Protein AF-A0A2V7PT67-F1 (afdb_monomer_lite)

Foldseek 3Di:
DDDQVLLCLQAANPCQQPSPDQPAPHGQQDHLQVLCCLLLVNPDGDDDGRDDDDDDPDDLCVQCVQQLQDPDPPQGPHDPDRDNNVLVVVLSRQVVQLPDVCSQAVQQQQQQPAPVRHGLEPRTPLEGLEAEAEDAWQAQVLQVDVVRTSHHHWAKDWSCVVVVDWAFGNHDRPPDPPGGRTYTIYTYAYQDQHFQHGHGRGGFACLSVSLRVLVSLLDFQQQQPVQFFQRLFLQASSTCQCRLTVSLGHRHDPVSCVVSVSAAEAEPPAWDKDKDAACSVGRYWYWAAFPDPQKIKIKGWHDLDGSLVSLQPQVFAQDDDQDHHGHEFTAMKIKMARNVLCVVCSVVSRQQHDPPHRIAILALQLPSRRGHTPRPHSDHQRRHVVGPVVRFWAKCPDRVHCAHSVRDHRQKIKGPWDQDPNSMTMIIIHGAFWAKEAAPDDQFWKDWPNDIDNMDTIRDAAFDKIWIAGDQWDAPPVNQKIWGWDAKPVGDDRTDIDGAHNPHHHHMHTYTWMWGKQAEAEEDAWDKDKPDDDDNPVIDTGGQFDKMKIAIGGDPQKDWLFKDFPDTDRDRIDIDTPNHGTYMYTYIGGDDDDDLVQLVCCQVPNHDDDPVRQCRLCSSFDVPVGRYLRSSVSVCVVVVHDDDPVSVVRVVVVDDPPPDDDDD

Radius of gyration: 40.47 Å; chains: 1; bounding box: 85×70×118 Å

Sequence (664 aa):
PYPIADFQCLLFSQAPAGCSADGWTFTRPYSIATFYEEMSHHRIAMDGVVFAPVRGDSNAAFYTDGCNGITVSGLTSCPSRPLNRMASMLIAALDSISRRPGGDTIWAQFDNDGPDGIPNSGDDNGVVDFVTFLQPEVGGECRSNVPAPTGVWSHRFVISGWTGQMYTTRTPWAGHPGQFIRVNDYTIQSQLGGINACEPTAIMAVGTVAHETGHAFGLPDLYDVSGRTQGIGGWGLMGSGNYARPYSPSSYDASSLNALGWATVDTLGASRSVTTGARLLSDTIFYARTGSSDEYVLVENRQAVLSDTAQMNPALPGICPILGFCAKSPGLLLWLIDQPKVQSSLSSNTVNSGTPQGVELIQADGLNELLVQGTRNRGDRGDSYPGSTGNTRFMLLSSPAARNNSGDYIGFGIDRIEQLAGGFMRFRFTRREPSVVAAASGAATVRVNGQTWARFEEVVPGGELLQLAADSVQLTGGGKSRAQFVAWSQGGPREQTFVSGAARPDTLAATFTYQNRLLLSTVGGGSVAASVVGDVAQGIFLASGTHVTLTANTANGFIFAGWGGDTVATAASLDLTMNRGYDLEARFLAVVQVAASDAVSDLLGTPKLSDVQRTFLDQLGNRNGVFDVGDLLAMYRRTGELAPQAVVEAALRASPRRTGEGRP

pLDDT: mean 90.94, std 9.63, range [31.42, 98.81]

Structure (mmCIF, N/CA/C/O backbone):
data_AF-A0A2V7PT67-F1
#
_entry.id   AF-A0A2V7PT67-F1
#
loop_
_atom_site.group_PDB
_atom_site.id
_atom_site.type_symbol
_atom_site.label_atom_id
_atom_site.label_alt_id
_atom_site.label_comp_id
_atom_site.label_asym_id
_atom_site.label_entity_id
_atom_site.label_seq_id
_atom_site.pdbx_PDB_ins_code
_atom_site.Cartn_x
_atom_site.Cartn_y
_atom_site.Cartn_z
_atom_site.occupancy
_atom_site.B_iso_or_equiv
_atom_site.auth_seq_id
_atom_site.auth_comp_id
_atom_site.auth_asym_id
_atom_site.auth_atom_id
_atom_site.pdbx_PDB_model_num
ATOM 1 N N . PRO A 1 1 ? 35.312 11.096 -23.979 1.00 71.56 1 PRO A N 1
ATOM 2 C CA . PRO A 1 1 ? 34.296 10.230 -24.617 1.00 71.56 1 PRO A CA 1
ATOM 3 C C . PRO A 1 1 ? 34.770 8.778 -24.629 1.00 71.56 1 PRO A C 1
ATOM 5 O O . PRO A 1 1 ? 35.894 8.516 -25.054 1.00 71.56 1 PRO A O 1
ATOM 8 N N . TYR A 1 2 ? 33.933 7.873 -24.131 1.00 84.88 2 TYR A N 1
ATOM 9 C CA . TYR A 1 2 ? 34.201 6.440 -24.198 1.00 84.88 2 TYR A CA 1
ATOM 10 C C . TYR A 1 2 ? 34.107 5.934 -25.652 1.00 84.88 2 TYR A C 1
ATOM 12 O O . TYR A 1 2 ? 33.357 6.512 -26.449 1.00 84.88 2 TYR A O 1
ATOM 20 N N . PRO A 1 3 ? 34.885 4.905 -26.031 1.00 88.44 3 PRO A N 1
ATOM 21 C CA . PRO A 1 3 ? 34.727 4.188 -27.292 1.00 88.44 3 PRO A CA 1
ATOM 22 C C . PRO A 1 3 ? 33.284 3.737 -27.566 1.00 88.44 3 PRO A C 1
ATOM 24 O O . PRO A 1 3 ? 32.559 3.339 -26.662 1.00 88.44 3 PRO A O 1
ATOM 27 N N . ILE A 1 4 ? 32.883 3.718 -28.844 1.00 90.56 4 ILE A N 1
ATOM 28 C CA . ILE A 1 4 ? 31.570 3.193 -29.282 1.00 90.56 4 ILE A CA 1
ATOM 29 C C . ILE A 1 4 ? 31.383 1.744 -28.828 1.00 90.56 4 ILE A C 1
ATOM 31 O O . ILE A 1 4 ? 30.295 1.368 -28.408 1.00 90.56 4 ILE A O 1
ATOM 35 N N . ALA A 1 5 ? 32.454 0.946 -28.900 1.00 89.69 5 ALA A N 1
ATOM 36 C CA . ALA A 1 5 ? 32.441 -0.452 -28.491 1.00 89.69 5 ALA A CA 1
ATOM 37 C C . ALA A 1 5 ? 32.013 -0.623 -27.026 1.00 89.69 5 ALA A C 1
ATOM 39 O O . ALA A 1 5 ? 31.309 -1.580 -26.722 1.00 89.69 5 ALA A O 1
ATOM 40 N N . ASP A 1 6 ? 32.355 0.323 -26.147 1.00 90.00 6 ASP A N 1
ATOM 41 C CA . ASP A 1 6 ? 31.987 0.266 -24.732 1.00 90.00 6 ASP A CA 1
ATOM 42 C C . ASP A 1 6 ? 30.476 0.456 -24.560 1.00 90.00 6 ASP A C 1
ATOM 44 O O . ASP A 1 6 ? 29.845 -0.297 -23.825 1.00 90.00 6 ASP A O 1
ATOM 48 N N . PHE A 1 7 ? 29.868 1.397 -25.293 1.00 91.19 7 PHE A N 1
ATOM 49 C CA . PHE A 1 7 ? 28.413 1.588 -25.292 1.00 91.19 7 PHE A CA 1
ATOM 50 C C . PHE A 1 7 ? 27.675 0.443 -25.984 1.00 91.19 7 PHE A C 1
ATOM 52 O O . PHE A 1 7 ? 26.653 -0.008 -25.478 1.00 91.19 7 PHE A O 1
ATOM 59 N N . GLN A 1 8 ? 28.196 -0.060 -27.107 1.00 93.00 8 GLN A N 1
ATOM 60 C CA . GLN A 1 8 ? 27.630 -1.233 -27.774 1.00 93.00 8 GLN A CA 1
ATOM 61 C C . GLN A 1 8 ? 27.624 -2.431 -26.817 1.00 93.00 8 GLN A C 1
ATOM 63 O O . GLN A 1 8 ? 26.631 -3.149 -26.729 1.00 93.00 8 GLN A O 1
ATOM 68 N N . CYS A 1 9 ? 28.706 -2.608 -26.055 1.00 90.38 9 CYS A N 1
ATOM 69 C CA . CYS A 1 9 ? 28.807 -3.672 -25.069 1.00 90.38 9 CYS A CA 1
ATOM 70 C C . CYS A 1 9 ? 27.855 -3.441 -23.883 1.00 90.38 9 CYS A C 1
ATOM 72 O O . CYS A 1 9 ? 27.109 -4.341 -23.504 1.00 90.38 9 CYS A O 1
ATOM 74 N N . LEU A 1 10 ? 27.827 -2.220 -23.339 1.00 89.56 10 LEU A N 1
ATOM 75 C CA . LEU A 1 10 ? 26.973 -1.830 -22.215 1.00 89.56 10 LEU A CA 1
ATOM 76 C C . LEU A 1 10 ? 25.480 -1.985 -22.516 1.00 89.56 10 LEU A C 1
ATOM 78 O O . LEU A 1 10 ? 24.718 -2.361 -21.633 1.00 89.56 10 LEU A O 1
ATOM 82 N N . LEU A 1 11 ? 25.046 -1.651 -23.728 1.00 92.75 11 LEU A N 1
ATOM 83 C CA . LEU A 1 11 ? 23.627 -1.624 -24.063 1.00 92.75 11 LEU A CA 1
ATOM 84 C C . LEU A 1 11 ? 23.153 -2.960 -24.643 1.00 92.75 11 LEU A C 1
ATOM 86 O O . LEU A 1 11 ? 22.090 -3.428 -24.251 1.00 92.75 11 LEU A O 1
ATOM 90 N N . PHE A 1 12 ? 23.950 -3.619 -25.489 1.00 94.38 12 PHE A N 1
ATOM 91 C CA . PHE A 1 12 ? 23.450 -4.719 -26.326 1.00 94.38 12 PHE A CA 1
ATOM 92 C C . PHE A 1 12 ? 24.295 -6.006 -26.275 1.00 94.38 12 PHE A C 1
ATOM 94 O O . PHE A 1 12 ? 24.025 -6.948 -27.014 1.00 94.38 12 PHE A O 1
ATOM 101 N N . SER A 1 13 ? 25.325 -6.099 -25.421 1.00 92.81 13 SER A N 1
ATOM 102 C CA . SER A 1 13 ? 26.089 -7.352 -25.283 1.00 92.81 13 SER A CA 1
ATOM 103 C C . SER A 1 13 ? 25.279 -8.440 -24.585 1.00 92.81 13 SER A C 1
ATOM 105 O O . SER A 1 13 ? 24.715 -8.207 -23.520 1.00 92.81 13 SER A O 1
ATOM 107 N N . GLN A 1 14 ? 25.348 -9.659 -25.116 1.00 93.62 14 GLN A N 1
ATOM 108 C CA . GLN A 1 14 ? 24.855 -10.882 -24.469 1.00 93.62 14 GLN A CA 1
ATOM 109 C C . GLN A 1 14 ? 25.808 -11.416 -23.381 1.00 93.62 14 GLN A C 1
ATOM 111 O O . GLN A 1 14 ? 25.471 -12.319 -22.620 1.00 93.62 14 GLN A O 1
ATOM 116 N N . ALA A 1 15 ? 27.017 -10.855 -23.282 1.00 90.44 15 ALA A N 1
ATOM 117 C CA . ALA A 1 15 ? 28.019 -11.202 -22.278 1.00 90.44 15 ALA A CA 1
ATOM 118 C C . ALA A 1 15 ? 28.534 -9.933 -21.569 1.00 90.44 15 ALA A C 1
ATOM 120 O O . ALA A 1 15 ? 29.713 -9.586 -21.706 1.00 90.44 15 ALA A O 1
ATOM 121 N N . PRO A 1 16 ? 27.680 -9.217 -20.810 1.00 87.00 16 PRO A N 1
ATOM 122 C CA . PRO A 1 16 ? 28.034 -7.934 -20.193 1.00 87.00 16 PRO A CA 1
ATOM 123 C C . PRO A 1 16 ? 29.222 -8.033 -19.224 1.00 87.00 16 PRO A C 1
ATOM 125 O O . PRO A 1 16 ? 30.002 -7.092 -19.093 1.00 87.00 16 PRO A O 1
ATOM 128 N N . ALA A 1 17 ? 29.429 -9.200 -18.608 1.00 83.12 17 ALA A N 1
ATOM 129 C CA . ALA A 1 17 ? 30.574 -9.467 -17.742 1.00 83.12 17 ALA A CA 1
ATOM 130 C C . ALA A 1 17 ? 31.936 -9.388 -18.462 1.00 83.12 17 ALA A C 1
ATOM 132 O O . ALA A 1 17 ? 32.957 -9.144 -17.819 1.00 83.12 17 ALA A O 1
ATOM 133 N N . GLY A 1 18 ? 31.956 -9.613 -19.781 1.00 75.88 18 GLY A N 1
ATOM 134 C CA . GLY A 1 18 ? 33.153 -9.570 -20.622 1.00 75.88 18 GLY A CA 1
ATOM 135 C C . GLY A 1 18 ? 33.474 -8.187 -21.194 1.00 75.88 18 GLY A C 1
ATOM 136 O O . GLY A 1 18 ? 34.488 -8.041 -21.873 1.00 75.88 18 GLY A O 1
ATOM 137 N N . CYS A 1 19 ? 32.640 -7.176 -20.935 1.00 77.38 19 CYS A N 1
ATOM 138 C CA . CYS A 1 19 ? 32.894 -5.800 -21.353 1.00 77.38 19 CYS A CA 1
ATOM 139 C C . CYS A 1 19 ? 34.059 -5.220 -20.522 1.00 77.38 19 CYS A C 1
ATOM 141 O O . CYS A 1 19 ? 33.882 -4.817 -19.375 1.00 77.38 19 CYS A O 1
ATOM 143 N N . SER A 1 20 ? 35.283 -5.249 -21.058 1.00 58.25 20 SER A N 1
ATOM 144 C CA . SER A 1 20 ? 36.510 -4.853 -20.352 1.00 58.25 20 SER A CA 1
ATOM 145 C C . SER A 1 20 ? 36.741 -3.332 -20.300 1.00 58.25 20 SER A C 1
ATOM 147 O O . SER A 1 20 ? 36.717 -2.683 -21.339 1.00 58.25 20 SER A O 1
ATOM 149 N N . ALA A 1 21 ? 37.143 -2.835 -19.120 1.00 55.22 21 ALA A N 1
ATOM 150 C CA . ALA A 1 21 ? 37.895 -1.589 -18.871 1.00 55.22 21 ALA A CA 1
ATOM 151 C C . ALA A 1 21 ? 37.193 -0.235 -19.115 1.00 55.22 21 ALA A C 1
ATOM 153 O O . ALA A 1 21 ? 37.798 0.716 -19.600 1.00 55.22 21 ALA A O 1
ATOM 154 N N . ASP A 1 22 ? 35.958 -0.095 -18.659 1.00 58.22 22 ASP A N 1
ATOM 155 C CA . ASP A 1 22 ? 35.182 1.150 -18.730 1.00 58.22 22 ASP A CA 1
ATOM 156 C C . ASP A 1 22 ? 35.284 2.044 -17.468 1.00 58.22 22 ASP A C 1
ATOM 158 O O . ASP A 1 22 ? 34.485 2.961 -17.247 1.00 58.22 22 ASP A O 1
ATOM 162 N N . GLY A 1 23 ? 36.295 1.785 -16.632 1.00 58.31 23 GLY A N 1
ATOM 163 C CA . GLY A 1 23 ? 36.562 2.513 -15.388 1.00 58.31 23 GLY A CA 1
ATOM 164 C C . GLY A 1 23 ? 35.882 1.936 -14.144 1.00 58.31 23 GLY A C 1
ATOM 165 O O . GLY A 1 23 ? 36.063 2.486 -13.059 1.00 58.31 23 GLY A O 1
ATOM 166 N N . TRP A 1 24 ? 35.142 0.830 -14.259 1.00 66.00 24 TRP A N 1
ATOM 167 C CA . TRP A 1 24 ? 34.490 0.187 -13.118 1.00 66.00 24 TRP A CA 1
ATOM 168 C C . TRP A 1 24 ? 35.404 -0.829 -12.423 1.00 66.00 24 TRP A C 1
ATOM 170 O O . TRP A 1 24 ? 36.166 -1.558 -13.055 1.00 66.00 24 TRP A O 1
ATOM 180 N N . THR A 1 25 ? 35.324 -0.896 -11.092 1.00 63.00 25 THR A N 1
ATOM 181 C CA . THR A 1 25 ? 36.133 -1.807 -10.260 1.00 63.00 25 THR A CA 1
ATOM 182 C C . THR A 1 25 ? 35.519 -3.202 -10.097 1.00 63.00 25 THR A C 1
ATOM 184 O O . THR A 1 25 ? 36.075 -4.030 -9.376 1.00 63.00 25 THR A O 1
ATOM 187 N N . PHE A 1 26 ? 34.382 -3.483 -10.743 1.00 67.06 26 PHE A N 1
ATOM 188 C CA . PHE A 1 26 ? 33.663 -4.752 -10.637 1.00 67.06 26 PHE A CA 1
ATOM 189 C C . PHE A 1 26 ? 32.940 -5.122 -11.942 1.00 67.06 26 PHE A C 1
ATOM 191 O O . PHE A 1 26 ? 32.718 -4.281 -12.809 1.00 67.06 26 PHE A O 1
ATOM 198 N N . THR A 1 27 ? 32.571 -6.397 -12.069 1.00 73.62 27 THR A N 1
ATOM 199 C CA . THR A 1 27 ? 31.914 -6.971 -13.251 1.00 73.62 27 THR A CA 1
ATOM 200 C C . THR A 1 27 ? 30.482 -6.465 -13.422 1.00 73.62 27 THR A C 1
ATOM 202 O O . THR A 1 27 ? 29.682 -6.539 -12.489 1.00 73.62 27 THR A O 1
ATOM 205 N N . ARG A 1 28 ? 30.122 -6.021 -14.632 1.00 82.44 28 ARG A N 1
ATOM 206 C CA . ARG A 1 28 ? 28.738 -5.649 -14.952 1.00 82.44 28 ARG A CA 1
ATOM 207 C C . ARG A 1 28 ? 27.837 -6.882 -15.016 1.00 82.44 28 ARG A C 1
ATOM 209 O O . ARG A 1 28 ? 28.135 -7.788 -15.794 1.00 82.44 28 ARG A O 1
ATOM 216 N N . PRO A 1 29 ? 26.729 -6.912 -14.258 1.00 88.75 29 PRO A N 1
ATOM 217 C CA . PRO A 1 29 ? 25.799 -8.033 -14.318 1.00 88.75 29 PRO A CA 1
ATOM 218 C C . PRO A 1 29 ? 24.882 -7.969 -15.547 1.00 88.75 29 PRO A C 1
ATOM 220 O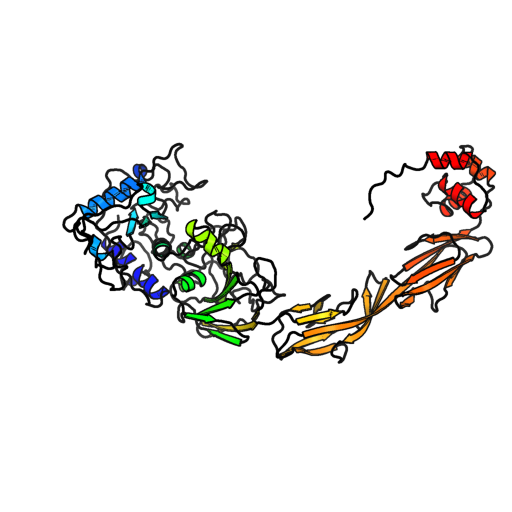 O . PRO A 1 29 ? 24.482 -9.013 -16.049 1.00 88.75 29 PRO A O 1
ATOM 223 N N . TYR A 1 30 ? 24.597 -6.767 -16.062 1.00 92.56 30 TYR A N 1
ATOM 224 C CA . TYR A 1 30 ? 23.603 -6.559 -17.114 1.00 92.56 30 TYR A CA 1
ATOM 225 C C . TYR A 1 30 ? 24.083 -5.626 -18.224 1.00 92.56 30 TYR A C 1
ATOM 227 O O . TYR A 1 30 ? 24.766 -4.631 -17.958 1.00 92.56 30 TYR A O 1
ATOM 235 N N . SER A 1 31 ? 23.666 -5.941 -19.451 1.00 93.88 31 SER A N 1
ATOM 236 C CA . SER A 1 31 ? 23.414 -4.955 -20.501 1.00 93.88 31 SER A CA 1
ATOM 237 C C . SER A 1 31 ? 21.920 -4.610 -20.515 1.00 93.88 31 SER A C 1
ATOM 239 O O . SER A 1 31 ? 21.142 -5.231 -19.788 1.00 93.88 31 SER A O 1
ATOM 241 N N . ILE A 1 32 ? 21.484 -3.635 -21.319 1.00 94.19 32 ILE A N 1
ATOM 242 C CA . ILE A 1 32 ? 20.039 -3.387 -21.485 1.00 94.19 32 ILE A CA 1
ATOM 243 C C . ILE A 1 32 ? 19.361 -4.611 -22.106 1.00 94.19 32 ILE A C 1
ATOM 245 O O . ILE A 1 32 ? 18.315 -5.027 -21.611 1.00 94.19 32 ILE A O 1
ATOM 249 N N . ALA A 1 33 ? 19.989 -5.227 -23.111 1.00 95.19 33 ALA A N 1
ATOM 250 C CA . ALA A 1 33 ? 19.474 -6.435 -23.746 1.00 95.19 33 ALA A CA 1
ATOM 251 C C . ALA A 1 33 ? 19.265 -7.575 -22.740 1.00 95.19 33 ALA A C 1
ATOM 253 O O . ALA A 1 33 ? 18.141 -8.051 -22.579 1.00 95.19 33 ALA A O 1
ATOM 254 N N . THR A 1 34 ? 20.302 -7.952 -21.983 1.00 95.44 34 THR A N 1
ATOM 255 C CA . THR A 1 34 ? 20.179 -9.078 -21.042 1.00 95.44 34 THR A CA 1
ATOM 256 C C . THR A 1 34 ? 19.245 -8.766 -19.876 1.00 95.44 34 THR A C 1
ATOM 258 O O . THR A 1 34 ? 18.585 -9.667 -19.369 1.00 95.44 34 THR A O 1
ATOM 261 N N . PHE A 1 35 ? 19.152 -7.502 -19.455 1.00 95.56 35 PHE A N 1
ATOM 262 C CA . PHE A 1 35 ? 18.223 -7.082 -18.407 1.00 95.56 35 PHE A CA 1
ATOM 263 C C . PHE A 1 35 ? 16.756 -7.241 -18.827 1.00 95.56 35 PHE A C 1
ATOM 265 O O . PHE A 1 35 ? 15.951 -7.764 -18.059 1.00 95.56 35 PHE A O 1
ATOM 272 N N . TYR A 1 36 ? 16.402 -6.817 -20.042 1.00 95.88 36 TYR A N 1
ATOM 273 C CA . TYR A 1 36 ? 15.032 -6.924 -20.551 1.00 95.88 36 TYR A CA 1
ATOM 274 C C . TYR A 1 36 ? 14.652 -8.347 -20.963 1.00 95.88 36 TYR A C 1
ATOM 276 O O . TYR A 1 36 ? 13.520 -8.773 -20.719 1.00 95.88 36 TYR A O 1
ATOM 284 N N . GLU A 1 37 ? 15.588 -9.109 -21.526 1.00 94.81 37 GLU A N 1
ATOM 285 C CA . GLU A 1 37 ? 15.398 -10.541 -21.769 1.00 94.81 37 GLU A CA 1
ATOM 286 C C . GLU A 1 37 ? 15.101 -11.279 -20.461 1.00 94.81 37 GLU A C 1
ATOM 288 O O . GLU A 1 37 ? 14.119 -12.011 -20.374 1.00 94.81 37 GLU A O 1
ATOM 293 N N . GLU A 1 38 ? 15.887 -11.034 -19.412 1.00 93.38 38 GLU A N 1
ATOM 294 C CA . GLU A 1 38 ? 15.671 -11.641 -18.100 1.00 93.38 38 GLU A CA 1
ATOM 295 C C . GLU A 1 38 ? 14.334 -11.200 -17.480 1.00 93.38 38 GLU A C 1
ATOM 297 O O . GLU A 1 38 ? 13.520 -12.038 -17.092 1.00 93.38 38 GLU A O 1
ATOM 302 N N . MET A 1 39 ? 14.064 -9.891 -17.432 1.00 93.12 39 MET A N 1
ATOM 303 C CA . MET A 1 39 ? 12.856 -9.350 -16.803 1.00 93.12 39 MET A CA 1
ATOM 304 C C . MET A 1 39 ? 11.565 -9.794 -17.497 1.00 93.12 39 MET A C 1
ATOM 306 O O . MET A 1 39 ? 10.546 -9.990 -16.835 1.00 93.12 39 MET A O 1
ATOM 310 N N . SER A 1 40 ? 11.596 -9.952 -18.820 1.00 93.88 40 SER A N 1
ATOM 311 C CA . SER A 1 40 ? 10.444 -10.405 -19.606 1.00 93.88 40 SER A CA 1
ATOM 312 C C . SER A 1 40 ? 10.266 -11.925 -19.608 1.00 93.88 40 SER A C 1
ATOM 314 O O . SER A 1 40 ? 9.287 -12.415 -20.178 1.00 93.88 40 SER A O 1
ATOM 316 N N . HIS A 1 41 ? 11.182 -12.674 -18.978 1.00 92.44 41 HIS A N 1
ATOM 317 C CA . HIS A 1 41 ? 11.281 -14.133 -19.062 1.00 92.44 41 HIS A CA 1
ATOM 318 C C . HIS A 1 41 ? 11.460 -14.617 -20.512 1.00 92.44 41 HIS A C 1
ATOM 320 O O . HIS A 1 41 ? 10.796 -15.549 -20.964 1.00 92.44 41 HIS A O 1
ATOM 326 N N . HIS A 1 42 ? 12.355 -13.952 -21.246 1.00 92.06 42 HIS A N 1
ATOM 327 C CA . HIS A 1 42 ? 12.688 -14.191 -22.652 1.00 92.06 42 HIS A CA 1
ATOM 328 C C . HIS A 1 42 ? 11.497 -14.074 -23.616 1.00 92.06 42 HIS A C 1
ATOM 330 O O . HIS A 1 42 ? 11.510 -14.663 -24.697 1.00 92.06 42 HIS A O 1
ATOM 336 N N . ARG A 1 43 ? 10.459 -13.312 -23.242 1.00 90.81 43 ARG A N 1
ATOM 337 C CA . ARG A 1 43 ? 9.354 -12.974 -24.154 1.00 90.81 43 ARG A CA 1
ATOM 338 C C . ARG A 1 43 ? 9.774 -11.961 -25.212 1.00 90.81 43 ARG A C 1
ATOM 340 O O . ARG A 1 43 ? 9.198 -11.957 -26.295 1.00 90.81 43 ARG A O 1
ATOM 347 N N . ILE A 1 44 ? 10.753 -11.119 -24.892 1.00 90.25 44 ILE A N 1
ATOM 348 C CA . ILE A 1 44 ? 11.368 -10.193 -25.838 1.00 90.25 44 ILE A CA 1
ATOM 349 C C . ILE A 1 44 ? 12.873 -10.430 -25.904 1.00 90.25 44 ILE A C 1
ATOM 351 O O . ILE A 1 44 ? 13.487 -10.871 -24.932 1.00 90.25 44 ILE A O 1
ATOM 355 N N . ALA A 1 45 ? 13.446 -10.093 -27.053 1.00 89.62 45 ALA A N 1
ATOM 356 C CA . ALA A 1 45 ? 14.871 -9.870 -27.233 1.00 89.62 45 ALA A CA 1
ATOM 357 C C . ALA A 1 45 ? 15.066 -8.415 -27.662 1.00 89.62 45 ALA A C 1
ATOM 359 O O . ALA A 1 45 ? 14.170 -7.822 -28.266 1.00 89.62 45 ALA A O 1
ATOM 360 N N . MET A 1 46 ? 16.222 -7.841 -27.348 1.00 88.75 46 MET A N 1
ATOM 361 C CA . MET A 1 46 ? 16.553 -6.481 -27.757 1.00 88.75 46 MET A CA 1
ATOM 362 C C . MET A 1 46 ? 17.877 -6.484 -28.512 1.00 88.75 46 MET A C 1
ATOM 364 O O . MET A 1 46 ? 18.924 -6.787 -27.943 1.00 88.75 46 MET A O 1
ATOM 368 N N . ASP A 1 47 ? 17.811 -6.110 -29.786 1.00 87.94 47 ASP A N 1
ATOM 369 C CA . ASP A 1 47 ? 18.974 -5.810 -30.612 1.00 87.94 47 ASP A CA 1
ATOM 370 C C . ASP A 1 47 ? 19.057 -4.298 -30.841 1.00 87.94 47 ASP A C 1
ATOM 372 O O . ASP A 1 47 ? 18.055 -3.581 -30.804 1.00 87.94 47 ASP A O 1
ATOM 376 N N . GLY A 1 48 ? 20.265 -3.794 -31.043 1.00 90.69 48 GLY A N 1
ATOM 377 C CA . GLY A 1 48 ? 20.486 -2.377 -31.237 1.00 90.69 48 GLY A CA 1
ATOM 378 C C . GLY A 1 48 ? 21.905 -2.060 -31.667 1.00 90.69 48 GLY A C 1
ATOM 379 O O . GLY A 1 48 ? 22.856 -2.808 -31.432 1.00 90.69 48 GLY A O 1
ATOM 380 N N . VAL A 1 49 ? 22.060 -0.894 -32.289 1.00 93.50 49 VAL A N 1
ATOM 381 C CA . VAL A 1 49 ? 23.355 -0.395 -32.747 1.00 93.50 49 VAL A CA 1
ATOM 382 C C . VAL A 1 49 ? 23.648 0.967 -32.139 1.00 93.50 49 VAL A C 1
ATOM 384 O O . VAL A 1 49 ? 22.797 1.855 -32.089 1.00 93.50 49 VAL A O 1
ATOM 387 N N . VAL A 1 50 ? 24.890 1.159 -31.708 1.00 94.19 50 VAL A N 1
ATOM 388 C CA . VAL A 1 50 ? 25.395 2.462 -31.290 1.00 94.19 50 VAL A CA 1
ATOM 389 C C . VAL A 1 50 ? 26.078 3.132 -32.476 1.00 94.19 50 VAL A C 1
ATOM 391 O O . VAL A 1 50 ? 27.122 2.690 -32.960 1.00 94.19 50 VAL A O 1
ATOM 394 N N . PHE A 1 51 ? 25.499 4.234 -32.949 1.00 93.69 51 PHE A N 1
ATOM 395 C CA . PHE A 1 51 ? 26.084 4.998 -34.046 1.00 93.69 51 PHE A CA 1
ATOM 396 C C . PHE A 1 51 ? 27.358 5.738 -33.639 1.00 93.69 51 PHE A C 1
ATOM 398 O O . PHE A 1 51 ? 27.546 6.155 -32.495 1.00 93.69 51 PHE A O 1
ATOM 405 N N . ALA A 1 52 ? 28.226 5.975 -34.627 1.00 91.06 52 ALA A N 1
ATOM 406 C CA . ALA A 1 52 ? 29.412 6.792 -34.422 1.00 91.06 52 ALA A CA 1
ATOM 407 C C . ALA A 1 52 ? 29.040 8.215 -33.964 1.00 91.06 52 ALA A C 1
ATOM 409 O O . ALA A 1 52 ? 28.120 8.801 -34.555 1.00 91.06 52 ALA A O 1
ATOM 410 N N . PRO A 1 53 ? 29.777 8.796 -32.991 1.00 91.19 53 PRO A N 1
ATOM 411 C CA . PRO A 1 53 ? 29.440 10.073 -32.381 1.00 91.19 53 PRO A CA 1
ATOM 412 C C . PRO A 1 53 ? 29.137 11.164 -33.404 1.00 91.19 53 PRO A C 1
ATOM 414 O O . PRO A 1 53 ? 29.799 11.286 -34.441 1.00 91.19 53 PRO A O 1
ATOM 417 N N . VAL A 1 54 ? 28.141 11.990 -33.096 1.00 91.75 54 VAL A N 1
ATOM 418 C CA . VAL A 1 54 ? 27.872 13.214 -33.846 1.00 91.75 54 VAL A CA 1
ATOM 419 C C . VAL A 1 54 ? 28.469 14.385 -33.080 1.00 91.75 54 VAL A C 1
ATOM 421 O O . VAL A 1 54 ? 28.186 14.580 -31.901 1.00 91.75 54 VAL A O 1
ATOM 424 N N . ARG A 1 55 ? 29.302 15.180 -33.753 1.00 90.44 55 ARG A N 1
ATOM 425 C CA . ARG A 1 55 ? 29.783 16.449 -33.210 1.00 90.44 55 ARG A CA 1
ATOM 426 C C . ARG A 1 55 ? 28.755 17.536 -33.525 1.00 90.44 55 ARG A C 1
ATOM 428 O O . ARG A 1 55 ? 28.525 17.821 -34.698 1.00 90.44 55 ARG A O 1
ATOM 435 N N . GLY A 1 56 ? 28.171 18.126 -32.483 1.00 87.88 56 GLY A N 1
ATOM 436 C CA . GLY A 1 56 ? 27.336 19.322 -32.604 1.00 87.88 56 GLY A CA 1
ATOM 437 C C . GLY A 1 56 ? 28.129 20.535 -33.105 1.00 87.88 56 GLY A C 1
ATOM 438 O O . GLY A 1 56 ? 29.360 20.564 -33.036 1.00 87.88 56 GLY A O 1
ATOM 439 N N . ASP A 1 57 ? 27.417 21.538 -33.611 1.00 90.56 57 ASP A N 1
ATOM 440 C CA . ASP A 1 57 ? 27.994 22.806 -34.081 1.00 90.56 57 ASP A CA 1
ATOM 441 C C . ASP A 1 57 ? 28.354 23.777 -32.941 1.00 90.56 57 ASP A C 1
ATOM 443 O O . ASP A 1 57 ? 29.079 24.748 -33.156 1.00 90.56 57 ASP A O 1
ATOM 447 N N . SER A 1 58 ? 27.879 23.487 -31.729 1.00 91.56 58 SER A N 1
ATOM 448 C CA . SER A 1 58 ? 27.986 24.332 -30.542 1.00 91.56 58 SER A CA 1
ATOM 449 C C . SER A 1 58 ? 28.344 23.503 -29.302 1.00 91.56 58 SER A C 1
ATOM 451 O O . SER A 1 58 ? 28.359 22.272 -29.333 1.00 91.56 58 SER A O 1
ATOM 453 N N . ASN A 1 59 ? 28.672 24.170 -28.193 1.00 88.44 59 ASN A N 1
ATOM 454 C CA . ASN A 1 59 ? 28.968 23.500 -26.921 1.00 88.44 59 ASN A CA 1
ATOM 455 C C . ASN A 1 59 ? 27.684 23.122 -26.150 1.00 88.44 59 ASN A C 1
ATOM 457 O O . ASN A 1 59 ? 26.598 23.607 -26.460 1.00 88.44 59 ASN A O 1
ATOM 461 N N . ALA A 1 60 ? 27.808 22.292 -25.108 1.00 85.88 60 ALA A N 1
ATOM 462 C CA . ALA A 1 60 ? 26.662 21.854 -24.306 1.00 85.88 60 ALA A CA 1
ATOM 463 C C . ALA A 1 60 ? 25.862 23.018 -23.703 1.00 85.88 60 ALA A C 1
ATOM 465 O O . ALA A 1 60 ? 24.638 22.998 -23.748 1.00 85.88 60 ALA A O 1
ATOM 466 N N . ALA A 1 61 ? 26.539 24.066 -23.217 1.00 86.56 61 ALA A N 1
ATOM 467 C CA . ALA A 1 61 ? 25.885 25.234 -22.625 1.00 86.56 61 ALA A CA 1
ATOM 468 C C . ALA A 1 61 ? 24.932 25.949 -23.599 1.00 86.56 61 ALA A C 1
ATOM 470 O O . ALA A 1 61 ? 23.919 26.491 -23.166 1.00 86.56 61 ALA A O 1
ATOM 471 N N . PHE A 1 62 ? 25.225 25.928 -24.903 1.00 89.75 62 PHE A N 1
ATOM 472 C CA . PHE A 1 62 ? 24.318 26.449 -25.923 1.00 89.75 62 PHE A CA 1
ATOM 473 C C . PHE A 1 62 ? 23.041 25.611 -26.040 1.00 89.75 62 PHE A C 1
ATOM 475 O O . PHE A 1 62 ? 21.954 26.175 -26.098 1.00 89.75 62 PHE A O 1
ATOM 482 N N . TYR A 1 63 ? 23.145 24.280 -26.076 1.00 90.06 63 TYR A N 1
ATOM 483 C CA . TYR A 1 63 ? 21.970 23.417 -26.239 1.00 90.06 63 TYR A CA 1
ATOM 484 C C . TYR A 1 63 ? 21.138 23.302 -24.963 1.00 90.06 63 TYR A C 1
ATOM 486 O O . TYR A 1 63 ? 19.916 23.184 -25.042 1.00 90.06 63 TYR A O 1
ATOM 494 N N . THR A 1 64 ? 21.786 23.346 -23.797 1.00 89.06 64 THR A N 1
ATOM 495 C CA . THR A 1 64 ? 21.103 23.260 -22.504 1.00 89.06 64 THR A CA 1
ATOM 496 C C . THR A 1 64 ? 20.580 24.598 -22.008 1.00 89.06 64 THR A C 1
ATOM 498 O O . THR A 1 64 ? 19.711 24.598 -21.137 1.00 89.06 64 THR A O 1
ATOM 501 N N . ASP A 1 65 ? 21.092 25.709 -22.548 1.00 85.81 65 ASP A N 1
ATOM 502 C CA . ASP A 1 65 ? 20.714 27.096 -22.240 1.00 85.81 65 ASP A CA 1
ATOM 503 C C . ASP A 1 65 ? 20.663 27.393 -20.727 1.00 85.81 65 ASP A C 1
ATOM 505 O O . ASP A 1 65 ? 19.814 28.128 -20.236 1.00 85.81 65 ASP A O 1
ATOM 509 N N . GLY A 1 66 ? 21.536 26.746 -19.943 1.00 78.88 66 GLY A N 1
ATOM 510 C CA . GLY A 1 66 ? 21.542 26.843 -18.475 1.00 78.88 66 GLY A CA 1
ATOM 511 C C . GLY A 1 66 ? 20.358 26.164 -17.764 1.00 78.88 66 GLY A C 1
ATOM 512 O O . GLY A 1 66 ? 20.318 26.138 -16.539 1.00 78.88 66 GLY A O 1
ATOM 513 N N . CYS A 1 67 ? 19.424 25.570 -18.507 1.00 83.44 67 CYS A N 1
ATOM 514 C CA . CYS A 1 67 ? 18.266 24.825 -18.008 1.00 83.44 67 CYS A CA 1
ATOM 515 C C . CYS A 1 67 ? 18.464 23.306 -17.999 1.00 83.44 67 CYS A C 1
ATOM 517 O O . CYS A 1 67 ? 17.499 22.588 -17.780 1.00 83.44 67 CYS A O 1
ATOM 519 N N . ASN A 1 68 ? 19.651 22.782 -18.317 1.00 88.19 68 ASN A N 1
ATOM 520 C CA . ASN A 1 68 ? 19.826 21.340 -18.544 1.00 88.19 68 ASN A CA 1
ATOM 521 C C . ASN A 1 68 ? 18.871 20.801 -19.640 1.00 88.19 68 ASN A C 1
ATOM 523 O O . ASN A 1 68 ? 18.452 19.649 -19.604 1.00 88.19 68 ASN A O 1
ATOM 527 N N . GLY A 1 69 ? 18.506 21.637 -20.620 1.00 84.50 69 GLY A N 1
ATOM 528 C CA . GLY A 1 69 ? 17.684 21.258 -21.777 1.00 84.50 69 GLY A CA 1
ATOM 529 C C . GLY A 1 69 ? 16.167 21.192 -21.543 1.00 84.50 69 GLY A C 1
ATOM 530 O O . GLY A 1 69 ? 15.428 21.325 -22.513 1.00 84.50 69 GLY A O 1
ATOM 531 N N . ILE A 1 70 ? 15.691 21.062 -20.299 1.00 81.62 70 ILE A N 1
ATOM 532 C CA . ILE A 1 70 ? 14.257 21.061 -19.953 1.00 81.62 70 ILE A CA 1
ATOM 533 C C . ILE A 1 70 ? 13.998 21.931 -18.720 1.00 81.62 70 ILE A C 1
ATOM 535 O O . ILE A 1 70 ? 14.782 21.938 -17.781 1.00 81.62 70 ILE A O 1
ATOM 539 N N . THR A 1 71 ? 12.896 22.682 -18.684 1.00 74.19 71 THR A N 1
ATOM 540 C CA . THR A 1 71 ? 12.547 23.472 -17.493 1.00 74.19 71 THR A CA 1
ATOM 541 C C . THR A 1 71 ? 11.815 22.599 -16.479 1.00 74.19 71 THR A C 1
ATOM 543 O O . THR A 1 71 ? 10.671 22.213 -16.708 1.00 74.19 71 THR A O 1
ATOM 546 N N . VAL A 1 72 ? 12.437 22.352 -15.325 1.00 70.25 72 VAL A N 1
ATOM 547 C CA . VAL A 1 72 ? 11.796 21.688 -14.182 1.00 70.25 72 VAL A CA 1
ATOM 548 C C . VAL A 1 72 ? 11.590 22.713 -13.070 1.00 70.25 72 VAL A C 1
ATOM 550 O O . VAL A 1 72 ? 12.551 23.201 -12.467 1.00 70.25 72 VAL A O 1
ATOM 553 N N . SER A 1 73 ? 10.329 23.075 -12.819 1.00 67.00 73 SER A N 1
ATOM 554 C CA . SER A 1 73 ? 9.960 24.130 -11.864 1.00 67.00 73 SER A CA 1
ATOM 555 C C . SER A 1 73 ? 10.524 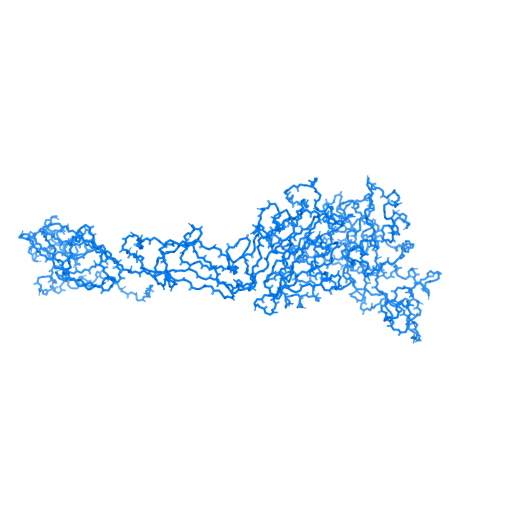23.867 -10.466 1.00 67.00 73 SER A C 1
ATOM 557 O O . SER A 1 73 ? 10.474 22.746 -9.967 1.00 67.00 73 SER A O 1
ATOM 559 N N . GLY A 1 74 ? 11.090 24.903 -9.838 1.00 66.88 74 GLY A N 1
ATOM 560 C CA . GLY A 1 74 ? 11.705 24.815 -8.506 1.00 66.88 74 GLY A CA 1
ATOM 561 C C . GLY A 1 74 ? 13.010 24.015 -8.451 1.00 66.88 74 GLY A C 1
ATOM 562 O O . GLY A 1 74 ? 13.647 23.966 -7.402 1.00 66.88 74 GLY A O 1
ATOM 563 N N . LEU A 1 75 ? 13.426 23.420 -9.571 1.00 72.19 75 LEU A N 1
ATOM 564 C CA . LEU A 1 75 ? 14.630 22.622 -9.675 1.00 72.19 75 LEU A CA 1
ATOM 565 C C . LEU A 1 75 ? 15.623 23.315 -10.619 1.00 72.19 75 LEU A C 1
ATOM 567 O O . LEU A 1 75 ? 16.655 23.789 -10.161 1.00 72.19 75 LEU A O 1
ATOM 571 N N . THR A 1 76 ? 15.408 23.385 -11.931 1.00 74.00 76 THR A N 1
ATOM 572 C CA . THR A 1 76 ? 16.431 23.883 -12.884 1.00 74.00 76 THR A CA 1
ATOM 573 C C . THR A 1 76 ? 16.732 25.375 -12.730 1.00 74.00 76 THR A C 1
ATOM 575 O O . THR A 1 76 ? 15.815 26.188 -12.634 1.00 74.00 76 THR A O 1
ATOM 578 N N . SER A 1 77 ? 18.019 25.738 -12.768 1.00 75.00 77 SER A N 1
ATOM 579 C CA . SER A 1 77 ? 18.507 27.124 -12.670 1.00 75.00 77 SER A CA 1
ATOM 580 C C . SER A 1 77 ? 18.435 27.847 -14.017 1.00 75.00 77 SER A C 1
ATOM 582 O O . SER A 1 77 ? 19.441 28.288 -14.566 1.00 75.00 77 SER A O 1
ATOM 584 N N . CYS A 1 78 ? 17.225 27.943 -14.555 1.00 81.06 78 CYS A N 1
ATOM 585 C CA . CYS A 1 78 ? 16.977 28.525 -15.864 1.00 81.06 78 CYS A CA 1
ATOM 586 C C . CYS A 1 78 ? 17.227 30.043 -15.909 1.00 81.06 78 CYS A C 1
ATOM 588 O O . CYS A 1 78 ? 16.902 30.747 -14.946 1.00 81.06 78 CYS A O 1
ATOM 590 N N . PRO A 1 79 ? 17.718 30.588 -17.040 1.00 81.44 79 PRO A N 1
ATOM 591 C CA . PRO A 1 79 ? 17.659 32.023 -17.292 1.00 81.44 79 PRO A CA 1
ATOM 592 C C . PRO A 1 79 ? 16.199 32.507 -17.328 1.00 81.44 79 PRO A C 1
ATOM 594 O O . PRO A 1 79 ? 15.269 31.732 -17.536 1.00 81.44 79 PRO A O 1
ATOM 597 N N . SER A 1 80 ? 15.983 33.816 -17.166 1.00 81.62 80 SER A N 1
ATOM 598 C CA . SER A 1 80 ? 14.635 34.417 -17.114 1.00 81.62 80 SER A CA 1
ATOM 599 C C . SER A 1 80 ? 13.807 34.229 -18.392 1.00 81.62 80 SER A C 1
ATOM 601 O O . SER A 1 80 ? 12.585 34.369 -18.365 1.00 81.62 80 SER A O 1
ATOM 603 N N . ARG A 1 81 ? 14.467 33.928 -19.515 1.00 81.25 81 ARG A N 1
ATOM 604 C CA . ARG A 1 81 ? 13.867 33.627 -20.817 1.00 81.25 81 ARG A CA 1
ATOM 605 C C . ARG A 1 81 ? 14.640 32.483 -21.475 1.00 81.25 81 ARG A C 1
ATOM 607 O O . ARG A 1 81 ? 15.509 32.765 -22.300 1.00 81.25 81 ARG A O 1
ATOM 614 N N . PRO A 1 82 ? 14.369 31.227 -21.093 1.00 77.50 82 PRO A N 1
ATOM 615 C CA . PRO A 1 82 ? 15.081 30.100 -21.662 1.00 77.50 82 PRO A CA 1
ATOM 616 C C . PRO A 1 82 ? 14.729 29.947 -23.139 1.00 77.50 82 PRO A C 1
ATOM 618 O O . PRO A 1 82 ? 13.562 29.970 -23.537 1.00 77.50 82 PRO A O 1
ATOM 621 N N . LEU A 1 83 ? 15.761 29.817 -23.957 1.00 79.25 83 LEU A N 1
ATOM 622 C CA . LEU A 1 83 ? 15.673 29.474 -25.359 1.00 79.25 83 LEU A CA 1
ATOM 623 C C . LEU A 1 83 ? 15.790 27.962 -25.457 1.00 79.25 83 LEU A C 1
ATOM 625 O O . LEU A 1 83 ? 16.829 27.373 -25.171 1.00 79.25 83 LEU A O 1
ATOM 629 N N . ASN A 1 84 ? 14.713 27.320 -25.884 1.00 72.31 84 ASN A N 1
ATOM 630 C CA . ASN A 1 84 ? 14.728 25.885 -26.065 1.00 72.31 84 ASN A CA 1
ATOM 631 C C . ASN A 1 84 ? 15.529 25.504 -27.318 1.00 72.31 84 ASN A C 1
ATOM 633 O O . ASN A 1 84 ? 15.035 25.580 -28.444 1.00 72.31 84 ASN A O 1
ATOM 637 N N . ARG A 1 85 ? 16.791 25.129 -27.110 1.00 86.81 85 ARG A N 1
ATOM 638 C CA . ARG A 1 85 ? 17.749 24.783 -28.171 1.00 86.81 85 ARG A CA 1
ATOM 639 C C . ARG A 1 85 ? 18.028 23.286 -28.253 1.00 86.81 85 ARG A C 1
ATOM 641 O O . ARG A 1 85 ? 18.707 22.851 -29.182 1.00 86.81 85 ARG A O 1
ATOM 648 N N . MET A 1 86 ? 17.466 22.489 -27.351 1.00 87.75 86 MET A N 1
ATOM 649 C CA . MET A 1 86 ? 17.683 21.045 -27.295 1.00 87.75 86 MET A CA 1
ATOM 650 C C . MET A 1 86 ? 17.195 20.350 -28.575 1.00 87.75 86 MET A C 1
ATOM 652 O O . MET A 1 86 ? 17.908 19.530 -29.151 1.00 87.75 86 MET A O 1
ATOM 656 N N . ALA A 1 87 ? 16.065 20.805 -29.120 1.00 89.00 87 ALA A N 1
ATOM 657 C CA . ALA A 1 87 ? 15.553 20.354 -30.412 1.00 89.00 87 ALA A CA 1
ATOM 658 C C . ALA A 1 87 ? 16.583 20.487 -31.548 1.00 89.00 87 ALA A C 1
ATOM 660 O O . ALA A 1 87 ? 16.732 19.578 -32.358 1.00 89.00 87 ALA A O 1
ATOM 661 N N . SER A 1 88 ? 17.342 21.590 -31.591 1.00 90.19 88 SER A N 1
ATOM 662 C CA . SER A 1 88 ? 18.356 21.798 -32.635 1.00 90.19 88 SER A CA 1
ATOM 663 C C . SER A 1 88 ? 19.484 20.766 -32.570 1.00 90.19 88 SER A C 1
ATOM 665 O O . SER A 1 88 ? 19.953 20.316 -33.611 1.00 90.19 88 SER A O 1
ATOM 667 N N . MET A 1 89 ? 19.854 20.327 -31.362 1.00 92.19 89 MET A N 1
ATOM 668 C CA . MET A 1 89 ? 20.842 19.269 -31.150 1.00 92.19 89 MET A CA 1
ATOM 669 C C . MET A 1 89 ? 20.335 17.919 -31.666 1.00 92.19 89 MET A C 1
ATOM 671 O O . MET A 1 89 ? 21.051 17.247 -32.407 1.00 92.19 89 MET A O 1
ATOM 675 N N . LEU A 1 90 ? 19.101 17.539 -31.309 1.00 94.25 90 LEU A N 1
ATOM 676 C CA . LEU A 1 90 ? 18.491 16.277 -31.742 1.00 94.25 90 LEU A CA 1
ATOM 677 C C . LEU A 1 90 ? 18.380 16.210 -33.268 1.00 94.25 90 LEU A C 1
ATOM 679 O O . LEU A 1 90 ? 18.822 15.244 -33.888 1.00 94.25 90 LEU A O 1
ATOM 683 N N . ILE A 1 91 ? 17.848 17.271 -33.882 1.00 94.44 91 ILE A N 1
ATOM 684 C CA . ILE A 1 91 ? 17.675 17.345 -35.335 1.00 94.44 91 ILE A CA 1
ATOM 685 C C . ILE A 1 91 ? 19.031 17.321 -36.040 1.00 94.44 91 ILE A C 1
ATOM 687 O O . ILE A 1 91 ? 19.193 16.567 -36.993 1.00 94.44 91 ILE A O 1
ATOM 691 N N . ALA A 1 92 ? 20.028 18.074 -35.562 1.00 94.00 92 ALA A N 1
ATOM 692 C CA . ALA A 1 92 ? 21.369 18.058 -36.148 1.00 94.00 92 ALA A CA 1
ATOM 693 C C . ALA A 1 92 ? 22.041 16.678 -36.041 1.00 94.00 92 ALA A C 1
ATOM 695 O O . ALA A 1 92 ? 22.745 16.262 -36.967 1.00 94.00 92 ALA A O 1
ATOM 696 N N . ALA A 1 93 ? 21.810 15.952 -34.943 1.00 94.88 93 ALA A N 1
ATOM 697 C CA . ALA A 1 93 ? 22.300 14.590 -34.769 1.00 94.88 93 ALA A CA 1
ATOM 698 C C . ALA A 1 93 ? 21.690 13.626 -35.796 1.00 94.88 93 ALA A C 1
ATOM 700 O O . ALA A 1 93 ? 22.428 12.937 -36.508 1.00 94.88 93 ALA A O 1
ATOM 701 N N . LEU A 1 94 ? 20.364 13.638 -35.936 1.00 95.94 94 LEU A N 1
ATOM 702 C CA . LEU A 1 94 ? 19.648 12.810 -36.908 1.00 95.94 94 LEU A CA 1
ATOM 703 C C . LEU A 1 94 ? 19.996 13.183 -38.357 1.00 95.94 94 LEU A C 1
ATOM 705 O O . LEU A 1 94 ? 20.225 12.298 -39.183 1.00 95.94 94 LEU A O 1
ATOM 709 N N . ASP A 1 95 ? 20.138 14.477 -38.659 1.00 95.19 95 ASP A N 1
ATOM 710 C CA . ASP A 1 95 ? 20.582 14.967 -39.968 1.00 95.19 95 ASP A CA 1
ATOM 711 C C . ASP A 1 95 ? 21.996 14.507 -40.301 1.00 95.19 95 ASP A C 1
ATOM 713 O O . ASP A 1 95 ? 22.270 14.128 -41.441 1.00 95.19 95 ASP A O 1
ATOM 717 N N . SER A 1 96 ? 22.903 14.528 -39.320 1.00 94.94 96 SER A N 1
ATOM 718 C CA . SER A 1 96 ? 24.262 14.023 -39.503 1.00 94.94 96 SER A CA 1
ATOM 719 C C . SER A 1 96 ? 24.247 12.546 -39.877 1.00 94.94 96 SER A C 1
ATOM 721 O O . SER A 1 96 ? 24.969 12.164 -40.793 1.00 94.94 96 SER A O 1
ATOM 723 N N . ILE A 1 97 ? 23.424 11.729 -39.214 1.00 94.69 97 ILE A N 1
ATOM 724 C CA . ILE A 1 97 ? 23.303 10.294 -39.500 1.00 94.69 97 ILE A CA 1
ATOM 725 C C . ILE A 1 97 ? 22.685 10.077 -40.885 1.00 94.69 97 ILE A C 1
ATOM 727 O O . ILE A 1 97 ? 23.287 9.408 -41.722 1.00 94.69 97 ILE A O 1
ATOM 731 N N . SER A 1 98 ? 21.555 10.723 -41.175 1.00 94.31 98 SER A N 1
ATOM 732 C CA . SER A 1 98 ? 20.843 10.582 -42.452 1.00 94.31 98 SER A CA 1
ATOM 733 C C . SER A 1 98 ? 21.660 11.059 -43.662 1.00 94.31 98 SER A C 1
ATOM 735 O O . SER A 1 98 ? 21.408 10.638 -44.787 1.00 94.31 98 SER A O 1
ATOM 737 N N . ARG A 1 99 ? 22.648 11.946 -43.471 1.00 93.31 99 ARG A N 1
ATOM 738 C CA . ARG A 1 99 ? 23.537 12.445 -44.539 1.00 93.31 99 ARG A CA 1
ATOM 739 C C . ARG A 1 99 ? 24.775 11.580 -44.790 1.00 93.31 99 ARG A C 1
ATOM 741 O O . ARG A 1 99 ? 25.458 11.820 -45.786 1.00 93.31 99 ARG A O 1
ATOM 748 N N . ARG A 1 100 ? 25.104 10.633 -43.906 1.00 92.75 100 ARG A N 1
ATOM 749 C CA . ARG A 1 100 ? 26.264 9.740 -44.075 1.00 92.75 100 ARG A CA 1
ATOM 750 C C . ARG A 1 100 ? 25.997 8.709 -45.183 1.00 92.75 100 ARG A C 1
ATOM 752 O O . ARG A 1 100 ? 24.836 8.434 -45.483 1.00 92.75 100 ARG A O 1
ATOM 759 N N . PRO A 1 101 ? 27.045 8.113 -45.783 1.00 94.62 101 PRO A N 1
ATOM 760 C CA . PRO A 1 101 ? 26.879 6.946 -46.649 1.00 94.62 101 PRO A CA 1
ATOM 761 C C . PRO A 1 101 ? 26.045 5.857 -45.955 1.00 94.62 101 PRO A C 1
ATOM 763 O O . PRO A 1 101 ? 26.337 5.510 -44.811 1.00 94.62 101 PRO A O 1
ATOM 766 N N . GLY A 1 102 ? 25.005 5.358 -46.630 1.00 93.62 102 GLY A N 1
ATOM 767 C CA . GLY A 1 102 ? 24.039 4.397 -46.079 1.00 93.62 102 GLY A CA 1
ATOM 768 C C . GLY A 1 102 ? 22.906 5.014 -45.246 1.00 93.62 102 GLY A C 1
ATOM 769 O O . GLY A 1 102 ? 22.025 4.290 -44.795 1.00 93.62 102 GLY A O 1
ATOM 770 N N . GLY A 1 103 ? 22.881 6.336 -45.034 1.00 92.75 103 GLY A N 1
ATOM 771 C CA . GLY A 1 103 ? 21.808 7.025 -44.296 1.00 92.75 103 GLY A CA 1
ATOM 772 C C . GLY A 1 103 ? 20.432 6.979 -44.981 1.00 92.75 103 GLY A C 1
ATOM 773 O O . GLY A 1 103 ? 19.407 7.231 -44.352 1.00 92.75 103 GLY A O 1
ATOM 774 N N . ASP A 1 104 ? 20.402 6.633 -46.264 1.00 94.50 104 ASP A N 1
ATOM 775 C CA . ASP A 1 104 ? 19.222 6.352 -47.082 1.00 94.50 104 ASP A CA 1
ATOM 776 C C . ASP A 1 104 ? 18.686 4.919 -46.920 1.00 94.50 104 ASP A C 1
ATOM 778 O O . ASP A 1 104 ? 17.626 4.606 -47.451 1.00 94.50 104 ASP A O 1
ATOM 782 N N . THR A 1 105 ? 19.362 4.066 -46.149 1.00 95.31 105 THR A N 1
ATOM 783 C CA . THR A 1 105 ? 18.890 2.710 -45.821 1.00 95.31 105 THR A CA 1
ATOM 784 C C . THR A 1 105 ? 18.919 2.400 -44.327 1.00 95.31 105 THR A C 1
ATOM 786 O O . THR A 1 105 ? 18.222 1.498 -43.880 1.00 95.31 105 THR A O 1
ATOM 789 N N . ILE A 1 106 ? 19.729 3.114 -43.540 1.00 94.25 106 ILE A N 1
ATOM 790 C CA . ILE A 1 106 ? 20.055 2.731 -42.160 1.00 94.25 106 ILE A CA 1
ATOM 791 C C . ILE A 1 106 ? 18.844 2.674 -41.233 1.00 94.25 106 ILE A C 1
ATOM 793 O O . ILE A 1 106 ? 18.827 1.836 -40.338 1.00 94.25 106 ILE A O 1
ATOM 797 N N . TRP A 1 107 ? 17.843 3.533 -41.441 1.00 95.50 107 TRP A N 1
ATOM 798 C CA . TRP A 1 107 ? 16.693 3.623 -40.544 1.00 95.50 107 TRP A CA 1
ATOM 799 C C . TRP A 1 107 ? 15.665 2.511 -40.766 1.00 95.50 107 TRP A C 1
ATOM 801 O O . TRP A 1 107 ? 14.852 2.275 -39.883 1.00 95.50 107 TRP A O 1
ATOM 811 N N . ALA A 1 108 ? 15.745 1.797 -41.895 1.00 94.88 108 ALA A N 1
ATOM 812 C CA . ALA A 1 108 ? 14.822 0.719 -42.252 1.00 94.88 108 ALA A CA 1
ATOM 813 C C . ALA A 1 108 ? 14.815 -0.422 -41.236 1.00 94.88 108 ALA A C 1
ATOM 815 O O . ALA A 1 108 ? 13.804 -1.071 -41.050 1.00 94.88 108 ALA A O 1
ATOM 816 N N . GLN A 1 109 ? 15.936 -0.665 -40.563 1.00 93.75 109 GLN A N 1
ATOM 817 C CA . GLN A 1 109 ? 16.049 -1.777 -39.622 1.00 93.75 109 GLN A CA 1
ATOM 818 C C . GLN A 1 109 ? 15.413 -1.506 -38.246 1.00 93.75 109 GLN A C 1
ATOM 820 O O . GLN A 1 109 ? 15.436 -2.399 -37.409 1.00 93.75 109 GLN A O 1
ATOM 825 N N . PHE A 1 110 ? 14.928 -0.285 -37.983 1.00 94.31 110 PHE A N 1
ATOM 826 C CA . PHE A 1 110 ? 14.405 0.116 -36.666 1.00 94.31 110 PHE A CA 1
ATOM 827 C C . PHE A 1 110 ? 12.922 0.499 -36.680 1.00 94.31 110 PHE A C 1
ATOM 829 O O . PHE A 1 110 ? 12.465 1.102 -35.721 1.00 94.31 110 PHE A O 1
ATOM 836 N N . ASP A 1 111 ? 12.226 0.248 -37.781 1.00 94.00 111 ASP A N 1
ATOM 837 C CA . ASP A 1 111 ? 10.771 0.350 -37.917 1.00 94.00 111 ASP A CA 1
ATOM 838 C C . ASP A 1 111 ? 10.317 -1.098 -38.093 1.00 94.00 111 ASP A C 1
ATOM 840 O O . ASP A 1 111 ? 10.515 -1.647 -39.172 1.00 94.00 111 ASP A O 1
ATOM 844 N N . ASN A 1 112 ? 9.945 -1.769 -37.002 1.00 91.06 112 ASN A N 1
ATOM 845 C CA . ASN A 1 112 ? 9.696 -3.218 -36.966 1.00 91.06 112 ASN A CA 1
ATOM 846 C C . ASN A 1 112 ? 8.551 -3.550 -35.995 1.00 91.06 112 ASN A C 1
ATOM 848 O O . ASN A 1 112 ? 8.629 -4.487 -35.190 1.00 91.06 112 ASN A O 1
ATOM 852 N N . ASP A 1 113 ? 7.508 -2.726 -36.020 1.00 85.50 113 ASP A N 1
ATOM 853 C CA . ASP A 1 113 ? 6.335 -2.844 -35.159 1.00 85.50 113 ASP A CA 1
ATOM 854 C C . ASP A 1 113 ? 5.144 -3.542 -35.842 1.00 85.50 113 ASP A C 1
ATOM 856 O O . ASP A 1 113 ? 4.096 -3.754 -35.218 1.00 85.50 113 ASP A O 1
ATOM 860 N N . GLY A 1 114 ? 5.323 -3.960 -37.096 1.00 84.75 114 GLY A N 1
ATOM 861 C CA . GLY A 1 114 ? 4.416 -4.800 -37.861 1.00 84.75 114 GLY A CA 1
ATOM 862 C C . GLY A 1 114 ? 4.321 -6.243 -37.329 1.00 84.75 114 GLY A C 1
ATOM 863 O O . GLY A 1 114 ? 5.294 -6.807 -36.814 1.00 84.75 114 GLY A O 1
ATOM 864 N N . PRO A 1 115 ? 3.147 -6.901 -37.437 1.00 87.75 115 PRO A N 1
ATOM 865 C CA . PRO A 1 115 ? 2.977 -8.306 -37.063 1.00 87.75 115 PRO A CA 1
ATOM 866 C C . PRO A 1 115 ? 3.902 -9.312 -37.766 1.00 87.75 115 PRO A C 1
ATOM 868 O O . PRO A 1 115 ? 4.026 -10.437 -37.270 1.00 87.75 115 PRO A O 1
ATOM 871 N N . ASP A 1 116 ? 4.485 -8.975 -38.922 1.00 89.75 116 ASP A N 1
ATOM 872 C CA . ASP A 1 116 ? 5.357 -9.884 -39.676 1.00 89.75 116 ASP A CA 1
ATOM 873 C C . ASP A 1 116 ? 6.786 -10.003 -39.108 1.00 89.75 116 ASP A C 1
ATOM 875 O O . ASP A 1 116 ? 7.472 -10.994 -39.386 1.00 89.75 116 ASP A O 1
ATOM 879 N N . GLY A 1 117 ? 7.199 -9.053 -38.259 1.00 85.62 117 GLY A N 1
ATOM 880 C CA . GLY A 1 117 ? 8.530 -8.994 -37.654 1.00 85.62 117 GLY A CA 1
ATOM 881 C C . GLY A 1 117 ? 9.661 -8.788 -38.667 1.00 85.62 117 GLY A C 1
ATOM 882 O O . GLY A 1 117 ? 10.796 -9.202 -38.403 1.00 85.62 117 GLY A O 1
ATOM 883 N N . ILE A 1 118 ? 9.350 -8.230 -39.839 1.00 92.00 118 ILE A N 1
ATOM 884 C CA . ILE A 1 118 ? 10.305 -7.874 -40.884 1.00 92.00 118 ILE A CA 1
ATOM 885 C C . ILE A 1 118 ? 10.458 -6.348 -40.884 1.00 92.00 118 ILE A C 1
ATOM 887 O O . ILE A 1 118 ? 9.510 -5.667 -41.245 1.00 92.00 118 ILE A O 1
ATOM 891 N N . PRO A 1 119 ? 11.656 -5.799 -40.607 1.00 93.75 119 PRO A N 1
ATOM 892 C CA . PRO A 1 119 ? 11.819 -4.352 -40.547 1.00 93.75 119 PRO A CA 1
ATOM 893 C C . PRO A 1 119 ? 11.549 -3.638 -41.879 1.00 93.75 119 PRO A C 1
ATOM 895 O O . PRO A 1 119 ? 12.033 -4.072 -42.935 1.00 93.75 119 PRO A O 1
ATOM 898 N N . ASN A 1 120 ? 10.876 -2.490 -41.804 1.00 94.69 120 ASN A N 1
ATOM 899 C CA . ASN A 1 120 ? 10.432 -1.644 -42.910 1.00 94.69 120 ASN A CA 1
ATOM 900 C C . ASN A 1 120 ? 9.725 -2.463 -43.997 1.00 94.69 120 ASN A C 1
ATOM 902 O O . ASN A 1 120 ? 10.128 -2.464 -45.168 1.00 94.69 120 ASN A O 1
ATOM 906 N N . SER A 1 121 ? 8.696 -3.192 -43.588 1.00 92.12 121 SER A N 1
ATOM 907 C CA . SER A 1 121 ? 7.747 -3.925 -44.411 1.00 92.12 121 SER A CA 1
ATOM 908 C C . SER A 1 121 ? 6.470 -3.096 -44.648 1.00 92.12 121 SER A C 1
ATOM 910 O O . SER A 1 121 ? 6.431 -1.878 -44.467 1.00 92.12 121 SER A O 1
ATOM 912 N N . GLY A 1 122 ? 5.428 -3.727 -45.200 1.00 87.00 122 GLY A N 1
ATOM 913 C CA . GLY A 1 122 ? 4.185 -3.035 -45.562 1.00 87.00 122 GLY A CA 1
ATOM 914 C C . GLY A 1 122 ? 3.221 -2.822 -44.393 1.00 87.00 122 GLY A C 1
ATOM 915 O O . GLY A 1 122 ? 2.273 -2.048 -44.543 1.00 87.00 122 GLY A O 1
ATOM 916 N N . ASP A 1 123 ? 3.426 -3.533 -43.285 1.00 86.50 123 ASP A N 1
ATOM 917 C CA . ASP A 1 123 ? 2.625 -3.483 -42.061 1.00 86.50 123 ASP A CA 1
ATOM 918 C C . ASP A 1 123 ? 3.245 -2.635 -40.945 1.00 86.50 123 ASP A C 1
ATOM 920 O O . ASP A 1 123 ? 2.526 -2.304 -40.001 1.00 86.50 123 ASP A O 1
ATOM 924 N N . ASP A 1 124 ? 4.503 -2.213 -41.091 1.00 92.38 124 ASP A N 1
ATOM 925 C CA . ASP A 1 124 ? 5.138 -1.233 -40.207 1.00 92.38 124 ASP A CA 1
ATOM 926 C C . ASP A 1 124 ? 4.563 0.179 -40.380 1.00 92.38 124 ASP A C 1
ATOM 928 O O . ASP A 1 124 ? 4.042 0.566 -41.439 1.00 92.38 124 ASP A O 1
ATOM 932 N N . ASN A 1 125 ? 4.682 0.994 -39.332 1.00 94.00 125 ASN A N 1
ATOM 933 C CA . ASN A 1 125 ? 4.040 2.306 -39.271 1.00 94.00 125 ASN A CA 1
ATOM 934 C C . ASN A 1 125 ? 4.867 3.462 -39.903 1.00 94.00 125 ASN A C 1
ATOM 936 O O . ASN A 1 125 ? 4.387 4.610 -39.993 1.00 94.00 125 ASN A O 1
ATOM 940 N N . GLY A 1 126 ? 6.096 3.193 -40.357 1.00 95.75 126 GLY A N 1
ATOM 941 C CA . GLY A 1 126 ? 6.984 4.189 -40.955 1.00 95.75 126 GLY A CA 1
ATOM 942 C C . GLY A 1 126 ? 7.675 5.087 -39.923 1.00 95.75 126 GLY A C 1
ATOM 943 O O . GLY A 1 126 ? 8.023 6.234 -40.249 1.00 95.75 126 GLY A O 1
ATOM 944 N N . VAL A 1 127 ? 7.808 4.651 -38.671 1.00 95.94 127 VAL A N 1
ATOM 945 C CA . VAL A 1 127 ? 8.389 5.401 -37.550 1.00 95.94 127 VAL A CA 1
ATOM 946 C C . VAL A 1 127 ? 9.313 4.484 -36.766 1.00 95.94 127 VAL A C 1
ATOM 948 O O . VAL A 1 127 ? 8.915 3.428 -36.315 1.00 95.94 127 VAL A O 1
ATOM 951 N N . VAL A 1 128 ? 10.538 4.947 -36.524 1.00 95.31 128 VAL A N 1
ATOM 952 C CA . VAL A 1 128 ? 11.503 4.214 -35.702 1.00 95.31 128 VAL A CA 1
ATOM 953 C C . VAL A 1 128 ? 10.931 3.904 -34.315 1.00 95.31 128 VAL A C 1
ATOM 955 O O . VAL A 1 128 ? 10.533 4.832 -33.604 1.00 95.31 128 VAL A O 1
ATOM 958 N N . ASP A 1 129 ? 10.989 2.630 -33.926 1.00 90.19 129 ASP A N 1
ATOM 959 C CA . ASP A 1 129 ? 10.424 2.068 -32.697 1.00 90.19 129 ASP A CA 1
ATOM 960 C C . ASP A 1 129 ? 10.977 2.767 -31.448 1.00 90.19 129 ASP A C 1
ATOM 962 O O . ASP A 1 129 ? 10.239 3.162 -30.544 1.00 90.19 129 ASP A O 1
ATOM 966 N N . PHE A 1 130 ? 12.305 2.939 -31.389 1.00 87.56 130 PHE A N 1
ATOM 967 C CA . PHE A 1 130 ? 12.973 3.532 -30.235 1.00 87.56 130 PHE A CA 1
ATOM 968 C C . PHE A 1 130 ? 14.345 4.127 -30.572 1.00 87.56 130 PHE A C 1
ATOM 970 O O . PHE A 1 130 ? 15.183 3.495 -31.214 1.00 87.56 130 PHE A O 1
ATOM 977 N N . VAL A 1 131 ? 14.622 5.338 -30.073 1.00 93.75 131 VAL A N 1
ATOM 978 C CA . VAL A 1 131 ? 15.939 5.989 -30.182 1.00 93.75 131 VAL A CA 1
ATOM 979 C C . VAL A 1 131 ? 16.391 6.509 -28.823 1.00 93.75 131 VAL A C 1
ATOM 981 O O . VAL A 1 131 ? 15.681 7.258 -28.157 1.00 93.75 131 VAL A O 1
ATOM 984 N N . THR A 1 132 ? 17.626 6.177 -28.442 1.00 94.50 132 THR A N 1
ATOM 985 C CA . THR A 1 132 ? 18.303 6.762 -27.276 1.00 94.50 132 THR A CA 1
ATOM 986 C C . THR A 1 132 ? 19.461 7.652 -27.722 1.00 94.50 132 THR A C 1
ATOM 988 O O . THR A 1 132 ? 20.398 7.199 -28.380 1.00 94.50 132 THR A O 1
ATOM 991 N N . PHE A 1 133 ? 19.432 8.922 -27.329 1.00 95.19 133 PHE A N 1
ATOM 992 C CA . PHE A 1 133 ? 20.537 9.862 -27.495 1.00 95.19 133 PHE A CA 1
ATOM 993 C C . PHE A 1 133 ? 21.461 9.803 -26.278 1.00 95.19 133 PHE A C 1
ATOM 995 O O . PHE A 1 133 ? 21.002 9.874 -25.143 1.00 95.19 133 PHE A O 1
ATOM 1002 N N . LEU A 1 134 ? 22.774 9.733 -26.500 1.00 94.31 134 LEU A N 1
ATOM 1003 C CA . LEU A 1 134 ? 23.769 9.726 -25.426 1.00 94.31 134 LEU A CA 1
ATOM 1004 C C . LEU A 1 134 ? 24.609 11.009 -25.463 1.00 94.31 134 LEU A C 1
ATOM 1006 O O . LEU A 1 134 ? 25.428 11.180 -26.370 1.00 94.31 134 LEU A O 1
ATOM 1010 N N . GLN A 1 135 ? 24.437 11.892 -24.477 1.00 92.69 135 GLN A N 1
ATOM 1011 C CA . GLN A 1 135 ? 25.204 13.141 -24.346 1.00 92.69 135 GLN A CA 1
ATOM 1012 C C . GLN A 1 135 ? 26.499 12.941 -23.532 1.00 92.69 135 GLN A C 1
ATOM 1014 O O . GLN A 1 135 ? 26.487 12.183 -22.565 1.00 92.69 135 GLN A O 1
ATOM 1019 N N . PRO A 1 136 ? 27.628 13.578 -23.893 1.00 90.81 136 PRO A N 1
ATOM 1020 C CA . PRO A 1 136 ? 28.925 13.307 -23.267 1.00 90.81 136 PRO A CA 1
ATOM 1021 C C . PRO A 1 136 ? 29.095 13.877 -21.848 1.00 90.81 136 PRO A C 1
ATOM 1023 O O . PRO A 1 136 ? 30.051 13.508 -21.167 1.00 90.81 136 PRO A O 1
ATOM 1026 N N . GLU A 1 137 ? 28.225 14.783 -21.406 1.00 90.88 137 GLU A N 1
ATOM 1027 C CA . GLU A 1 137 ? 28.250 15.382 -20.071 1.00 90.88 137 GLU A CA 1
ATOM 1028 C C . GLU A 1 137 ? 27.558 14.497 -19.023 1.00 90.88 137 GLU A C 1
ATOM 1030 O O . GLU A 1 137 ? 26.785 13.609 -19.361 1.00 90.88 137 GLU A O 1
ATOM 1035 N N . VAL A 1 138 ? 27.790 14.781 -17.734 1.00 92.12 138 VAL A N 1
ATOM 1036 C CA . VAL A 1 138 ? 26.947 14.250 -16.648 1.00 92.12 138 VAL A CA 1
ATOM 1037 C C . VAL A 1 138 ? 25.549 14.856 -16.747 1.00 92.12 138 VAL A C 1
ATOM 1039 O O . VAL A 1 138 ? 25.411 16.052 -17.022 1.00 92.12 138 VAL A O 1
ATOM 1042 N N . GLY A 1 139 ? 24.527 14.040 -16.498 1.00 91.62 139 GLY A N 1
ATOM 1043 C CA . GLY A 1 139 ? 23.128 14.456 -16.518 1.00 91.62 139 GLY A CA 1
ATOM 1044 C C . GLY A 1 139 ? 22.814 15.593 -15.540 1.00 91.62 139 GLY A C 1
ATOM 1045 O O . GLY A 1 139 ? 23.377 15.682 -14.442 1.00 91.62 139 GLY A O 1
ATOM 1046 N N . GLY A 1 140 ? 21.910 16.487 -15.942 1.00 89.88 140 GLY A N 1
ATOM 1047 C CA . GLY A 1 140 ? 21.480 17.635 -15.133 1.00 89.88 140 GLY A CA 1
ATOM 1048 C C . GLY A 1 140 ? 20.798 17.258 -13.810 1.00 89.88 140 GLY A C 1
ATOM 1049 O O . GLY A 1 140 ? 20.765 18.058 -12.872 1.00 89.88 140 GLY A O 1
ATOM 1050 N N . GLU A 1 141 ? 20.294 16.029 -13.709 1.00 87.50 141 GLU A N 1
ATOM 1051 C CA . GLU A 1 141 ? 19.691 15.446 -12.510 1.00 87.50 141 GLU A CA 1
ATOM 1052 C C . GLU A 1 141 ? 20.677 15.302 -11.338 1.00 87.50 141 GLU A C 1
ATOM 1054 O O . GLU A 1 141 ? 20.278 15.327 -10.171 1.00 87.50 141 GLU A O 1
ATOM 1059 N N . CYS A 1 142 ? 21.981 15.253 -11.621 1.00 89.00 142 CYS A N 1
ATOM 1060 C CA . CYS A 1 142 ? 23.052 15.008 -10.656 1.00 89.00 142 CYS A CA 1
ATOM 1061 C C . CYS A 1 142 ? 23.490 16.260 -9.877 1.00 89.00 142 CYS A C 1
ATOM 1063 O O . CYS A 1 142 ? 24.670 16.599 -9.777 1.00 89.00 142 CYS A O 1
ATOM 1065 N N . ARG A 1 143 ? 22.523 16.963 -9.285 1.00 83.81 143 ARG A N 1
ATOM 1066 C CA . ARG A 1 143 ? 22.699 18.278 -8.635 1.00 83.81 143 ARG A CA 1
ATOM 1067 C C . ARG A 1 143 ? 23.604 18.292 -7.410 1.00 83.81 143 ARG A C 1
ATOM 1069 O O . ARG A 1 143 ? 24.045 19.360 -7.000 1.00 83.81 143 ARG A O 1
ATOM 1076 N N . SER A 1 144 ? 23.836 17.137 -6.794 1.00 83.31 144 SER A N 1
ATOM 1077 C CA . SER A 1 144 ? 24.763 17.011 -5.668 1.00 83.31 144 SER A CA 1
ATOM 1078 C C . SER A 1 144 ? 26.224 17.184 -6.082 1.00 83.31 144 SER A C 1
ATOM 1080 O O . SER A 1 144 ? 27.079 17.351 -5.215 1.00 83.31 144 SER A O 1
ATOM 1082 N N . ASN A 1 145 ? 26.523 17.132 -7.383 1.00 86.31 145 ASN A N 1
ATOM 1083 C CA . ASN A 1 145 ? 27.874 17.330 -7.884 1.00 86.31 145 ASN A CA 1
ATOM 1084 C C . ASN A 1 145 ? 28.306 18.792 -7.748 1.00 86.31 145 ASN A C 1
ATOM 1086 O O . ASN A 1 145 ? 27.509 19.720 -7.894 1.00 86.31 145 ASN A O 1
ATOM 1090 N N . VAL A 1 146 ? 29.601 18.986 -7.497 1.00 86.50 146 VAL A N 1
ATOM 1091 C CA . VAL A 1 146 ? 30.227 20.306 -7.397 1.00 86.50 146 VAL A CA 1
ATOM 1092 C C . VAL A 1 146 ? 31.420 20.358 -8.363 1.00 86.50 146 VAL A C 1
ATOM 1094 O O . VAL A 1 146 ? 32.373 19.604 -8.161 1.00 86.50 146 VAL A O 1
ATOM 1097 N N . PRO A 1 147 ? 31.400 21.231 -9.393 1.00 86.69 147 PRO A N 1
ATOM 1098 C CA . PRO A 1 147 ? 30.299 22.127 -9.765 1.00 86.69 147 PRO A CA 1
ATOM 1099 C C . PRO A 1 147 ? 29.058 21.364 -10.261 1.00 86.69 147 PRO A C 1
ATOM 1101 O O . PRO A 1 147 ? 29.151 20.206 -10.669 1.00 86.69 147 PRO A O 1
ATOM 1104 N N . ALA A 1 148 ? 27.902 22.033 -10.229 1.00 85.75 148 ALA A N 1
ATOM 1105 C CA . ALA A 1 148 ? 26.653 21.457 -10.719 1.00 85.75 148 ALA A CA 1
ATOM 1106 C C . ALA A 1 148 ? 26.771 21.088 -12.215 1.00 85.75 148 ALA A C 1
ATOM 1108 O O . ALA A 1 148 ? 27.352 21.868 -12.980 1.00 85.75 148 ALA A O 1
ATOM 1109 N N . PRO A 1 149 ? 26.224 19.939 -12.654 1.00 88.19 149 PRO A N 1
ATOM 1110 C CA . PRO A 1 149 ? 26.329 19.507 -14.042 1.00 88.19 149 PRO A CA 1
ATOM 1111 C C . PRO A 1 149 ? 25.571 20.428 -14.998 1.00 88.19 149 PRO A C 1
ATOM 1113 O O . PRO A 1 149 ? 24.475 20.906 -14.703 1.00 88.19 149 PRO A O 1
ATOM 1116 N N . THR A 1 150 ? 26.140 20.631 -16.184 1.00 86.31 150 THR A N 1
ATOM 1117 C CA . THR A 1 150 ? 25.554 21.444 -17.261 1.00 86.31 150 THR A CA 1
ATOM 1118 C C . THR A 1 150 ? 24.935 20.611 -18.381 1.00 86.31 150 THR A C 1
ATOM 1120 O O . THR A 1 150 ? 24.415 21.193 -19.335 1.00 86.31 150 THR A O 1
ATOM 1123 N N . GLY A 1 151 ? 25.009 19.280 -18.282 1.00 90.75 151 GLY A N 1
ATOM 1124 C CA . GLY A 1 151 ? 24.450 18.354 -19.261 1.00 90.75 151 GLY A CA 1
ATOM 1125 C C . GLY A 1 151 ? 22.926 18.351 -19.271 1.00 90.75 151 GLY A C 1
ATOM 1126 O O . GLY A 1 151 ? 22.277 18.939 -18.403 1.00 90.75 151 GLY A O 1
ATOM 1127 N N . VAL A 1 152 ? 22.351 17.706 -20.280 1.00 91.12 152 VAL A N 1
ATOM 1128 C CA . VAL A 1 152 ? 20.899 17.551 -20.402 1.00 91.12 152 VAL A CA 1
ATOM 1129 C C . VAL A 1 152 ? 20.375 16.711 -19.233 1.00 91.12 152 VAL A C 1
ATOM 1131 O O . VAL A 1 152 ? 21.016 15.749 -18.821 1.00 91.12 152 VAL A O 1
ATOM 1134 N N . TRP A 1 153 ? 19.238 17.097 -18.660 1.00 90.69 153 TRP A N 1
ATOM 1135 C CA . TRP A 1 153 ? 18.517 16.272 -17.693 1.00 90.69 153 TRP A CA 1
ATOM 1136 C C . TRP A 1 153 ? 17.961 15.050 -18.415 1.00 90.69 153 TRP A C 1
ATOM 1138 O O . TRP A 1 153 ? 17.245 15.220 -19.403 1.00 90.69 153 TRP A O 1
ATOM 1148 N N . SER A 1 154 ? 18.286 13.848 -17.954 1.00 90.88 154 SER A N 1
ATOM 1149 C CA . SER A 1 154 ? 17.858 12.614 -18.620 1.00 90.88 154 SER A CA 1
ATOM 1150 C C . SER A 1 154 ? 16.323 12.486 -18.658 1.00 90.88 154 SER A C 1
ATOM 1152 O O . SER A 1 154 ? 15.679 12.715 -17.636 1.00 90.88 154 SER A O 1
ATOM 1154 N N . HIS A 1 155 ? 15.733 12.213 -19.828 1.00 87.44 155 HIS A N 1
ATOM 1155 C CA . HIS A 1 155 ? 14.270 12.109 -19.996 1.00 87.44 155 HIS A CA 1
ATOM 1156 C C . HIS A 1 155 ? 13.859 11.383 -21.286 1.00 87.44 155 HIS A C 1
ATOM 1158 O O . HIS A 1 155 ? 14.642 11.307 -22.242 1.00 87.44 155 HIS A O 1
ATOM 1164 N N . ARG A 1 156 ? 12.581 10.987 -21.355 1.00 89.25 156 ARG A N 1
ATOM 1165 C CA . ARG A 1 156 ? 11.839 10.629 -22.573 1.00 89.25 156 ARG A CA 1
ATOM 1166 C C . ARG A 1 156 ? 10.938 11.771 -23.041 1.00 89.25 156 ARG A C 1
ATOM 1168 O O . ARG A 1 156 ? 10.249 12.405 -22.242 1.00 89.25 156 ARG A O 1
ATOM 1175 N N . PHE A 1 157 ? 10.889 12.022 -24.347 1.00 89.50 157 PHE A N 1
ATOM 1176 C CA . PHE A 1 157 ? 9.925 12.944 -24.955 1.00 89.50 157 PHE A CA 1
ATOM 1177 C C . PHE A 1 157 ? 9.707 12.612 -26.438 1.00 89.50 157 PHE A C 1
ATOM 1179 O O . PHE A 1 157 ? 10.155 11.583 -26.929 1.00 89.50 157 PHE A O 1
ATOM 1186 N N . VAL A 1 158 ? 9.001 13.482 -27.162 1.00 91.44 158 VAL A N 1
ATOM 1187 C CA . VAL A 1 158 ? 8.781 13.352 -28.607 1.00 91.44 158 VAL A CA 1
ATOM 1188 C C . VAL A 1 158 ? 9.347 14.556 -29.355 1.00 91.44 158 VAL A C 1
ATOM 1190 O O . VAL A 1 158 ? 9.141 15.704 -28.957 1.00 91.44 158 VAL A O 1
ATOM 1193 N N . ILE A 1 159 ? 10.028 14.317 -30.477 1.00 93.75 159 ILE A N 1
ATOM 1194 C CA . ILE A 1 159 ? 10.604 15.367 -31.333 1.00 93.75 159 ILE A CA 1
ATOM 1195 C C . ILE A 1 159 ? 9.519 16.340 -31.800 1.00 93.75 159 ILE A C 1
ATOM 1197 O O . ILE A 1 159 ? 9.720 17.556 -31.751 1.00 93.75 159 ILE A O 1
ATOM 1201 N N . SER A 1 160 ? 8.343 15.830 -32.175 1.00 94.25 160 SER A N 1
ATOM 1202 C CA . SER A 1 160 ? 7.211 16.655 -32.601 1.00 94.25 160 SER A CA 1
ATOM 1203 C C . SER A 1 160 ? 6.714 17.611 -31.519 1.00 94.25 160 SER A C 1
ATOM 1205 O O . SER A 1 160 ? 6.147 18.649 -31.846 1.00 94.25 160 SER A O 1
ATOM 1207 N N . GLY A 1 161 ? 6.942 17.301 -30.240 1.00 91.06 161 GLY A N 1
ATOM 1208 C CA . GLY A 1 161 ? 6.625 18.196 -29.126 1.00 91.06 161 GLY A CA 1
ATOM 1209 C C . GLY A 1 161 ? 7.510 19.443 -29.102 1.00 91.06 161 GLY A C 1
ATOM 1210 O O . GLY A 1 161 ? 7.094 20.482 -28.596 1.00 91.06 161 GLY A O 1
ATOM 1211 N N . TRP A 1 162 ? 8.705 19.366 -29.692 1.00 88.75 162 TRP A N 1
ATOM 1212 C CA . TRP A 1 162 ? 9.614 20.499 -29.821 1.00 88.75 162 TRP A CA 1
ATOM 1213 C C . TRP A 1 162 ? 9.454 21.271 -31.129 1.00 88.75 162 TRP A C 1
ATOM 1215 O O . TRP A 1 162 ? 9.528 22.498 -31.139 1.00 88.75 162 TRP A O 1
ATOM 1225 N N . THR A 1 163 ? 9.290 20.560 -32.242 1.00 91.06 163 THR A N 1
ATOM 1226 C CA . THR A 1 163 ? 9.358 21.134 -33.598 1.00 91.06 163 THR A CA 1
ATOM 1227 C C . THR A 1 163 ? 7.986 21.293 -34.255 1.00 91.06 163 THR A C 1
ATOM 1229 O O . THR A 1 163 ? 7.879 21.920 -35.307 1.00 91.06 163 THR A O 1
ATOM 1232 N N . GLY A 1 164 ? 6.938 20.709 -33.667 1.00 93.75 164 GLY A N 1
ATOM 1233 C CA . GLY A 1 164 ? 5.596 20.623 -34.239 1.00 93.75 164 GLY A CA 1
ATOM 1234 C C . GLY A 1 164 ? 5.405 19.495 -35.260 1.00 93.75 164 GLY A C 1
ATOM 1235 O O . GLY A 1 164 ? 4.290 19.332 -35.749 1.00 93.75 164 GLY A O 1
ATOM 1236 N N . GLN A 1 165 ? 6.451 18.731 -35.605 1.00 94.94 165 GLN A N 1
ATOM 1237 C CA . GLN A 1 165 ? 6.417 17.633 -36.586 1.00 94.94 165 GLN A CA 1
ATOM 1238 C C . GLN A 1 165 ? 7.453 16.546 -36.250 1.00 94.94 165 GLN A C 1
ATOM 1240 O O . GLN A 1 165 ? 8.484 16.827 -35.645 1.00 94.94 165 GLN A O 1
ATOM 1245 N N . MET A 1 166 ? 7.222 15.305 -36.676 1.00 96.69 166 MET A N 1
ATOM 1246 C CA . MET A 1 166 ? 8.237 14.248 -36.552 1.00 96.69 166 MET A CA 1
ATOM 1247 C C . MET A 1 166 ? 9.462 14.561 -37.428 1.00 96.69 166 MET A C 1
ATOM 1249 O O . MET A 1 166 ? 9.337 15.200 -38.477 1.00 96.69 166 MET A O 1
ATOM 1253 N N . TYR A 1 167 ? 10.646 14.084 -37.039 1.00 97.06 167 TYR A N 1
ATOM 1254 C CA . TYR A 1 167 ? 11.817 14.164 -37.911 1.00 97.06 167 TYR A CA 1
ATOM 1255 C C . TYR A 1 167 ? 11.646 13.193 -39.082 1.00 97.06 167 TYR A C 1
ATOM 1257 O O . TYR A 1 167 ? 11.346 12.026 -38.866 1.00 97.06 167 TYR A O 1
ATOM 1265 N N . THR A 1 168 ? 11.842 13.654 -40.318 1.00 97.44 168 THR A N 1
ATOM 1266 C CA . THR A 1 168 ? 11.770 12.801 -41.516 1.00 97.44 168 THR A CA 1
ATOM 1267 C C . THR A 1 168 ? 13.180 12.445 -41.971 1.00 97.44 168 THR A C 1
ATOM 1269 O O . THR A 1 168 ? 13.991 13.337 -42.226 1.00 97.44 168 THR A O 1
ATOM 1272 N N . THR A 1 169 ? 13.476 11.149 -42.059 1.00 97.00 169 THR A N 1
ATOM 1273 C CA . THR A 1 169 ? 14.786 10.643 -42.488 1.00 97.00 169 THR A CA 1
ATOM 1274 C C . THR A 1 169 ? 14.924 10.682 -44.016 1.00 97.00 169 THR A C 1
ATOM 1276 O O . THR A 1 169 ? 14.068 11.197 -44.735 1.00 97.00 169 THR A O 1
ATOM 1279 N N . ARG A 1 170 ? 16.024 10.123 -44.537 1.00 96.75 170 ARG A N 1
ATOM 1280 C CA . ARG A 1 170 ? 16.209 9.878 -45.977 1.00 96.75 170 ARG A CA 1
ATOM 1281 C C . ARG A 1 170 ? 15.918 8.441 -46.393 1.00 96.75 170 ARG A C 1
ATOM 1283 O O . ARG A 1 170 ? 16.064 8.130 -47.571 1.00 96.75 170 ARG A O 1
ATOM 1290 N N . THR A 1 171 ? 15.544 7.575 -45.453 1.00 97.31 171 THR A N 1
ATOM 1291 C CA . THR A 1 171 ? 15.264 6.169 -45.738 1.00 97.31 171 THR A CA 1
ATOM 1292 C C . THR A 1 171 ? 13.832 6.008 -46.246 1.00 97.31 171 THR A C 1
ATOM 1294 O O . THR A 1 171 ? 12.913 6.409 -45.531 1.00 97.31 171 THR A O 1
ATOM 1297 N N . PRO A 1 172 ? 13.607 5.488 -47.469 1.00 96.94 172 PRO A N 1
ATOM 1298 C CA . PRO A 1 172 ? 12.260 5.275 -47.991 1.00 96.94 172 PRO A CA 1
ATOM 1299 C C . PRO A 1 172 ? 11.450 4.328 -47.104 1.00 96.94 172 PRO A C 1
ATOM 1301 O O . PRO A 1 172 ? 11.964 3.296 -46.672 1.00 96.94 172 PRO A O 1
ATOM 1304 N N . TRP A 1 173 ? 10.179 4.665 -46.888 1.00 96.25 173 TRP A N 1
ATOM 1305 C CA . TRP A 1 173 ? 9.228 3.766 -46.240 1.00 96.25 173 TRP A CA 1
ATOM 1306 C C . TRP A 1 173 ? 8.711 2.762 -47.273 1.00 96.25 173 TRP A C 1
ATOM 1308 O O . TRP A 1 173 ? 8.164 3.144 -48.319 1.00 96.25 173 TRP A O 1
ATOM 1318 N N . ALA A 1 174 ? 8.950 1.478 -47.028 1.00 93.94 174 ALA A N 1
ATOM 1319 C CA . ALA A 1 174 ? 8.588 0.427 -47.961 1.00 93.94 174 ALA A CA 1
ATOM 1320 C C . ALA A 1 174 ? 7.074 0.410 -48.211 1.00 93.94 174 ALA A C 1
ATOM 1322 O O . ALA A 1 174 ? 6.258 0.693 -47.342 1.00 93.94 174 ALA A O 1
ATOM 1323 N N . GLY A 1 175 ? 6.678 0.151 -49.459 1.00 91.75 175 GLY A N 1
ATOM 1324 C CA . GLY A 1 175 ? 5.265 0.168 -49.855 1.00 91.75 175 GLY A CA 1
ATOM 1325 C C . GLY A 1 175 ? 4.622 1.560 -49.958 1.00 91.75 175 GLY A C 1
ATOM 1326 O O . GLY A 1 175 ? 3.488 1.649 -50.425 1.00 91.75 175 GLY A O 1
ATOM 1327 N N . HIS A 1 176 ? 5.335 2.646 -49.624 1.00 93.81 176 HIS A N 1
ATOM 1328 C CA . HIS A 1 176 ? 4.776 4.001 -49.541 1.00 93.81 176 HIS A CA 1
ATOM 1329 C C . HIS A 1 176 ? 5.560 5.005 -50.412 1.00 93.81 176 HIS A C 1
ATOM 1331 O O . HIS A 1 176 ? 6.375 5.784 -49.910 1.00 93.81 176 HIS A O 1
ATOM 1337 N N . PRO A 1 177 ? 5.332 5.026 -51.745 1.00 93.69 177 PRO A N 1
ATOM 1338 C CA . PRO A 1 177 ? 6.097 5.858 -52.673 1.00 93.69 177 PRO A CA 1
ATOM 1339 C C . PRO A 1 177 ? 6.132 7.342 -52.285 1.00 93.69 177 PRO A C 1
ATOM 1341 O O . PRO A 1 177 ? 5.095 7.977 -52.093 1.00 93.69 177 PRO A O 1
ATOM 1344 N N . GLY A 1 178 ? 7.341 7.906 -52.214 1.00 95.12 178 GLY A N 1
ATOM 1345 C CA . GLY A 1 178 ? 7.569 9.313 -51.867 1.00 95.12 178 GLY A CA 1
ATOM 1346 C C . GLY A 1 178 ? 7.510 9.624 -50.368 1.00 95.12 178 GLY A C 1
ATOM 1347 O O . GLY A 1 178 ? 7.680 10.785 -49.998 1.00 95.12 178 GLY A O 1
ATOM 1348 N N . GLN A 1 179 ? 7.295 8.617 -49.519 1.00 96.88 179 GLN A N 1
ATOM 1349 C CA . GLN A 1 179 ? 7.341 8.744 -48.066 1.00 96.88 179 GLN A CA 1
ATOM 1350 C C . GLN A 1 179 ? 8.621 8.119 -47.506 1.00 96.88 179 GLN A C 1
ATOM 1352 O O . GLN A 1 179 ? 9.235 7.240 -48.113 1.00 96.88 179 GLN A O 1
ATOM 1357 N N . PHE A 1 180 ? 9.033 8.608 -46.341 1.00 97.56 180 PHE A N 1
ATOM 1358 C CA . PHE A 1 180 ? 10.282 8.236 -45.689 1.00 97.56 180 PHE A CA 1
ATOM 1359 C C . PHE A 1 180 ? 10.016 7.914 -44.225 1.00 97.56 180 PHE A C 1
ATOM 1361 O O . PHE A 1 180 ? 9.116 8.505 -43.622 1.00 97.56 180 PHE A O 1
ATOM 1368 N N . ILE A 1 181 ? 10.834 7.025 -43.667 1.00 97.81 181 ILE A N 1
ATOM 1369 C CA . ILE A 1 181 ? 10.804 6.671 -42.249 1.00 97.81 181 ILE A CA 1
ATOM 1370 C C . ILE A 1 181 ? 11.003 7.926 -41.407 1.00 97.81 181 ILE A C 1
ATOM 1372 O O . ILE A 1 181 ? 11.793 8.816 -41.757 1.00 97.81 181 ILE A O 1
ATOM 1376 N N . ARG A 1 182 ? 10.289 7.998 -40.287 1.00 97.75 182 ARG A N 1
ATOM 1377 C CA . ARG A 1 182 ? 10.319 9.122 -39.353 1.00 97.75 182 ARG A CA 1
ATOM 1378 C C . ARG A 1 182 ? 10.917 8.716 -38.010 1.00 97.75 182 ARG A C 1
ATOM 1380 O O . ARG A 1 182 ? 10.924 7.552 -37.645 1.00 97.75 182 ARG A O 1
ATOM 1387 N N . VAL A 1 183 ? 11.391 9.698 -37.253 1.00 97.19 183 VAL A N 1
ATOM 1388 C CA . VAL A 1 183 ? 11.802 9.539 -35.852 1.00 97.19 183 VAL A CA 1
ATOM 1389 C C . VAL A 1 183 ? 10.979 10.509 -35.022 1.00 97.19 183 VAL A C 1
ATOM 1391 O O . VAL A 1 183 ? 10.882 11.694 -35.367 1.00 97.19 183 VAL A O 1
ATOM 1394 N N . ASN A 1 184 ? 10.377 10.022 -33.939 1.00 94.50 184 ASN A N 1
ATOM 1395 C CA . ASN A 1 184 ? 9.594 10.874 -33.055 1.00 94.50 184 ASN A CA 1
ATOM 1396 C C . ASN A 1 184 ? 9.888 10.640 -31.580 1.00 94.50 184 ASN A C 1
ATOM 1398 O O . ASN A 1 184 ? 10.363 11.565 -30.925 1.00 94.50 184 ASN A O 1
ATOM 1402 N N . ASP A 1 185 ? 9.591 9.447 -31.067 1.00 92.12 185 ASP A N 1
ATOM 1403 C CA . ASP A 1 185 ? 9.881 9.095 -29.678 1.00 92.12 185 ASP A CA 1
ATOM 1404 C C . ASP A 1 185 ? 11.392 9.030 -29.463 1.00 92.12 185 ASP A C 1
ATOM 1406 O O . ASP A 1 185 ? 12.134 8.533 -30.316 1.00 92.12 185 ASP A O 1
ATOM 1410 N N . TYR A 1 186 ? 11.861 9.587 -28.354 1.00 93.44 186 TYR A N 1
ATOM 1411 C CA . TYR A 1 186 ? 13.259 9.498 -27.990 1.00 93.44 186 TYR A CA 1
ATOM 1412 C C . TYR A 1 186 ? 13.446 9.526 -26.482 1.00 93.44 186 TYR A C 1
ATOM 1414 O O . TYR A 1 186 ? 12.712 10.187 -25.744 1.00 93.44 186 TYR A O 1
ATOM 1422 N N . THR A 1 187 ? 14.537 8.909 -26.047 1.00 94.31 187 THR A N 1
ATOM 1423 C CA . THR A 1 187 ? 15.123 9.150 -24.730 1.00 94.31 187 THR A CA 1
ATOM 1424 C C . THR A 1 187 ? 16.475 9.824 -24.896 1.00 94.31 187 THR A C 1
ATOM 1426 O O . THR A 1 187 ? 17.143 9.673 -25.923 1.00 94.31 187 THR A O 1
ATOM 1429 N N . ILE A 1 188 ? 16.893 10.619 -23.918 1.00 93.81 188 ILE A N 1
ATOM 1430 C CA . ILE A 1 188 ? 18.235 11.199 -23.885 1.00 93.81 188 ILE A CA 1
ATOM 1431 C C . ILE A 1 188 ? 18.879 10.970 -22.532 1.00 93.81 188 ILE A C 1
ATOM 1433 O O . ILE A 1 188 ? 18.273 11.260 -21.510 1.00 93.81 188 ILE A O 1
ATOM 1437 N N . GLN A 1 189 ? 20.105 10.458 -22.539 1.00 93.88 189 GLN A N 1
ATOM 1438 C CA . GLN A 1 189 ? 20.799 9.979 -21.353 1.00 93.88 189 GLN A CA 1
ATOM 1439 C C . GLN A 1 189 ? 22.248 10.468 -21.328 1.00 93.88 189 GLN A C 1
ATOM 1441 O O . GLN A 1 189 ? 22.863 10.753 -22.359 1.00 93.88 189 GLN A O 1
ATOM 1446 N N . SER A 1 190 ? 22.802 10.566 -20.125 1.00 93.56 190 SER A N 1
ATOM 1447 C CA . SER A 1 190 ? 24.216 10.852 -19.883 1.00 93.56 190 SER A CA 1
ATOM 1448 C C . SER A 1 190 ? 25.108 9.671 -20.274 1.00 93.56 190 SER A C 1
ATOM 1450 O O . SER A 1 190 ? 24.857 8.550 -19.856 1.00 93.56 190 SER A O 1
ATOM 1452 N N . GLN A 1 191 ? 26.201 9.916 -21.001 1.00 93.00 191 GLN A N 1
ATOM 1453 C CA . GLN A 1 191 ? 27.271 8.933 -21.237 1.00 93.00 191 GLN A CA 1
ATOM 1454 C C . GLN A 1 191 ? 28.054 8.606 -19.959 1.00 93.00 191 GLN A C 1
ATOM 1456 O O . GLN A 1 191 ? 28.755 7.594 -19.897 1.00 93.00 191 GLN A O 1
ATOM 1461 N N . LEU A 1 192 ? 27.961 9.477 -18.956 1.00 91.88 192 LEU A N 1
ATOM 1462 C CA . LEU A 1 192 ? 28.666 9.396 -17.685 1.00 91.88 192 LEU A CA 1
ATOM 1463 C C . LEU A 1 192 ? 27.697 9.061 -16.552 1.00 91.88 192 LEU A C 1
ATOM 1465 O O . LEU A 1 192 ? 26.511 9.374 -16.623 1.00 91.88 192 LEU A O 1
ATOM 1469 N N . GLY A 1 193 ? 28.192 8.458 -15.480 1.00 89.69 193 GLY A N 1
ATOM 1470 C CA . GLY A 1 193 ? 27.379 8.254 -14.284 1.00 89.69 193 GLY A CA 1
ATOM 1471 C C . GLY A 1 193 ? 27.963 7.265 -13.288 1.00 89.69 193 GLY A C 1
ATOM 1472 O O . GLY A 1 193 ? 27.676 7.370 -12.096 1.00 89.69 193 GLY A O 1
ATOM 1473 N N . GLY A 1 194 ? 28.808 6.332 -13.727 1.00 87.81 194 GLY A N 1
ATOM 1474 C CA . GLY A 1 194 ? 29.426 5.352 -12.836 1.00 87.81 194 GLY A CA 1
ATOM 1475 C C . GLY A 1 194 ? 28.426 4.593 -11.958 1.00 87.81 194 GLY A C 1
ATOM 1476 O O . GLY A 1 194 ? 27.227 4.510 -12.247 1.00 87.81 194 GLY A O 1
ATOM 1477 N N . ILE A 1 195 ? 28.926 4.040 -10.851 1.00 81.50 195 ILE A N 1
ATOM 1478 C CA . ILE A 1 195 ? 28.145 3.182 -9.939 1.00 81.50 195 ILE A CA 1
ATOM 1479 C C . ILE A 1 195 ? 26.991 3.911 -9.253 1.00 81.50 195 ILE A C 1
ATOM 1481 O O . ILE A 1 195 ? 25.996 3.287 -8.888 1.00 81.50 195 ILE A O 1
ATOM 1485 N N . ASN A 1 196 ? 27.094 5.232 -9.137 1.00 83.50 196 ASN A N 1
ATOM 1486 C CA . ASN A 1 196 ? 26.131 6.069 -8.430 1.00 83.50 196 ASN A CA 1
ATOM 1487 C C . ASN A 1 196 ? 25.217 6.866 -9.376 1.00 83.50 196 ASN A C 1
ATOM 1489 O O . ASN A 1 196 ? 24.536 7.776 -8.914 1.00 83.50 196 ASN A O 1
ATOM 1493 N N . ALA A 1 197 ? 25.237 6.574 -10.682 1.00 88.94 197 ALA A N 1
ATOM 1494 C CA . ALA A 1 197 ? 24.561 7.314 -11.758 1.00 88.94 197 ALA A CA 1
ATOM 1495 C C . ALA A 1 197 ? 24.985 8.789 -11.952 1.00 88.94 197 ALA A C 1
ATOM 1497 O O . ALA A 1 197 ? 24.614 9.393 -12.951 1.00 88.94 197 ALA A O 1
ATOM 1498 N N . CYS A 1 198 ? 25.801 9.354 -11.057 1.00 91.00 198 CYS A N 1
ATOM 1499 C CA . CYS A 1 198 ? 26.227 10.754 -11.079 1.00 91.00 198 CYS A CA 1
ATOM 1500 C C . CYS A 1 198 ? 27.747 10.972 -11.091 1.00 91.00 198 CYS A C 1
ATOM 1502 O O . CYS A 1 198 ? 28.219 12.080 -10.850 1.00 91.00 198 CYS A O 1
ATOM 1504 N N . GLU A 1 199 ? 28.541 9.944 -11.361 1.00 89.81 199 GLU A N 1
ATOM 1505 C CA . GLU A 1 199 ? 29.997 10.046 -11.421 1.00 89.81 199 GLU A CA 1
ATOM 1506 C C . GLU A 1 199 ? 30.490 10.643 -12.759 1.00 89.81 199 GLU A C 1
ATOM 1508 O O . GLU A 1 199 ? 30.191 10.093 -13.819 1.00 89.81 199 GLU A O 1
ATOM 1513 N N . PRO A 1 200 ? 31.288 11.730 -12.744 1.00 89.19 200 PRO A N 1
ATOM 1514 C CA . PRO A 1 200 ? 31.758 12.403 -13.960 1.00 89.19 200 PRO A CA 1
ATOM 1515 C C . PRO A 1 200 ? 32.907 11.696 -14.685 1.00 89.19 200 PRO A C 1
ATOM 1517 O O . PRO A 1 200 ? 33.271 12.087 -15.790 1.00 89.19 200 PRO A O 1
ATOM 1520 N N . THR A 1 201 ? 33.525 10.701 -14.059 1.00 87.50 201 THR A N 1
ATOM 1521 C CA . THR A 1 201 ? 34.754 10.055 -14.543 1.00 87.50 201 THR A CA 1
ATOM 1522 C C . THR A 1 201 ? 34.548 8.627 -15.021 1.00 87.50 201 THR A C 1
ATOM 1524 O O . THR A 1 201 ? 35.504 8.010 -15.481 1.00 87.50 201 THR A O 1
ATOM 1527 N N . ALA A 1 202 ? 33.327 8.108 -14.908 1.00 88.88 202 ALA A N 1
ATOM 1528 C CA . ALA A 1 202 ? 32.989 6.728 -15.210 1.00 88.88 202 ALA A CA 1
ATOM 1529 C C . ALA A 1 202 ? 31.823 6.670 -16.199 1.00 88.88 202 ALA A C 1
ATOM 1531 O O . ALA A 1 202 ? 30.887 7.472 -16.106 1.00 88.88 202 ALA A O 1
ATOM 1532 N N . ILE A 1 203 ? 31.855 5.698 -17.116 1.00 89.75 203 ILE A N 1
ATOM 1533 C CA . ILE A 1 203 ? 30.752 5.459 -18.051 1.00 89.75 203 ILE A CA 1
ATOM 1534 C C . ILE A 1 203 ? 29.460 5.196 -17.261 1.00 89.75 203 ILE A C 1
ATOM 1536 O O . ILE A 1 203 ? 29.497 4.647 -16.152 1.00 89.75 203 ILE A O 1
ATOM 1540 N N . MET A 1 204 ? 28.321 5.588 -17.825 1.00 90.56 204 MET A N 1
ATOM 1541 C CA . MET A 1 204 ? 26.999 5.358 -17.244 1.00 90.56 204 MET A CA 1
ATOM 1542 C C . MET A 1 204 ? 26.725 3.882 -16.898 1.00 90.56 204 MET A C 1
ATOM 1544 O O . MET A 1 204 ? 27.315 2.936 -17.429 1.00 90.56 204 MET A O 1
ATOM 1548 N N . ALA A 1 205 ? 25.790 3.689 -15.976 1.00 91.06 205 ALA A N 1
ATOM 1549 C CA . ALA A 1 205 ? 25.204 2.393 -15.680 1.00 91.06 205 ALA A CA 1
ATOM 1550 C C . ALA A 1 205 ? 23.907 2.195 -16.480 1.00 91.06 205 ALA A C 1
ATOM 1552 O O . ALA A 1 205 ? 23.343 3.159 -16.992 1.00 91.06 205 ALA A O 1
ATOM 1553 N N . VAL A 1 206 ? 23.406 0.962 -16.562 1.00 92.00 206 VAL A N 1
ATOM 1554 C CA . VAL A 1 206 ? 22.212 0.643 -17.365 1.00 92.00 206 VAL A CA 1
ATOM 1555 C C . VAL A 1 206 ? 20.909 1.206 -16.786 1.00 92.00 206 VAL A C 1
ATOM 1557 O O . VAL A 1 206 ? 19.953 1.387 -17.525 1.00 92.00 206 VAL A O 1
ATOM 1560 N N . GLY A 1 207 ? 20.859 1.528 -15.490 1.00 93.81 207 GLY A N 1
ATOM 1561 C CA . GLY A 1 207 ? 19.630 1.852 -14.760 1.00 93.81 207 GLY A CA 1
ATOM 1562 C C . GLY A 1 207 ? 18.748 2.926 -15.394 1.00 93.81 207 GLY A C 1
ATOM 1563 O O . GLY A 1 207 ? 17.550 2.699 -15.546 1.00 93.81 207 GLY A O 1
ATOM 1564 N N . THR A 1 208 ? 19.301 4.083 -15.770 1.00 93.19 208 THR A N 1
ATOM 1565 C CA . THR A 1 208 ? 18.480 5.171 -16.329 1.00 93.19 208 THR A CA 1
ATOM 1566 C C . THR A 1 208 ? 17.983 4.840 -17.735 1.00 93.19 208 THR A C 1
ATOM 1568 O O . THR A 1 208 ? 16.794 4.979 -17.986 1.00 93.19 208 THR A O 1
ATOM 1571 N N . VAL A 1 209 ? 18.828 4.280 -18.614 1.00 94.31 209 VAL A N 1
ATOM 1572 C CA . VAL A 1 209 ? 18.356 3.781 -19.924 1.00 94.31 209 VAL A CA 1
ATOM 1573 C C . VAL A 1 209 ? 17.296 2.697 -19.736 1.00 94.31 209 VAL A C 1
ATOM 1575 O O . VAL A 1 209 ? 16.301 2.692 -20.453 1.00 94.31 209 VAL A O 1
ATOM 1578 N N . ALA A 1 210 ? 17.464 1.812 -18.752 1.00 95.56 210 ALA A N 1
ATOM 1579 C CA . ALA A 1 210 ? 16.500 0.764 -18.463 1.00 95.56 210 ALA A CA 1
ATOM 1580 C C . ALA A 1 210 ? 15.136 1.347 -18.072 1.00 95.56 210 ALA A C 1
ATOM 1582 O O . ALA A 1 210 ? 14.132 0.923 -18.627 1.00 95.56 210 ALA A O 1
ATOM 1583 N N . HIS A 1 211 ? 15.087 2.340 -17.183 1.00 96.00 211 HIS A N 1
ATOM 1584 C CA . HIS A 1 211 ? 13.845 3.037 -16.825 1.00 96.00 211 HIS A CA 1
ATOM 1585 C C . HIS A 1 211 ? 13.161 3.667 -18.041 1.00 96.00 211 HIS A C 1
ATOM 1587 O O . HIS A 1 211 ? 11.979 3.453 -18.282 1.00 96.00 211 HIS A O 1
ATOM 1593 N N . GLU A 1 212 ? 13.934 4.369 -18.856 1.00 93.88 212 GLU A N 1
ATOM 1594 C CA . GLU A 1 212 ? 13.422 5.186 -19.960 1.00 93.88 212 GLU A CA 1
ATOM 1595 C C . GLU A 1 212 ? 12.971 4.328 -21.144 1.00 93.88 212 GLU A C 1
ATOM 1597 O O . GLU A 1 212 ? 12.023 4.663 -21.849 1.00 93.88 212 GLU A O 1
ATOM 1602 N N . THR A 1 213 ? 13.587 3.157 -21.303 1.00 92.75 213 THR A N 1
ATOM 1603 C CA . THR A 1 213 ? 13.104 2.101 -22.199 1.00 92.75 213 THR A CA 1
ATOM 1604 C C . THR A 1 213 ? 11.725 1.586 -21.758 1.00 92.75 213 THR A C 1
ATOM 1606 O O . THR A 1 213 ? 10.913 1.214 -22.597 1.00 92.75 213 THR A O 1
ATOM 1609 N N . GLY A 1 214 ? 11.391 1.640 -20.463 1.00 94.44 214 GLY A N 1
ATOM 1610 C CA . GLY A 1 214 ? 10.060 1.276 -19.972 1.00 94.44 214 GLY A CA 1
ATOM 1611 C C . GLY A 1 214 ? 8.950 2.164 -20.534 1.00 94.44 214 GLY A C 1
ATOM 1612 O O . GLY A 1 214 ? 7.865 1.671 -20.843 1.00 94.44 214 GLY A O 1
ATOM 1613 N N . HIS A 1 215 ? 9.235 3.449 -20.762 1.00 92.12 215 HIS A N 1
ATOM 1614 C CA . HIS A 1 215 ? 8.300 4.350 -21.437 1.00 92.12 215 HIS A CA 1
ATOM 1615 C C . HIS A 1 215 ? 8.077 3.987 -22.907 1.00 92.12 215 HIS A C 1
ATOM 1617 O O . HIS A 1 215 ? 6.975 4.202 -23.408 1.00 92.12 215 HIS A O 1
ATOM 1623 N N . ALA A 1 216 ? 9.072 3.400 -23.584 1.00 87.62 216 ALA A N 1
ATOM 1624 C CA . ALA A 1 216 ? 8.910 2.896 -24.952 1.00 87.62 216 ALA A CA 1
ATOM 1625 C C . ALA A 1 216 ? 7.891 1.750 -25.014 1.00 87.62 216 ALA A C 1
ATOM 1627 O O . ALA A 1 216 ? 7.116 1.653 -25.958 1.00 87.62 216 ALA A O 1
ATOM 1628 N N . PHE A 1 217 ? 7.819 0.942 -23.953 1.00 91.00 217 PHE A N 1
ATOM 1629 C CA . PHE A 1 217 ? 6.782 -0.075 -23.775 1.00 91.00 217 PHE A CA 1
ATOM 1630 C C . PHE A 1 217 ? 5.444 0.487 -23.257 1.00 91.00 217 PHE A C 1
ATOM 1632 O O . PHE A 1 217 ? 4.523 -0.272 -22.960 1.00 91.00 217 PHE A O 1
ATOM 1639 N N . GLY A 1 218 ? 5.311 1.812 -23.138 1.00 90.69 218 GLY A N 1
ATOM 1640 C CA . GLY A 1 218 ? 4.077 2.480 -22.724 1.00 90.69 218 GLY A CA 1
ATOM 1641 C C . GLY A 1 218 ? 3.841 2.529 -21.213 1.00 90.69 218 GLY A C 1
ATOM 1642 O O . GLY A 1 218 ? 2.737 2.875 -20.785 1.00 90.69 218 GLY A O 1
ATOM 1643 N N . LEU A 1 219 ? 4.842 2.204 -20.387 1.00 95.88 219 LEU A N 1
ATOM 1644 C CA . LEU A 1 219 ? 4.707 2.303 -18.934 1.00 95.88 219 LEU A CA 1
ATOM 1645 C C . LEU A 1 219 ? 4.808 3.763 -18.452 1.00 95.88 219 LEU A C 1
ATOM 1647 O O . LEU A 1 219 ? 5.660 4.509 -18.940 1.00 95.88 219 LEU A O 1
ATOM 1651 N N . PRO A 1 220 ? 3.982 4.184 -17.477 1.00 95.88 220 PRO A N 1
ATOM 1652 C CA . PRO A 1 220 ? 4.090 5.496 -16.848 1.00 95.88 220 PRO A CA 1
ATOM 1653 C C . PRO A 1 220 ? 5.168 5.508 -15.758 1.00 95.88 220 PRO A C 1
ATOM 1655 O O . PRO A 1 220 ? 5.573 4.461 -15.251 1.00 95.88 220 PRO A O 1
ATOM 1658 N N . ASP A 1 221 ? 5.545 6.702 -15.319 1.00 96.50 221 ASP A N 1
ATOM 1659 C CA . ASP A 1 221 ? 6.230 6.889 -14.048 1.00 96.50 221 ASP A CA 1
ATOM 1660 C C . ASP A 1 221 ? 5.319 6.524 -12.876 1.00 96.50 221 ASP A C 1
ATOM 1662 O O . ASP A 1 221 ? 4.160 6.944 -12.777 1.00 96.50 221 ASP A O 1
ATOM 1666 N N . LEU A 1 222 ? 5.887 5.752 -11.954 1.00 97.88 222 LEU A N 1
ATOM 1667 C CA . LEU A 1 222 ? 5.265 5.310 -10.710 1.00 97.88 222 LEU A CA 1
ATOM 1668 C C . LEU A 1 222 ? 5.946 5.907 -9.470 1.00 97.88 222 LEU A C 1
ATOM 1670 O O . LEU A 1 222 ? 5.539 5.611 -8.343 1.00 97.88 222 LEU A O 1
ATOM 1674 N N . TYR A 1 223 ? 6.948 6.775 -9.635 1.00 95.06 223 TYR A N 1
ATOM 1675 C CA . TYR A 1 223 ? 7.285 7.756 -8.604 1.00 95.06 223 TYR A CA 1
ATOM 1676 C C . TYR A 1 223 ? 6.288 8.924 -8.656 1.00 95.06 223 TYR A C 1
ATOM 1678 O O . TYR A 1 223 ? 5.614 9.158 -9.658 1.00 95.06 223 TYR A O 1
ATOM 1686 N N . ASP A 1 224 ? 6.169 9.678 -7.567 1.00 93.81 224 ASP A N 1
ATOM 1687 C CA . ASP A 1 224 ? 5.341 10.882 -7.563 1.00 93.81 224 ASP A CA 1
ATOM 1688 C C . ASP A 1 224 ? 6.082 12.018 -8.278 1.00 93.81 224 ASP A C 1
ATOM 1690 O O . ASP A 1 224 ? 6.980 12.648 -7.712 1.00 93.81 224 ASP A O 1
ATOM 1694 N N . VAL A 1 225 ? 5.690 12.301 -9.522 1.00 91.31 225 VAL A N 1
ATOM 1695 C CA . VAL A 1 225 ? 6.322 13.328 -10.370 1.00 91.31 225 VAL A CA 1
ATOM 1696 C C . VAL A 1 225 ? 6.220 14.747 -9.792 1.00 91.31 225 VAL A C 1
ATOM 1698 O O . VAL A 1 225 ? 6.969 15.635 -10.194 1.00 91.31 225 VAL A O 1
ATOM 1701 N N . SER A 1 226 ? 5.339 14.981 -8.808 1.00 89.00 226 SER A N 1
ATOM 1702 C CA . SER A 1 226 ? 5.284 16.252 -8.070 1.00 89.00 226 SER A CA 1
ATOM 1703 C C . SER A 1 226 ? 6.416 16.410 -7.045 1.00 89.00 226 SER A C 1
ATOM 1705 O O . SER A 1 226 ? 6.617 17.504 -6.513 1.00 89.00 226 SER A O 1
ATOM 1707 N N . GLY A 1 227 ? 7.138 15.325 -6.744 1.00 88.06 227 GLY A N 1
ATOM 1708 C CA . GLY A 1 227 ? 8.220 15.269 -5.764 1.00 88.06 227 GLY A CA 1
ATOM 1709 C C . GLY A 1 227 ? 7.761 15.327 -4.305 1.00 88.06 227 GLY A C 1
ATOM 1710 O O . GLY A 1 227 ? 8.595 15.530 -3.420 1.00 88.06 227 GLY A O 1
ATOM 1711 N N . ARG A 1 228 ? 6.454 15.196 -4.031 1.00 90.25 228 ARG A N 1
ATOM 1712 C CA . ARG A 1 228 ? 5.908 15.271 -2.667 1.00 90.25 228 ARG A CA 1
ATOM 1713 C C . ARG A 1 228 ? 6.118 13.971 -1.901 1.00 90.25 228 ARG A C 1
ATOM 1715 O O . ARG A 1 228 ? 6.535 14.033 -0.748 1.00 90.25 228 ARG A O 1
ATOM 1722 N N . THR A 1 229 ? 5.848 12.833 -2.533 1.00 93.69 229 THR A N 1
ATOM 1723 C CA . THR A 1 229 ? 6.000 11.477 -1.974 1.00 93.69 229 THR A CA 1
ATOM 1724 C C . THR A 1 229 ? 6.983 10.646 -2.814 1.00 93.69 229 THR A C 1
ATOM 1726 O O . THR A 1 229 ? 7.605 11.178 -3.734 1.00 93.69 229 THR A O 1
ATOM 1729 N N . GLN A 1 230 ? 7.184 9.362 -2.501 1.00 93.50 230 GLN A N 1
ATOM 1730 C CA . GLN A 1 230 ? 8.122 8.496 -3.237 1.00 93.50 230 GLN A CA 1
ATOM 1731 C C . GLN A 1 230 ? 7.437 7.590 -4.277 1.00 93.50 230 GLN A C 1
ATOM 1733 O O . GLN A 1 230 ? 8.133 6.875 -5.002 1.00 93.50 230 GLN A O 1
ATOM 1738 N N . GLY A 1 231 ? 6.101 7.620 -4.381 1.00 95.81 231 GLY A N 1
ATOM 1739 C CA . GLY A 1 231 ? 5.340 6.668 -5.202 1.00 95.81 231 GLY A CA 1
ATOM 1740 C C . GLY A 1 231 ? 5.646 5.226 -4.791 1.00 95.81 231 GLY A C 1
ATOM 1741 O O . GLY A 1 231 ? 5.671 4.923 -3.604 1.00 95.81 231 GLY A O 1
ATOM 1742 N N . ILE A 1 232 ? 5.997 4.356 -5.741 1.00 97.06 232 ILE A N 1
ATOM 1743 C CA . ILE A 1 232 ? 6.417 2.973 -5.433 1.00 97.06 232 ILE A CA 1
ATOM 1744 C C . ILE A 1 232 ? 7.859 2.852 -4.902 1.00 97.06 232 ILE A C 1
ATOM 1746 O O . ILE A 1 232 ? 8.355 1.751 -4.653 1.00 97.06 232 ILE A O 1
ATOM 1750 N N . GLY A 1 233 ? 8.577 3.969 -4.752 1.00 94.75 233 GLY A N 1
ATOM 1751 C CA . GLY A 1 233 ? 9.948 3.979 -4.252 1.00 94.75 233 GLY A CA 1
ATOM 1752 C C . GLY A 1 233 ? 10.908 3.170 -5.122 1.00 94.75 233 GLY A C 1
ATOM 1753 O O . GLY A 1 233 ? 10.790 3.122 -6.343 1.00 94.75 233 GLY A O 1
ATOM 1754 N N . GLY A 1 234 ? 11.923 2.580 -4.500 1.00 94.25 234 GLY A N 1
ATOM 1755 C CA . GLY A 1 234 ? 12.957 1.790 -5.167 1.00 94.25 234 GLY A CA 1
ATOM 1756 C C . GLY A 1 234 ? 12.548 0.352 -5.480 1.00 94.25 234 GLY A C 1
ATOM 1757 O O . GLY A 1 234 ? 13.386 -0.389 -5.977 1.00 94.25 234 GLY A O 1
ATOM 1758 N N . TRP A 1 235 ? 11.315 -0.056 -5.157 1.00 96.25 235 TRP A N 1
ATOM 1759 C CA . TRP A 1 235 ? 10.822 -1.426 -5.344 1.00 96.25 235 TRP A CA 1
ATOM 1760 C C . TRP A 1 235 ? 10.475 -1.786 -6.792 1.00 96.25 235 TRP A C 1
ATOM 1762 O O . TRP A 1 235 ? 10.404 -2.971 -7.126 1.00 96.25 235 TRP A O 1
ATOM 1772 N N . GLY A 1 236 ? 10.261 -0.785 -7.644 1.00 97.12 236 GLY A N 1
ATOM 1773 C CA . GLY A 1 236 ? 9.987 -0.971 -9.065 1.00 97.12 236 GLY A CA 1
ATOM 1774 C C . GLY A 1 236 ? 10.828 -0.040 -9.929 1.00 97.12 236 GLY A C 1
ATOM 1775 O O . GLY A 1 236 ? 11.144 1.086 -9.528 1.00 97.12 236 GLY A O 1
ATOM 1776 N N . LEU A 1 237 ? 11.191 -0.512 -11.124 1.00 97.75 237 LEU A N 1
ATOM 1777 C CA . LEU A 1 237 ? 11.992 0.254 -12.082 1.00 97.75 237 LEU A CA 1
ATOM 1778 C C . LEU A 1 237 ? 11.334 1.581 -12.474 1.00 97.75 237 LEU A C 1
ATOM 1780 O O . LEU A 1 237 ? 12.038 2.583 -12.525 1.00 97.75 237 LEU A O 1
ATOM 1784 N N . MET A 1 238 ? 10.010 1.599 -12.670 1.00 97.94 238 MET A N 1
ATOM 1785 C CA . MET A 1 238 ? 9.245 2.811 -13.012 1.00 97.94 238 MET A CA 1
ATOM 1786 C C . MET A 1 238 ? 9.063 3.775 -11.829 1.00 97.94 238 MET A C 1
ATOM 1788 O O . MET A 1 238 ? 8.535 4.870 -11.986 1.00 97.94 238 MET A O 1
ATOM 1792 N N . GLY A 1 239 ? 9.497 3.388 -10.628 1.00 95.94 239 GLY A N 1
ATOM 1793 C CA . GLY A 1 239 ? 9.681 4.298 -9.504 1.00 95.94 239 GLY A CA 1
ATOM 1794 C C . GLY A 1 239 ? 11.088 4.890 -9.515 1.00 95.94 239 GLY A C 1
ATOM 1795 O O . GLY A 1 239 ? 11.555 5.451 -10.495 1.00 95.94 239 GLY A O 1
ATOM 1796 N N . SER A 1 240 ? 11.798 4.724 -8.403 1.00 93.50 240 SER A N 1
ATOM 1797 C CA . SER A 1 240 ? 13.216 5.090 -8.262 1.00 93.50 240 SER A CA 1
ATOM 1798 C C . SER A 1 240 ? 14.152 3.873 -8.285 1.00 93.50 240 SER A C 1
ATOM 1800 O O . SER A 1 240 ? 15.307 3.957 -7.857 1.00 93.50 240 SER A O 1
ATOM 1802 N N . GLY A 1 241 ? 13.662 2.721 -8.763 1.00 94.75 241 GLY A N 1
ATOM 1803 C CA . GLY A 1 241 ? 14.397 1.454 -8.810 1.00 94.75 241 GLY A CA 1
ATOM 1804 C C . GLY A 1 241 ? 15.625 1.469 -9.724 1.00 94.75 241 GLY A C 1
ATOM 1805 O O . GLY A 1 241 ? 16.570 0.712 -9.493 1.00 94.75 241 GLY A O 1
ATOM 1806 N N . ASN A 1 242 ? 15.669 2.381 -10.697 1.00 92.81 242 ASN A N 1
ATOM 1807 C CA . ASN A 1 242 ? 16.851 2.652 -11.516 1.00 92.81 242 ASN A CA 1
ATOM 1808 C C . ASN A 1 242 ? 18.042 3.167 -10.697 1.00 92.81 242 ASN A C 1
ATOM 1810 O O . ASN A 1 242 ? 19.187 2.834 -10.990 1.00 92.81 242 ASN A O 1
ATOM 1814 N N . TYR A 1 243 ? 17.780 3.942 -9.643 1.00 90.06 243 TYR A N 1
ATOM 1815 C CA . TYR A 1 243 ? 18.807 4.466 -8.746 1.00 90.06 243 TYR A CA 1
ATOM 1816 C C . TYR A 1 243 ? 19.072 3.563 -7.545 1.00 90.06 243 TYR A C 1
ATOM 1818 O O . TYR A 1 243 ? 20.076 3.767 -6.860 1.00 90.06 243 TYR A O 1
ATOM 1826 N N . ALA A 1 244 ? 18.211 2.567 -7.289 1.00 87.12 244 ALA A N 1
ATOM 1827 C CA . ALA A 1 244 ? 18.416 1.621 -6.198 1.00 87.12 244 ALA A CA 1
ATOM 1828 C C . ALA A 1 244 ? 19.787 0.966 -6.340 1.00 87.12 244 ALA A C 1
ATOM 1830 O O . ALA A 1 244 ? 20.601 1.043 -5.424 1.00 87.12 244 ALA A O 1
ATOM 1831 N N . ARG A 1 245 ? 20.095 0.427 -7.524 1.00 89.69 245 ARG A N 1
ATOM 1832 C CA . ARG A 1 245 ? 21.454 0.058 -7.938 1.00 89.69 245 ARG A CA 1
ATOM 1833 C C . ARG A 1 245 ? 21.599 0.329 -9.436 1.00 89.69 245 ARG A C 1
ATOM 1835 O O . ARG A 1 245 ? 21.156 -0.492 -10.227 1.00 89.69 245 ARG A O 1
ATOM 1842 N N . PRO A 1 246 ? 22.248 1.428 -9.851 1.00 89.62 246 PRO A N 1
ATOM 1843 C CA . PRO A 1 246 ? 22.320 1.812 -11.264 1.00 89.62 246 PRO A CA 1
ATOM 1844 C C . PRO A 1 246 ? 22.865 0.732 -12.209 1.00 89.62 246 PRO A C 1
ATOM 1846 O O . PRO A 1 246 ? 22.493 0.681 -13.376 1.00 89.62 246 PRO A O 1
ATOM 1849 N N . TYR A 1 247 ? 23.740 -0.147 -11.723 1.00 88.75 247 TYR A N 1
ATOM 1850 C CA . TYR A 1 247 ? 24.331 -1.244 -12.500 1.00 88.75 247 TYR A CA 1
ATOM 1851 C C . TYR A 1 247 ? 23.516 -2.545 -12.494 1.00 88.75 247 TYR A C 1
ATOM 1853 O O . TYR A 1 247 ? 23.829 -3.454 -13.253 1.00 88.75 247 TYR A O 1
ATOM 1861 N N . SER A 1 248 ? 22.526 -2.655 -11.609 1.00 92.81 248 SER A N 1
ATOM 1862 C CA . SER A 1 248 ? 21.632 -3.805 -11.444 1.00 92.81 248 SER A CA 1
ATOM 1863 C C . SER A 1 248 ? 20.296 -3.281 -10.914 1.00 92.81 248 SER A C 1
ATOM 1865 O O . SER A 1 248 ? 19.999 -3.444 -9.727 1.00 92.81 248 SER A O 1
ATOM 1867 N N . PRO A 1 249 ? 19.555 -2.528 -11.741 1.00 94.62 249 PRO A N 1
ATOM 1868 C CA . PRO A 1 249 ? 18.377 -1.809 -11.285 1.00 94.62 249 PRO A CA 1
ATOM 1869 C C . PRO A 1 249 ? 17.274 -2.778 -10.839 1.00 94.62 249 PRO A C 1
ATOM 1871 O O . PRO A 1 249 ? 17.276 -3.959 -11.196 1.00 94.62 249 PRO A O 1
ATOM 1874 N N . SER A 1 250 ? 16.324 -2.279 -10.043 1.00 95.56 250 SER A N 1
ATOM 1875 C CA . SER A 1 250 ? 15.161 -3.082 -9.641 1.00 95.56 250 SER A CA 1
ATOM 1876 C C . SER A 1 250 ? 14.443 -3.636 -10.868 1.00 95.56 250 SER A C 1
ATOM 1878 O O . SER A 1 250 ? 14.329 -2.943 -11.878 1.00 95.56 250 SER A O 1
ATOM 1880 N N . SER A 1 251 ? 13.881 -4.839 -10.756 1.00 95.50 251 SER A N 1
ATOM 1881 C CA . SER A 1 251 ? 12.865 -5.276 -11.718 1.00 95.50 251 SER A CA 1
ATOM 1882 C C . SER A 1 251 ? 11.617 -4.374 -11.678 1.00 95.50 251 SER A C 1
ATOM 1884 O O . SER A 1 251 ? 11.453 -3.568 -10.750 1.00 95.50 251 SER A O 1
ATOM 1886 N N . TYR A 1 252 ? 10.731 -4.491 -12.674 1.00 97.38 252 TYR A N 1
ATOM 1887 C CA . TYR A 1 252 ? 9.390 -3.895 -12.619 1.00 97.38 252 TYR A CA 1
ATOM 1888 C C . TYR A 1 252 ? 8.606 -4.373 -11.395 1.00 97.38 252 TYR A C 1
ATOM 1890 O O . TYR A 1 252 ? 8.831 -5.477 -10.907 1.00 97.38 252 TYR A O 1
ATOM 1898 N N . ASP A 1 253 ? 7.689 -3.549 -10.893 1.00 97.75 253 ASP A N 1
ATOM 1899 C CA . ASP A 1 253 ? 6.668 -3.993 -9.944 1.00 97.75 253 ASP A CA 1
ATOM 1900 C C . ASP A 1 253 ? 5.613 -4.875 -10.638 1.00 97.75 253 ASP A C 1
ATOM 1902 O O . ASP A 1 253 ? 5.589 -5.033 -11.865 1.00 97.75 253 ASP A O 1
ATOM 1906 N N . ALA A 1 254 ? 4.727 -5.461 -9.834 1.00 98.06 254 ALA A N 1
ATOM 1907 C CA . ALA A 1 254 ? 3.689 -6.350 -10.334 1.00 98.06 254 ALA A CA 1
ATOM 1908 C C . ALA A 1 254 ? 2.711 -5.660 -11.306 1.00 98.06 254 ALA A C 1
ATOM 1910 O O . ALA A 1 254 ? 2.235 -6.306 -12.239 1.00 98.06 254 ALA A O 1
ATOM 1911 N N . SER A 1 255 ? 2.416 -4.368 -11.118 1.00 97.62 255 SER A N 1
ATOM 1912 C CA . SER A 1 255 ? 1.488 -3.624 -11.978 1.00 97.62 255 SER A CA 1
ATOM 1913 C C . SER A 1 255 ? 2.073 -3.430 -13.372 1.00 97.62 255 SER A C 1
ATOM 1915 O O . SER A 1 255 ? 1.424 -3.765 -14.364 1.00 97.62 255 SER A O 1
ATOM 1917 N N . SER A 1 256 ? 3.333 -2.989 -13.457 1.00 98.12 256 SER A N 1
ATOM 1918 C CA . SER A 1 256 ? 4.041 -2.839 -14.732 1.00 98.12 256 SER A CA 1
ATOM 1919 C C . SER A 1 256 ? 4.161 -4.159 -15.500 1.00 98.12 256 SER A C 1
ATOM 1921 O O . SER A 1 256 ? 3.867 -4.198 -16.692 1.00 98.12 256 SER A O 1
ATOM 1923 N N . LEU A 1 257 ? 4.519 -5.266 -14.840 1.00 97.19 257 LEU A N 1
ATOM 1924 C CA . LEU A 1 257 ? 4.593 -6.569 -15.518 1.00 97.19 257 LEU A CA 1
ATOM 1925 C C . LEU A 1 257 ? 3.235 -7.082 -15.991 1.00 97.19 257 LEU A C 1
ATOM 1927 O O . LEU A 1 257 ? 3.141 -7.650 -17.079 1.00 97.19 257 LEU A O 1
ATOM 1931 N N . ASN A 1 258 ? 2.193 -6.884 -15.183 1.00 95.69 258 ASN A N 1
ATOM 1932 C CA . ASN A 1 258 ? 0.829 -7.237 -15.552 1.00 95.69 258 ASN A CA 1
ATOM 1933 C C . ASN A 1 258 ? 0.357 -6.427 -16.771 1.00 95.69 258 ASN A C 1
ATOM 1935 O O . ASN A 1 258 ? -0.220 -6.999 -17.691 1.00 95.69 258 ASN A O 1
ATOM 1939 N N . ALA A 1 259 ? 0.652 -5.123 -16.816 1.00 95.75 259 ALA A N 1
ATOM 1940 C CA . ALA A 1 259 ? 0.304 -4.257 -17.943 1.00 95.75 259 ALA A CA 1
ATOM 1941 C C . ALA A 1 259 ? 0.974 -4.693 -19.258 1.00 95.75 259 ALA A C 1
ATOM 1943 O O . ALA A 1 259 ? 0.343 -4.639 -20.310 1.00 95.75 259 ALA A O 1
ATOM 1944 N N . LEU A 1 260 ? 2.222 -5.166 -19.190 1.00 96.06 260 LEU A N 1
ATOM 1945 C CA . LEU A 1 260 ? 2.968 -5.656 -20.354 1.00 96.06 260 LEU A CA 1
ATOM 1946 C C . LEU A 1 260 ? 2.634 -7.104 -20.745 1.00 96.06 260 LEU A C 1
ATOM 1948 O O . LEU A 1 260 ? 3.055 -7.568 -21.803 1.00 96.06 260 LEU A O 1
ATOM 1952 N N . GLY A 1 261 ? 1.927 -7.855 -19.895 1.00 95.06 261 GLY A N 1
ATOM 1953 C CA . GLY A 1 261 ? 1.731 -9.295 -20.089 1.00 95.06 261 GLY A CA 1
ATOM 1954 C C . GLY A 1 261 ? 3.022 -10.111 -19.930 1.00 95.06 261 GLY A C 1
ATOM 1955 O O . GLY A 1 261 ? 3.150 -11.202 -20.485 1.00 95.06 261 GLY A O 1
ATOM 1956 N N . TRP A 1 262 ? 3.997 -9.590 -19.178 1.00 95.00 262 TRP A N 1
ATOM 1957 C CA . TRP A 1 262 ? 5.300 -10.229 -18.932 1.00 95.00 262 TRP A CA 1
ATOM 1958 C C . TRP A 1 262 ? 5.317 -11.096 -17.670 1.00 95.00 262 TRP A C 1
ATOM 1960 O O . TRP A 1 262 ? 6.369 -11.501 -17.175 1.00 95.00 262 TRP A O 1
ATOM 1970 N N . ALA A 1 263 ? 4.140 -11.410 -17.153 1.00 93.38 263 ALA A N 1
ATOM 1971 C CA . ALA A 1 263 ? 3.945 -12.284 -16.017 1.00 93.38 263 ALA A CA 1
ATOM 1972 C C . ALA A 1 263 ? 2.689 -13.129 -16.241 1.00 93.38 263 ALA A C 1
ATOM 1974 O O . ALA A 1 263 ? 1.699 -12.661 -16.809 1.00 93.38 263 ALA A O 1
ATOM 1975 N N . THR A 1 264 ? 2.717 -14.368 -15.766 1.00 94.62 264 THR A N 1
ATOM 1976 C CA . THR A 1 264 ? 1.514 -15.172 -15.580 1.00 94.62 264 THR A CA 1
ATOM 1977 C C . THR A 1 264 ? 0.700 -14.579 -14.433 1.00 94.62 264 THR A C 1
ATOM 1979 O O . THR A 1 264 ? 1.240 -14.217 -13.389 1.00 94.62 264 THR A O 1
ATOM 1982 N N . VAL A 1 265 ? -0.620 -14.503 -14.595 1.00 97.06 265 VAL A N 1
ATOM 1983 C CA . VAL A 1 265 ? -1.520 -13.991 -13.555 1.00 97.06 265 VAL A CA 1
ATOM 1984 C C . VAL A 1 265 ? -2.431 -15.106 -13.062 1.00 97.06 265 VAL A C 1
ATOM 1986 O O . VAL A 1 265 ? -3.242 -15.638 -13.819 1.00 97.06 265 VAL A O 1
ATOM 1989 N N . ASP A 1 266 ? -2.330 -15.440 -11.777 1.00 98.00 266 ASP A N 1
ATOM 1990 C CA . ASP A 1 266 ? -3.245 -16.363 -11.102 1.00 98.00 266 ASP A CA 1
ATOM 1991 C C . ASP A 1 266 ? -4.280 -15.574 -10.285 1.00 98.00 266 ASP A C 1
ATOM 1993 O O . ASP A 1 266 ? -3.952 -14.751 -9.431 1.00 98.00 266 ASP A O 1
ATOM 1997 N N . THR A 1 267 ? -5.563 -15.821 -10.534 1.00 97.75 267 THR A N 1
ATOM 1998 C CA . THR A 1 267 ? -6.651 -15.117 -9.848 1.00 97.75 267 THR A CA 1
ATOM 1999 C C . THR A 1 267 ? -6.987 -15.771 -8.504 1.00 97.75 267 THR A C 1
ATOM 2001 O O . THR A 1 267 ? -7.382 -16.936 -8.418 1.00 97.75 267 THR A O 1
ATOM 2004 N N . LEU A 1 268 ? -6.947 -14.981 -7.431 1.00 97.81 268 LEU A N 1
ATOM 2005 C CA . LEU A 1 268 ? -7.395 -15.345 -6.085 1.00 97.81 268 LEU A CA 1
ATOM 2006 C C . LEU A 1 268 ? -8.917 -15.154 -5.942 1.00 97.81 268 LEU A C 1
ATOM 2008 O O . LEU A 1 268 ? -9.421 -14.256 -5.254 1.00 97.81 268 LEU A O 1
ATOM 2012 N N . GLY A 1 269 ? -9.661 -16.023 -6.633 1.00 93.25 269 GLY A N 1
ATOM 2013 C CA . GLY A 1 269 ? -11.129 -16.032 -6.637 1.00 93.25 269 GLY A CA 1
ATOM 2014 C C . GLY A 1 269 ? -11.763 -16.673 -5.396 1.00 93.25 269 GLY A C 1
ATOM 2015 O O . GLY A 1 269 ? -12.869 -16.302 -5.013 1.00 93.25 269 GLY A O 1
ATOM 2016 N N . ALA A 1 270 ? -11.060 -17.595 -4.736 1.00 93.94 270 ALA A N 1
ATOM 2017 C CA . ALA A 1 270 ? -11.549 -18.322 -3.566 1.00 93.94 270 ALA A CA 1
ATOM 2018 C C . ALA A 1 270 ? -10.443 -18.527 -2.523 1.00 93.94 270 ALA A C 1
ATOM 2020 O O . ALA A 1 270 ? -9.255 -18.502 -2.848 1.00 93.94 270 ALA A O 1
ATOM 2021 N N . SER A 1 271 ? -10.848 -18.747 -1.271 1.00 95.88 271 SER A N 1
ATOM 2022 C CA . SER A 1 271 ? -9.936 -18.990 -0.150 1.00 95.88 271 SER A CA 1
ATOM 2023 C C . SER A 1 271 ? -9.079 -20.238 -0.381 1.00 95.88 271 SER A C 1
ATOM 2025 O O . SER A 1 271 ? -9.616 -21.315 -0.636 1.00 95.88 271 SER A O 1
ATOM 2027 N N . ARG A 1 272 ? -7.752 -20.105 -0.272 1.00 97.06 272 ARG A N 1
ATOM 2028 C CA . ARG A 1 272 ? -6.787 -21.207 -0.427 1.00 97.06 272 ARG A CA 1
ATOM 2029 C C . ARG A 1 272 ? -5.431 -20.858 0.177 1.00 97.06 272 ARG A C 1
ATOM 2031 O O . ARG A 1 272 ? -5.105 -19.689 0.374 1.00 97.06 272 ARG A O 1
ATOM 2038 N N . SER A 1 273 ? -4.618 -21.879 0.424 1.00 97.88 273 SER A N 1
ATOM 2039 C CA . SER A 1 273 ? -3.184 -21.697 0.649 1.00 97.88 273 SER A CA 1
ATOM 2040 C C . SER A 1 273 ? -2.446 -21.666 -0.683 1.00 97.88 273 SER A C 1
ATOM 2042 O O . SER A 1 273 ? -2.737 -22.459 -1.577 1.00 97.88 273 SER A O 1
ATOM 2044 N N . VAL A 1 274 ? -1.487 -20.757 -0.794 1.00 98.31 274 VAL A N 1
ATOM 2045 C CA . VAL A 1 274 ? -0.644 -20.557 -1.970 1.00 98.31 274 VAL A CA 1
ATOM 2046 C C . VAL A 1 274 ? 0.802 -20.807 -1.570 1.00 98.31 274 VAL A C 1
ATOM 2048 O O . VAL A 1 274 ? 1.226 -20.444 -0.474 1.00 98.31 274 VAL A O 1
ATOM 2051 N N . THR A 1 275 ? 1.561 -21.453 -2.447 1.00 97.81 275 THR A N 1
ATOM 2052 C CA . THR A 1 275 ? 3.020 -21.555 -2.353 1.00 97.81 275 THR A CA 1
ATOM 2053 C C . THR A 1 275 ? 3.592 -21.154 -3.699 1.00 97.81 275 THR A C 1
ATOM 2055 O O . THR A 1 275 ? 3.171 -21.691 -4.719 1.00 97.81 275 THR A O 1
ATOM 2058 N N . THR A 1 276 ? 4.502 -20.186 -3.702 1.00 97.00 276 THR A N 1
ATOM 2059 C CA . THR A 1 276 ? 5.033 -19.581 -4.928 1.00 97.00 276 THR A CA 1
ATOM 2060 C C . THR A 1 276 ? 6.535 -19.338 -4.820 1.00 97.00 276 THR A C 1
ATOM 2062 O O . THR A 1 276 ? 7.042 -19.056 -3.732 1.00 97.00 276 THR A O 1
ATOM 2065 N N . GLY A 1 277 ? 7.251 -19.472 -5.936 1.00 96.50 277 GLY A N 1
ATOM 2066 C CA . GLY A 1 277 ? 8.677 -19.155 -6.034 1.00 96.50 277 GLY A CA 1
ATOM 2067 C C . GLY A 1 277 ? 8.913 -17.651 -6.166 1.00 96.50 277 GLY A C 1
ATOM 2068 O O . GLY A 1 277 ? 7.967 -16.866 -6.152 1.00 96.50 277 GLY A O 1
ATOM 2069 N N . ALA A 1 278 ? 10.173 -17.229 -6.276 1.00 96.12 278 ALA A N 1
ATOM 2070 C CA . ALA A 1 278 ? 10.492 -15.836 -6.591 1.00 96.12 278 ALA A CA 1
ATOM 2071 C C . ALA A 1 278 ? 9.834 -15.447 -7.923 1.00 96.12 278 ALA A C 1
ATOM 2073 O O . ALA A 1 278 ? 9.952 -16.195 -8.895 1.00 96.12 278 ALA A O 1
ATOM 2074 N N . ARG A 1 279 ? 9.162 -14.294 -8.007 1.00 94.88 279 ARG A N 1
ATOM 2075 C CA . ARG A 1 279 ? 8.461 -13.874 -9.232 1.00 94.88 279 ARG A CA 1
ATOM 2076 C C . ARG A 1 279 ? 9.413 -13.770 -10.422 1.00 94.88 279 ARG A C 1
ATOM 2078 O O . ARG A 1 279 ? 9.105 -14.299 -11.477 1.00 94.88 279 ARG A O 1
ATOM 2085 N N . LEU A 1 280 ? 10.608 -13.224 -10.208 1.00 92.56 280 LEU A N 1
ATOM 2086 C CA . LEU A 1 280 ? 11.700 -13.166 -11.194 1.00 92.56 280 LEU A CA 1
ATOM 2087 C C . LEU A 1 280 ? 12.149 -14.539 -11.738 1.00 92.56 280 LEU A C 1
ATOM 2089 O O . LEU A 1 280 ? 12.829 -14.596 -12.749 1.00 92.56 280 LEU A O 1
ATOM 2093 N N . LEU A 1 281 ? 11.788 -15.646 -11.078 1.00 93.25 281 LEU A N 1
ATOM 2094 C CA . LEU A 1 281 ? 12.071 -17.014 -11.534 1.00 93.25 281 LEU A CA 1
ATOM 2095 C C . LEU A 1 281 ? 10.811 -17.806 -11.920 1.00 93.25 281 LEU A C 1
ATOM 2097 O O . LEU A 1 281 ? 10.928 -18.853 -12.548 1.00 93.25 281 LEU A O 1
ATOM 2101 N N . SER A 1 282 ? 9.619 -17.361 -11.509 1.00 80.69 282 SER A N 1
ATOM 2102 C CA . SER A 1 282 ? 8.363 -18.128 -11.614 1.00 80.69 282 SER A CA 1
ATOM 2103 C C . SER A 1 282 ? 7.229 -17.404 -12.336 1.00 80.69 282 SER A C 1
ATOM 2105 O O . SER A 1 282 ? 6.132 -17.945 -12.382 1.00 80.69 282 SER A O 1
ATOM 2107 N N . ASP A 1 283 ? 7.491 -16.192 -12.837 1.00 82.69 283 ASP A N 1
ATOM 2108 C CA . ASP A 1 283 ? 6.633 -15.288 -13.616 1.00 82.69 283 ASP A CA 1
ATOM 2109 C C . ASP A 1 283 ? 5.220 -15.032 -13.072 1.00 82.69 283 ASP A C 1
ATOM 2111 O O . ASP A 1 283 ? 4.475 -14.270 -13.667 1.00 82.69 283 ASP A O 1
ATOM 2115 N N . THR A 1 284 ? 4.849 -15.604 -11.925 1.00 95.25 284 THR A N 1
ATOM 2116 C CA . THR A 1 284 ? 3.480 -15.594 -11.419 1.00 95.25 284 THR A CA 1
ATOM 2117 C C . THR A 1 284 ? 3.238 -14.416 -10.479 1.00 95.25 284 THR A C 1
ATOM 2119 O O . THR A 1 284 ? 3.918 -14.255 -9.461 1.00 95.25 284 THR A O 1
ATOM 2122 N N . ILE A 1 285 ? 2.205 -13.639 -10.789 1.00 98.06 285 ILE A N 1
ATOM 2123 C CA . ILE A 1 285 ? 1.599 -12.605 -9.946 1.00 98.06 285 ILE A CA 1
ATOM 2124 C C . ILE A 1 285 ? 0.196 -13.076 -9.563 1.00 98.06 285 ILE A C 1
ATOM 2126 O O . ILE A 1 285 ? -0.518 -13.658 -10.379 1.00 98.06 285 ILE A O 1
ATOM 2130 N N . PHE A 1 286 ? -0.231 -12.815 -8.330 1.00 98.69 286 PHE A N 1
ATOM 2131 C CA . PHE A 1 286 ? -1.583 -13.155 -7.896 1.00 98.69 286 PHE A CA 1
ATOM 2132 C C . PHE A 1 286 ? -2.490 -11.930 -7.910 1.00 98.69 286 PHE A C 1
ATOM 2134 O O . PHE A 1 286 ? -2.191 -10.928 -7.267 1.00 98.69 286 PHE A O 1
ATOM 2141 N N . TYR A 1 287 ? -3.622 -12.033 -8.597 1.00 98.44 287 TYR A N 1
ATOM 2142 C CA . TYR A 1 287 ? -4.625 -10.976 -8.698 1.00 98.44 287 TYR A CA 1
ATOM 2143 C C . TYR A 1 287 ? -5.773 -11.222 -7.714 1.00 98.44 287 TYR A C 1
ATOM 2145 O O . TYR A 1 287 ? -6.437 -12.260 -7.767 1.00 98.44 287 TYR A O 1
ATOM 2153 N N . ALA A 1 288 ? -6.055 -10.261 -6.836 1.00 98.06 288 ALA A N 1
ATOM 2154 C CA . ALA A 1 288 ? -7.162 -10.313 -5.889 1.00 98.06 288 ALA A CA 1
ATOM 2155 C C . ALA A 1 288 ? -8.052 -9.071 -6.014 1.00 98.06 288 ALA A C 1
ATOM 2157 O O . ALA A 1 288 ? -7.725 -7.995 -5.520 1.00 98.06 288 ALA A O 1
ATOM 2158 N N . ARG A 1 289 ? -9.230 -9.228 -6.625 1.00 96.25 289 ARG A N 1
ATOM 2159 C CA . ARG A 1 289 ? -10.236 -8.156 -6.692 1.00 96.25 289 ARG A CA 1
ATOM 2160 C C . ARG A 1 289 ? -10.719 -7.762 -5.295 1.00 96.25 289 ARG A C 1
ATOM 2162 O O . ARG A 1 289 ? -10.977 -8.660 -4.480 1.00 96.25 289 ARG A O 1
ATOM 2169 N N . THR A 1 290 ? -10.867 -6.464 -5.037 1.00 95.81 290 THR A N 1
ATOM 2170 C CA . THR A 1 290 ? -11.471 -5.983 -3.786 1.00 95.81 290 THR A CA 1
ATOM 2171 C C . THR A 1 290 ? -13.007 -6.066 -3.828 1.00 95.81 290 THR A C 1
ATOM 2173 O O . THR A 1 290 ? -13.593 -6.558 -4.797 1.00 95.81 290 THR A O 1
ATOM 2176 N N . GLY A 1 291 ? -13.675 -5.630 -2.755 1.00 88.06 291 GLY A N 1
ATOM 2177 C CA . GLY A 1 291 ? -15.122 -5.398 -2.736 1.00 88.06 291 GLY A CA 1
ATOM 2178 C C . GLY A 1 291 ? -15.558 -4.259 -3.668 1.00 88.06 291 GLY A C 1
ATOM 2179 O O . GLY A 1 291 ? -16.670 -4.301 -4.194 1.00 88.06 291 GLY A O 1
ATOM 2180 N N . SER A 1 292 ? -14.670 -3.294 -3.931 1.00 88.00 292 SER A N 1
ATOM 2181 C CA . SER A 1 292 ? -14.838 -2.274 -4.969 1.00 88.00 292 SER A CA 1
ATOM 2182 C C . SER A 1 292 ? -14.524 -2.865 -6.346 1.00 88.00 292 SER A C 1
ATOM 2184 O O . SER A 1 292 ? -13.604 -3.669 -6.504 1.00 88.00 292 SER A O 1
ATOM 2186 N N . SER A 1 293 ? -15.282 -2.479 -7.374 1.00 86.81 293 SER A N 1
ATOM 2187 C CA . SER A 1 293 ? -14.968 -2.879 -8.751 1.00 86.81 293 SER A CA 1
ATOM 2188 C C . SER A 1 293 ? -13.720 -2.216 -9.310 1.00 86.81 293 SER A C 1
ATOM 2190 O O . SER A 1 293 ? -13.157 -2.732 -10.275 1.00 86.81 293 SER A O 1
ATOM 2192 N N . ASP A 1 294 ? -13.327 -1.105 -8.700 1.00 93.50 294 ASP A N 1
ATOM 2193 C CA . ASP A 1 294 ? -12.370 -0.151 -9.243 1.00 93.50 294 ASP A CA 1
ATOM 2194 C C . ASP A 1 294 ? -10.967 -0.369 -8.667 1.00 93.50 294 ASP A C 1
ATOM 2196 O O . ASP A 1 294 ? -9.987 0.146 -9.199 1.00 93.50 294 ASP A O 1
ATOM 2200 N N . GLU A 1 295 ? -10.863 -1.187 -7.616 1.00 97.00 295 GLU A N 1
ATOM 2201 C CA . GLU A 1 295 ? -9.614 -1.483 -6.927 1.00 97.00 295 GLU A CA 1
ATOM 2202 C C . GLU A 1 295 ? -9.346 -2.992 -6.857 1.00 97.00 295 GLU A C 1
ATOM 2204 O O . GLU A 1 295 ? -10.247 -3.820 -6.660 1.00 97.00 295 GLU A O 1
ATOM 2209 N N . TYR A 1 296 ? -8.075 -3.367 -6.956 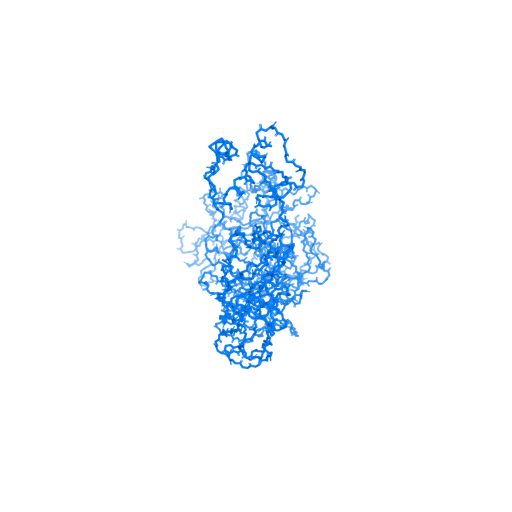1.00 98.19 296 TYR A N 1
ATOM 2210 C CA . TYR A 1 296 ? -7.602 -4.741 -6.784 1.00 98.19 296 TYR A CA 1
ATOM 2211 C C . TYR A 1 296 ? -6.205 -4.758 -6.170 1.00 98.19 296 TYR A C 1
ATOM 2213 O O . TYR A 1 296 ? -5.497 -3.759 -6.192 1.00 98.19 296 TYR A O 1
ATOM 2221 N N . VAL A 1 297 ? -5.807 -5.903 -5.618 1.00 98.69 297 VAL A N 1
ATOM 2222 C CA . VAL A 1 297 ? -4.455 -6.114 -5.095 1.00 98.69 297 VAL A CA 1
ATOM 2223 C C . VAL A 1 297 ? -3.702 -7.088 -5.989 1.00 98.69 297 VAL A C 1
ATOM 2225 O O . VAL A 1 297 ? -4.222 -8.159 -6.314 1.00 98.69 297 VAL A O 1
ATOM 2228 N N . LEU A 1 298 ? -2.472 -6.735 -6.355 1.00 98.81 298 LEU A N 1
ATOM 2229 C CA . LEU A 1 298 ? -1.502 -7.657 -6.941 1.00 98.81 298 LEU A CA 1
ATOM 2230 C C . LEU A 1 298 ? -0.527 -8.122 -5.859 1.00 98.81 298 LEU A C 1
ATOM 2232 O O . LEU A 1 298 ? 0.034 -7.307 -5.131 1.00 98.81 298 LEU A O 1
ATOM 2236 N N . VAL A 1 299 ? -0.318 -9.431 -5.752 1.00 98.75 299 VAL A N 1
ATOM 2237 C CA . VAL A 1 299 ? 0.613 -10.035 -4.792 1.00 98.75 299 VAL A CA 1
ATOM 2238 C C . VAL A 1 299 ? 1.749 -10.700 -5.550 1.00 98.75 299 VAL A C 1
ATOM 2240 O O . VAL A 1 299 ? 1.514 -11.509 -6.448 1.00 98.75 299 VAL A O 1
ATOM 2243 N N . GLU A 1 300 ? 2.983 -10.401 -5.162 1.00 98.06 300 GLU A N 1
ATOM 2244 C CA . GLU A 1 300 ? 4.176 -11.016 -5.741 1.00 98.06 300 GLU A CA 1
ATOM 2245 C C . GLU A 1 300 ? 5.176 -11.441 -4.667 1.00 98.06 300 GLU A C 1
ATOM 2247 O O . GLU A 1 300 ? 5.260 -10.832 -3.604 1.00 98.06 300 GLU A O 1
ATOM 2252 N N . ASN A 1 301 ? 5.961 -12.480 -4.956 1.00 97.88 301 ASN A N 1
ATOM 2253 C CA . ASN A 1 301 ? 7.081 -12.897 -4.119 1.00 97.88 301 ASN A CA 1
ATOM 2254 C C . ASN A 1 301 ? 8.388 -12.289 -4.647 1.00 97.88 301 ASN A C 1
ATOM 2256 O O . ASN A 1 301 ? 8.897 -12.713 -5.688 1.00 97.88 301 ASN A O 1
ATOM 2260 N N . ARG A 1 302 ? 8.943 -11.315 -3.924 1.00 96.88 302 ARG A N 1
ATOM 2261 C CA . ARG A 1 302 ? 10.215 -10.661 -4.248 1.00 96.88 302 ARG A CA 1
ATOM 2262 C C . ARG A 1 302 ? 11.342 -11.281 -3.437 1.00 96.88 302 ARG A C 1
ATOM 2264 O O . ARG A 1 302 ? 11.251 -11.409 -2.221 1.00 96.88 302 ARG A O 1
ATOM 2271 N N . GLN A 1 303 ? 12.414 -11.674 -4.118 1.00 96.69 303 GLN A N 1
ATOM 2272 C CA . GLN A 1 303 ? 13.560 -12.363 -3.523 1.00 96.69 303 GLN A CA 1
ATOM 2273 C C . GLN A 1 303 ? 14.868 -11.788 -4.065 1.00 96.69 303 GLN A C 1
ATOM 2275 O O . GLN A 1 303 ? 14.880 -11.175 -5.131 1.00 96.69 303 GLN A O 1
ATOM 2280 N N . ALA A 1 304 ? 15.971 -12.023 -3.349 1.00 95.44 304 ALA A N 1
ATOM 2281 C CA . ALA A 1 304 ? 17.317 -11.606 -3.744 1.00 95.44 304 ALA A CA 1
ATOM 2282 C C . ALA A 1 304 ? 17.865 -12.514 -4.860 1.00 95.44 304 ALA A C 1
ATOM 2284 O O . ALA A 1 304 ? 18.796 -13.291 -4.653 1.00 95.44 304 ALA A O 1
ATOM 2285 N N . VAL A 1 305 ? 17.222 -12.458 -6.022 1.00 95.00 305 VAL A N 1
ATOM 2286 C CA . VAL A 1 305 ? 17.566 -13.211 -7.227 1.00 95.00 305 VAL A CA 1
ATOM 2287 C C . VAL A 1 305 ? 17.660 -12.246 -8.394 1.00 95.00 305 VAL A C 1
ATOM 2289 O O . VAL A 1 305 ? 16.960 -11.232 -8.414 1.00 95.00 305 VAL A O 1
ATOM 2292 N N . LEU A 1 306 ? 18.509 -12.577 -9.367 1.00 94.50 306 LEU A N 1
ATOM 2293 C CA . LEU A 1 306 ? 18.656 -11.793 -10.591 1.00 94.50 306 LEU A CA 1
ATOM 2294 C C . LEU A 1 306 ? 18.912 -10.305 -10.265 1.00 94.50 306 LEU A C 1
ATOM 2296 O O . LEU A 1 306 ? 19.656 -10.020 -9.314 1.00 94.50 306 LEU A O 1
ATOM 2300 N N . SER A 1 307 ? 18.288 -9.365 -10.981 1.00 94.44 307 SER A N 1
ATOM 2301 C CA . SER A 1 307 ? 18.534 -7.929 -10.804 1.00 94.44 307 SER A CA 1
ATOM 2302 C C . SER A 1 307 ? 18.250 -7.410 -9.384 1.00 94.44 307 SER A C 1
ATOM 2304 O O . SER A 1 307 ? 18.931 -6.501 -8.895 1.00 94.44 307 SER A O 1
ATOM 2306 N N . ASP A 1 308 ? 17.323 -8.047 -8.661 1.00 95.31 308 ASP A N 1
ATOM 2307 C CA . ASP A 1 308 ? 16.938 -7.666 -7.300 1.00 95.31 308 ASP A CA 1
ATOM 2308 C C . ASP A 1 308 ? 17.984 -8.036 -6.235 1.00 95.31 308 ASP A C 1
ATOM 2310 O O . ASP A 1 308 ? 17.986 -7.460 -5.139 1.00 95.31 308 ASP A O 1
ATOM 2314 N N . THR A 1 309 ? 18.930 -8.928 -6.554 1.00 94.06 309 THR A N 1
ATOM 2315 C CA . THR A 1 309 ? 20.035 -9.308 -5.652 1.00 94.06 309 THR A CA 1
ATOM 2316 C C . THR A 1 309 ? 20.789 -8.078 -5.141 1.00 94.06 309 THR A C 1
ATOM 2318 O O . THR A 1 309 ? 21.177 -8.007 -3.973 1.00 94.06 309 THR A O 1
ATOM 2321 N N . ALA A 1 310 ? 20.977 -7.071 -5.998 1.00 92.25 310 ALA A N 1
ATOM 2322 C CA . ALA A 1 310 ? 21.778 -5.900 -5.672 1.00 92.25 310 ALA A CA 1
ATOM 2323 C C . ALA A 1 310 ? 21.078 -4.943 -4.682 1.00 92.25 310 ALA A C 1
ATOM 2325 O O . ALA A 1 310 ? 21.746 -4.333 -3.840 1.00 92.25 310 ALA A O 1
ATOM 2326 N N . GLN A 1 311 ? 19.748 -4.809 -4.745 1.00 91.94 311 GLN A N 1
ATOM 2327 C CA . GLN A 1 311 ? 18.978 -3.962 -3.819 1.00 91.94 311 GLN A CA 1
ATOM 2328 C C . GLN A 1 311 ? 18.660 -4.650 -2.481 1.00 91.94 311 GLN A C 1
ATOM 2330 O O . GLN A 1 311 ? 18.418 -3.976 -1.478 1.00 91.94 311 GLN A O 1
ATOM 2335 N N . MET A 1 312 ? 18.737 -5.982 -2.439 1.00 94.19 312 MET A N 1
ATOM 2336 C CA . MET A 1 312 ? 18.606 -6.792 -1.221 1.00 94.19 312 MET A CA 1
ATOM 2337 C C . MET A 1 312 ? 19.961 -7.206 -0.624 1.00 94.19 312 MET A C 1
ATOM 2339 O O . MET A 1 312 ? 20.024 -8.043 0.276 1.00 94.19 312 MET A O 1
ATOM 2343 N N . ASN A 1 313 ? 21.065 -6.629 -1.111 1.00 90.62 313 ASN A N 1
ATOM 2344 C CA . ASN A 1 313 ? 22.405 -6.970 -0.647 1.00 90.62 313 ASN A CA 1
ATOM 2345 C C . ASN A 1 313 ? 22.574 -6.622 0.851 1.00 90.62 313 ASN A C 1
ATOM 2347 O O . ASN A 1 313 ? 22.464 -5.450 1.223 1.00 90.62 313 ASN A O 1
ATOM 2351 N N . PRO A 1 314 ? 22.903 -7.590 1.726 1.00 86.81 314 PRO A N 1
ATOM 2352 C CA . PRO A 1 314 ? 23.010 -7.353 3.164 1.00 86.81 314 PRO A CA 1
ATOM 2353 C C . PRO A 1 314 ? 24.164 -6.423 3.566 1.00 86.81 314 PRO A C 1
ATOM 2355 O O . PRO A 1 314 ? 24.151 -5.928 4.690 1.00 86.81 314 PRO A O 1
ATOM 2358 N N . ALA A 1 315 ? 25.132 -6.158 2.678 1.00 87.31 315 ALA A N 1
ATOM 2359 C CA . ALA A 1 315 ? 26.202 -5.181 2.901 1.00 87.31 315 ALA A CA 1
ATOM 2360 C C . ALA A 1 315 ? 25.698 -3.725 2.921 1.00 87.31 315 ALA A C 1
ATOM 2362 O O . ALA A 1 315 ? 26.422 -2.818 3.329 1.00 87.31 315 ALA A O 1
ATOM 2363 N N . LEU A 1 316 ? 24.467 -3.489 2.467 1.00 86.38 316 LEU A N 1
ATOM 2364 C CA . LEU A 1 316 ? 23.834 -2.179 2.503 1.00 86.38 316 LEU A CA 1
ATOM 2365 C C . LEU A 1 316 ? 23.351 -1.839 3.916 1.00 86.38 316 LEU A C 1
ATOM 2367 O O . LEU A 1 316 ? 22.983 -2.746 4.671 1.00 86.38 316 LEU A O 1
ATOM 2371 N N . PRO A 1 317 ? 23.269 -0.540 4.265 1.00 87.81 317 PRO A N 1
ATOM 2372 C CA . PRO A 1 317 ? 22.728 -0.114 5.548 1.00 87.81 317 PRO A CA 1
ATOM 2373 C C . PRO A 1 317 ? 21.362 -0.750 5.816 1.00 87.81 317 PRO A C 1
ATOM 2375 O O . PRO A 1 317 ? 20.517 -0.826 4.923 1.00 87.81 317 PRO A O 1
ATOM 2378 N N . GLY A 1 318 ? 21.147 -1.215 7.048 1.00 84.00 318 GLY A N 1
ATOM 2379 C CA . GLY A 1 318 ? 19.852 -1.755 7.473 1.00 84.00 318 GLY A CA 1
ATOM 2380 C C . GLY A 1 318 ? 18.773 -0.682 7.646 1.00 84.00 318 GLY A C 1
ATOM 2381 O O . GLY A 1 318 ? 17.597 -1.012 7.600 1.00 84.00 318 GLY A O 1
ATOM 2382 N N . ILE A 1 319 ? 19.179 0.580 7.817 1.00 84.62 319 ILE A N 1
ATOM 2383 C CA . ILE A 1 319 ? 18.305 1.752 7.938 1.00 84.62 319 ILE A CA 1
ATOM 2384 C C . ILE A 1 319 ? 18.579 2.671 6.753 1.00 84.62 319 ILE A C 1
ATOM 2386 O O . ILE A 1 319 ? 19.741 2.893 6.394 1.00 84.62 319 ILE A O 1
ATOM 2390 N N . CYS A 1 320 ? 17.519 3.205 6.150 1.00 84.75 320 CYS A N 1
ATOM 2391 C CA . CYS A 1 320 ? 17.636 4.103 5.012 1.00 84.75 320 CYS A CA 1
ATOM 2392 C C . CYS A 1 320 ? 18.317 5.425 5.402 1.00 84.75 320 CYS A C 1
ATOM 2394 O O . CYS A 1 320 ? 17.886 6.095 6.343 1.00 84.75 320 CYS A O 1
ATOM 2396 N N . PRO A 1 321 ? 19.408 5.816 4.714 1.00 79.25 321 PRO A N 1
ATOM 2397 C CA . PRO A 1 321 ? 20.018 7.118 4.934 1.00 79.25 321 PRO A CA 1
ATOM 2398 C C . PRO A 1 321 ? 19.075 8.230 4.461 1.00 79.25 321 PRO A C 1
ATOM 2400 O O . PRO A 1 321 ? 18.250 8.023 3.575 1.00 79.25 321 PRO A O 1
ATOM 2403 N N . ILE A 1 322 ? 19.262 9.446 4.987 1.00 69.38 322 ILE A N 1
ATOM 2404 C CA . ILE A 1 322 ? 18.518 10.639 4.535 1.00 69.38 322 ILE A CA 1
ATOM 2405 C C . ILE A 1 322 ? 18.648 10.814 3.013 1.00 69.38 322 ILE A C 1
ATOM 2407 O O . ILE A 1 322 ? 17.707 11.238 2.353 1.00 69.38 322 ILE A O 1
ATOM 2411 N N . LEU A 1 323 ? 19.811 10.487 2.446 1.00 69.75 323 LEU A N 1
ATOM 2412 C CA . LEU A 1 323 ? 20.049 10.454 1.006 1.00 69.75 323 LEU A CA 1
ATOM 2413 C C . LEU A 1 323 ? 20.534 9.059 0.617 1.00 69.75 323 LEU A C 1
ATOM 2415 O O . LEU A 1 323 ? 21.632 8.668 1.011 1.00 69.75 323 LEU A O 1
ATOM 2419 N N . GLY A 1 324 ? 19.746 8.327 -0.169 1.00 74.81 324 GLY A N 1
ATOM 2420 C CA . GLY A 1 324 ? 20.162 7.058 -0.766 1.00 74.81 324 GLY A CA 1
ATOM 2421 C C . GLY A 1 324 ? 19.204 5.905 -0.483 1.00 74.81 324 GLY A C 1
ATOM 2422 O O . GLY A 1 324 ? 18.020 6.108 -0.242 1.00 74.81 324 GLY A O 1
ATOM 2423 N N . PHE A 1 325 ? 19.737 4.687 -0.555 1.00 85.38 325 PHE A N 1
ATOM 2424 C CA . PHE A 1 325 ? 18.978 3.442 -0.452 1.00 85.38 325 PHE A CA 1
ATOM 2425 C C . PHE A 1 325 ? 19.565 2.552 0.641 1.00 85.38 325 PHE A C 1
ATOM 2427 O O . PHE A 1 325 ? 20.786 2.388 0.716 1.00 85.38 325 PHE A O 1
ATOM 2434 N N . CYS A 1 326 ? 18.699 1.934 1.436 1.00 90.06 326 CYS A N 1
ATOM 2435 C CA . CYS A 1 326 ? 19.045 0.833 2.325 1.00 90.06 326 CYS A CA 1
ATOM 2436 C C . CYS A 1 326 ? 18.816 -0.524 1.655 1.00 90.06 326 CYS A C 1
ATOM 2438 O O . CYS A 1 326 ? 18.284 -0.610 0.546 1.00 90.06 326 CYS A O 1
ATOM 2440 N N . ALA A 1 327 ? 19.261 -1.588 2.322 1.00 92.44 327 ALA A N 1
ATOM 2441 C CA . ALA A 1 327 ? 18.899 -2.938 1.911 1.00 92.44 327 ALA A CA 1
ATOM 2442 C C . ALA A 1 327 ? 17.394 -3.151 2.073 1.00 92.44 327 ALA A C 1
ATOM 2444 O O . ALA A 1 327 ? 16.835 -2.772 3.097 1.00 92.44 327 ALA A O 1
ATOM 2445 N N . LYS A 1 328 ? 16.784 -3.825 1.104 1.00 95.06 328 LYS A N 1
ATOM 2446 C CA . LYS A 1 328 ? 15.426 -4.375 1.191 1.00 95.06 328 LYS A CA 1
ATOM 2447 C C . LYS A 1 328 ? 15.460 -5.823 1.681 1.00 95.06 328 LYS A C 1
ATOM 2449 O O . LYS A 1 328 ? 16.508 -6.468 1.609 1.00 95.06 328 LYS A O 1
ATOM 2454 N N . SER A 1 329 ? 14.331 -6.331 2.172 1.00 95.31 329 SER A N 1
ATOM 2455 C CA . SER A 1 329 ? 14.203 -7.742 2.567 1.00 95.31 329 SER A CA 1
ATOM 2456 C C . SER A 1 329 ? 13.400 -8.543 1.540 1.00 95.31 329 SER A C 1
ATOM 2458 O O . SER A 1 329 ? 12.472 -8.000 0.945 1.00 95.31 329 SER A O 1
ATOM 2460 N N . PRO A 1 330 ? 13.722 -9.829 1.332 1.00 96.38 330 PRO A N 1
ATOM 2461 C CA . PRO A 1 330 ? 12.844 -10.742 0.613 1.00 96.38 330 PRO A CA 1
ATOM 2462 C C . PRO A 1 330 ? 11.482 -10.903 1.302 1.00 96.38 330 PRO A C 1
ATOM 2464 O O . PRO A 1 330 ? 11.395 -10.858 2.532 1.00 96.38 330 PRO A O 1
ATOM 2467 N N . GLY A 1 331 ? 10.435 -11.149 0.519 1.00 97.56 331 GLY A N 1
ATOM 2468 C CA . GLY A 1 331 ? 9.091 -11.410 1.027 1.00 97.56 331 GLY A CA 1
ATOM 2469 C C . GLY A 1 331 ? 7.996 -11.167 -0.008 1.00 97.56 331 GLY A C 1
ATOM 2470 O O . GLY A 1 331 ? 8.257 -10.954 -1.192 1.00 97.56 331 GLY A O 1
ATOM 2471 N N . LEU A 1 332 ? 6.746 -11.199 0.447 1.00 98.38 332 LEU A N 1
ATOM 2472 C CA . LEU A 1 332 ? 5.599 -10.801 -0.360 1.00 98.38 332 LEU A CA 1
ATOM 2473 C C . LEU A 1 332 ? 5.461 -9.279 -0.385 1.00 98.38 332 LEU A C 1
ATOM 2475 O O . LEU A 1 332 ? 5.501 -8.641 0.667 1.00 98.38 332 LEU A O 1
ATOM 2479 N N . LEU A 1 333 ? 5.230 -8.723 -1.572 1.00 98.62 333 LEU A N 1
ATOM 2480 C CA . LEU A 1 333 ? 4.736 -7.359 -1.746 1.00 98.62 333 LEU A CA 1
ATOM 2481 C C . LEU A 1 333 ? 3.264 -7.400 -2.145 1.00 98.62 333 LEU A C 1
ATOM 2483 O O . LEU A 1 333 ? 2.857 -8.250 -2.943 1.00 98.62 333 LEU A O 1
ATOM 2487 N N . LEU A 1 334 ? 2.480 -6.491 -1.572 1.00 98.81 334 LEU A N 1
ATOM 2488 C CA . LEU A 1 334 ? 1.057 -6.322 -1.844 1.00 98.81 334 LEU A CA 1
ATOM 2489 C C . LEU A 1 334 ? 0.857 -4.932 -2.455 1.00 98.81 334 LEU A C 1
ATOM 2491 O O . LEU A 1 334 ? 1.065 -3.926 -1.783 1.00 98.81 334 LEU A O 1
ATOM 2495 N N . TRP A 1 335 ? 0.449 -4.886 -3.717 1.00 98.69 335 TRP A N 1
ATOM 2496 C CA . TRP A 1 335 ? 0.243 -3.653 -4.472 1.00 98.69 335 TRP A CA 1
ATOM 2497 C C . TRP A 1 335 ? -1.249 -3.359 -4.591 1.00 98.69 335 TRP A C 1
ATOM 2499 O O . TRP A 1 335 ? -1.948 -4.111 -5.269 1.00 98.69 335 TRP A O 1
ATOM 2509 N N . LEU A 1 336 ? -1.747 -2.304 -3.945 1.00 98.38 336 LEU A N 1
ATOM 2510 C CA . LEU A 1 336 ? -3.114 -1.823 -4.141 1.00 98.38 336 LEU A CA 1
ATOM 2511 C C . LEU A 1 336 ? -3.166 -0.973 -5.412 1.00 98.38 336 LEU A C 1
ATOM 2513 O O . LEU A 1 336 ? -2.420 -0.005 -5.552 1.00 98.38 336 LEU A O 1
ATOM 2517 N N . ILE A 1 337 ? -4.037 -1.357 -6.340 1.00 98.56 337 ILE A N 1
ATOM 2518 C CA . ILE A 1 337 ? -4.201 -0.696 -7.630 1.00 98.56 337 ILE A CA 1
ATOM 2519 C C . ILE A 1 337 ? -5.556 -0.001 -7.672 1.00 98.56 337 ILE A C 1
ATOM 2521 O O . ILE A 1 337 ? -6.582 -0.666 -7.531 1.00 98.56 337 ILE A O 1
ATOM 2525 N N . ASP A 1 338 ? -5.550 1.309 -7.912 1.00 97.94 338 ASP A N 1
ATOM 2526 C CA . ASP A 1 338 ? -6.736 2.124 -8.189 1.00 97.94 338 ASP A CA 1
ATOM 2527 C C . ASP A 1 338 ? -6.852 2.318 -9.706 1.00 97.94 338 ASP A C 1
ATOM 2529 O O . ASP A 1 338 ? -6.159 3.133 -10.326 1.00 97.94 338 ASP A O 1
ATOM 2533 N N . GLN A 1 339 ? -7.697 1.501 -10.336 1.00 96.56 339 GLN A N 1
ATOM 2534 C CA . GLN A 1 339 ? -7.788 1.424 -11.790 1.00 96.56 339 GLN A CA 1
ATOM 2535 C C . GLN A 1 339 ? -8.268 2.743 -12.432 1.00 96.56 339 GLN A C 1
ATOM 2537 O O . GLN A 1 339 ? -7.667 3.147 -13.437 1.00 96.56 339 GLN A O 1
ATOM 2542 N N . PRO A 1 340 ? -9.288 3.453 -11.899 1.00 96.50 340 PRO A N 1
ATOM 2543 C CA . PRO A 1 340 ? -9.675 4.765 -12.416 1.00 96.50 340 PRO A CA 1
ATOM 2544 C C . PRO A 1 340 ? -8.554 5.805 -12.330 1.00 96.50 340 PRO A C 1
ATOM 2546 O O . PRO A 1 340 ? -8.347 6.573 -13.280 1.00 96.50 340 PRO A O 1
ATOM 2549 N N . LYS A 1 341 ? -7.803 5.835 -11.221 1.00 97.06 341 LYS A N 1
ATOM 2550 C CA . LYS A 1 341 ? -6.664 6.743 -11.058 1.00 97.06 341 LYS A CA 1
ATOM 2551 C C . LYS A 1 341 ? -5.564 6.436 -12.065 1.00 97.06 341 LYS A C 1
ATOM 2553 O O . LYS A 1 341 ? -5.097 7.365 -12.719 1.00 97.06 341 LYS A O 1
ATOM 2558 N N . VAL A 1 342 ? -5.202 5.164 -12.256 1.00 97.38 342 VAL A N 1
ATOM 2559 C CA . VAL A 1 342 ? -4.248 4.760 -13.304 1.00 97.38 342 VAL A CA 1
ATOM 2560 C C . VAL A 1 342 ? -4.720 5.289 -14.659 1.00 97.38 342 VAL A C 1
ATOM 2562 O O . VAL A 1 342 ? -4.039 6.118 -15.256 1.00 97.38 342 VAL A O 1
ATOM 2565 N N . GLN A 1 343 ? -5.918 4.905 -15.107 1.00 96.06 343 GLN A N 1
ATOM 2566 C CA . GLN A 1 343 ? -6.427 5.241 -16.443 1.00 96.06 343 GLN A CA 1
ATOM 2567 C C . GLN A 1 343 ? -6.492 6.749 -16.718 1.00 96.06 343 GLN A C 1
ATOM 2569 O O . GLN A 1 343 ? -6.100 7.195 -17.795 1.00 96.06 343 GLN A O 1
ATOM 2574 N N . SER A 1 344 ? -6.964 7.540 -15.752 1.00 96.50 344 SER A N 1
ATOM 2575 C CA . SER A 1 344 ? -7.106 8.994 -15.914 1.00 96.50 344 SER A CA 1
ATOM 2576 C C . SER A 1 344 ? -5.776 9.756 -15.867 1.00 96.50 344 SER A C 1
ATOM 2578 O O . SER A 1 344 ? -5.682 10.850 -16.428 1.00 96.50 344 SER A O 1
ATOM 2580 N N . SER A 1 345 ? -4.739 9.190 -15.242 1.00 96.38 345 SER A N 1
ATOM 2581 C CA . SER A 1 345 ? -3.435 9.841 -15.070 1.00 96.38 345 SER A CA 1
ATOM 2582 C C . SER A 1 345 ? -2.347 9.364 -16.040 1.00 96.38 345 SER A C 1
ATOM 2584 O O . SER A 1 345 ? -1.295 10.005 -16.084 1.00 96.38 345 SER A O 1
ATOM 2586 N N . LEU A 1 346 ? -2.578 8.315 -16.842 1.00 93.25 346 LEU A N 1
ATOM 2587 C CA . LEU A 1 346 ? -1.589 7.782 -17.796 1.00 93.25 346 LEU A CA 1
ATOM 2588 C C . LEU A 1 346 ? -1.049 8.854 -18.754 1.00 93.25 346 LEU A C 1
ATOM 2590 O O . LEU A 1 346 ? 0.157 9.066 -18.828 1.00 93.25 346 LEU A O 1
ATOM 2594 N N . SER A 1 347 ? -1.927 9.587 -19.448 1.00 90.12 347 SER A N 1
ATOM 2595 C CA . SER A 1 347 ? -1.509 10.549 -20.484 1.00 90.12 347 SER A CA 1
ATOM 2596 C C . SER A 1 347 ? -0.762 11.767 -19.939 1.00 90.12 347 SER A C 1
ATOM 2598 O O . SER A 1 347 ? -0.052 12.441 -20.680 1.00 90.12 347 SER A O 1
ATOM 2600 N N . SER A 1 348 ? -0.957 12.081 -18.656 1.00 90.94 348 SER A N 1
ATOM 2601 C CA . SER A 1 348 ? -0.272 13.181 -17.968 1.00 90.94 348 SER A CA 1
ATOM 2602 C C . SER A 1 348 ? 0.935 12.711 -17.162 1.00 90.94 348 SER A C 1
ATOM 2604 O O . SER A 1 348 ? 1.626 13.551 -16.593 1.00 90.94 348 SER A O 1
ATOM 2606 N N . ASN A 1 349 ? 1.188 11.398 -17.119 1.00 92.69 349 ASN A N 1
ATOM 2607 C CA . ASN A 1 349 ? 2.257 10.788 -16.342 1.00 92.69 349 ASN A CA 1
ATOM 2608 C C . ASN A 1 349 ? 2.186 11.136 -14.838 1.00 92.69 349 ASN A C 1
ATOM 2610 O O . ASN A 1 349 ? 3.181 11.473 -14.209 1.00 92.69 349 ASN A O 1
ATOM 2614 N N . THR A 1 350 ? 0.978 11.120 -14.262 1.00 96.00 350 THR A N 1
ATOM 2615 C CA . THR A 1 350 ? 0.719 11.525 -12.860 1.00 96.00 350 THR A CA 1
ATOM 2616 C C . THR A 1 350 ? 0.089 10.413 -12.015 1.00 96.00 350 THR A C 1
ATOM 2618 O O . THR A 1 350 ? -0.653 10.689 -11.067 1.00 96.00 350 THR A O 1
ATOM 2621 N N . VAL A 1 351 ? 0.342 9.146 -12.370 1.00 97.88 351 VAL A N 1
ATOM 2622 C CA . VAL A 1 351 ? -0.348 7.966 -11.805 1.00 97.88 351 VAL A CA 1
ATOM 2623 C C . VAL A 1 351 ? -0.255 7.927 -10.280 1.00 97.88 351 VAL A C 1
ATOM 2625 O O . VAL A 1 351 ? -1.268 7.732 -9.612 1.00 97.88 351 VAL A O 1
ATOM 2628 N N . ASN A 1 352 ? 0.919 8.228 -9.725 1.00 97.38 352 ASN A N 1
ATOM 2629 C CA . ASN A 1 352 ? 1.157 8.239 -8.279 1.00 97.38 352 ASN A CA 1
ATOM 2630 C C . ASN A 1 352 ? 1.265 9.642 -7.670 1.00 97.38 352 ASN A C 1
ATOM 2632 O O . ASN A 1 352 ? 1.747 9.807 -6.550 1.00 97.38 352 ASN A O 1
ATOM 2636 N N . SER A 1 353 ? 0.786 10.667 -8.378 1.00 95.19 353 SER A N 1
ATOM 2637 C CA . SER A 1 353 ? 0.688 12.012 -7.816 1.00 95.19 353 SER A CA 1
ATOM 2638 C C . SER A 1 353 ? -0.651 12.242 -7.125 1.00 95.19 353 SER A C 1
ATOM 2640 O O . SER A 1 353 ? -1.723 12.072 -7.720 1.00 95.19 353 SER A O 1
ATOM 2642 N N . GLY A 1 354 ? -0.566 12.734 -5.886 1.00 92.56 354 GLY A N 1
ATOM 2643 C CA . GLY A 1 354 ? -1.717 12.981 -5.020 1.00 92.56 354 GLY A CA 1
ATOM 2644 C C . GLY A 1 354 ? -2.211 11.724 -4.301 1.00 92.56 354 GLY A C 1
ATOM 2645 O O . GLY A 1 354 ? -1.541 10.698 -4.280 1.00 92.56 354 GLY A O 1
ATOM 2646 N N . THR A 1 355 ? -3.381 11.845 -3.678 1.00 91.75 355 THR A N 1
ATOM 2647 C CA . THR A 1 355 ? -4.062 10.765 -2.954 1.00 91.75 355 THR A CA 1
ATOM 2648 C C . THR A 1 355 ? -5.471 10.580 -3.529 1.00 91.75 355 THR A C 1
ATOM 2650 O O . THR A 1 355 ? -6.168 11.592 -3.673 1.00 91.75 355 THR A O 1
ATOM 2653 N N . PRO A 1 356 ? -5.921 9.346 -3.811 1.00 93.50 356 PRO A N 1
ATOM 2654 C CA . PRO A 1 356 ? -5.146 8.102 -3.749 1.00 93.50 356 PRO A CA 1
ATOM 2655 C C . PRO A 1 356 ? -4.057 8.023 -4.837 1.00 93.50 356 PRO A C 1
ATOM 2657 O O . PRO A 1 356 ? -4.103 8.761 -5.828 1.00 93.50 356 PRO A O 1
ATOM 2660 N N . GLN A 1 357 ? -3.072 7.144 -4.635 1.00 96.12 357 GLN A N 1
ATOM 2661 C CA . GLN A 1 357 ? -2.124 6.752 -5.683 1.00 96.12 357 GLN A CA 1
ATOM 2662 C C . GLN A 1 357 ? -2.748 5.677 -6.583 1.00 96.12 357 GLN A C 1
ATOM 2664 O O . GLN A 1 357 ? -3.585 4.899 -6.137 1.00 96.12 357 GLN A O 1
ATOM 2669 N N . GLY A 1 358 ? -2.354 5.636 -7.860 1.00 97.94 358 GLY A N 1
ATOM 2670 C CA . GLY A 1 358 ? -2.826 4.613 -8.796 1.00 97.94 358 GLY A CA 1
ATOM 2671 C C . GLY A 1 358 ? -2.210 3.236 -8.543 1.00 97.94 358 GLY A C 1
ATOM 2672 O O . GLY A 1 358 ? -2.878 2.224 -8.733 1.00 97.94 358 GLY A O 1
ATOM 2673 N N . VAL A 1 359 ? -0.950 3.199 -8.104 1.00 98.50 359 VAL A N 1
ATOM 2674 C CA . VAL A 1 359 ? -0.211 1.986 -7.732 1.00 98.50 359 VAL A CA 1
ATOM 2675 C C . VAL A 1 359 ? 0.484 2.237 -6.398 1.00 98.50 359 VAL A C 1
ATOM 2677 O O . VAL A 1 359 ? 1.484 2.952 -6.345 1.00 98.50 359 VAL A O 1
ATOM 2680 N N . GLU A 1 360 ? -0.031 1.637 -5.330 1.00 97.62 360 GLU A N 1
ATOM 2681 C CA . GLU A 1 360 ? 0.451 1.830 -3.962 1.00 97.62 360 GLU A CA 1
ATOM 2682 C C . GLU A 1 360 ? 1.007 0.526 -3.384 1.00 97.62 360 GLU A C 1
ATOM 2684 O O . GLU A 1 360 ? 0.383 -0.530 -3.490 1.00 97.62 360 GLU A O 1
ATOM 2689 N N . LEU A 1 361 ? 2.171 0.589 -2.732 1.00 98.38 361 LEU A N 1
ATOM 2690 C CA . LEU A 1 361 ? 2.677 -0.529 -1.938 1.00 98.38 361 LEU A CA 1
ATOM 2691 C C . LEU A 1 361 ? 2.055 -0.499 -0.538 1.00 98.38 361 LEU A C 1
ATOM 2693 O O . LEU A 1 361 ? 2.293 0.431 0.234 1.00 98.38 361 LEU A O 1
ATOM 2697 N N . ILE A 1 362 ? 1.344 -1.564 -0.174 1.00 98.38 362 ILE A N 1
ATOM 2698 C CA . ILE A 1 362 ? 0.894 -1.790 1.199 1.00 98.38 362 ILE A CA 1
ATOM 2699 C C . ILE A 1 362 ? 2.110 -2.257 2.014 1.00 98.38 362 ILE A C 1
ATOM 2701 O O . ILE A 1 362 ? 2.490 -3.427 1.969 1.00 98.38 362 ILE A O 1
ATOM 2705 N N . GLN A 1 363 ? 2.739 -1.325 2.732 1.00 97.94 363 GLN A N 1
ATOM 2706 C CA . GLN A 1 363 ? 3.981 -1.558 3.483 1.00 97.94 363 GLN A CA 1
ATOM 2707 C C . GLN A 1 363 ? 3.710 -2.367 4.760 1.00 97.94 363 GLN A C 1
ATOM 2709 O O . GLN A 1 363 ? 2.893 -1.974 5.598 1.00 97.94 363 GLN A O 1
ATOM 2714 N N . ALA A 1 364 ? 4.387 -3.509 4.910 1.00 98.38 364 ALA A N 1
ATOM 2715 C CA . ALA A 1 364 ? 4.085 -4.500 5.943 1.00 98.38 364 ALA A CA 1
ATOM 2716 C C . ALA A 1 364 ? 4.281 -4.008 7.380 1.00 98.38 364 ALA A C 1
ATOM 2718 O O . ALA A 1 364 ? 3.632 -4.513 8.295 1.00 98.38 364 ALA A O 1
ATOM 2719 N N . ASP A 1 365 ? 5.146 -3.032 7.607 1.00 96.75 365 ASP A N 1
ATOM 2720 C CA . ASP A 1 365 ? 5.368 -2.428 8.919 1.00 96.75 365 ASP A CA 1
ATOM 2721 C C . ASP A 1 365 ? 4.303 -1.395 9.328 1.00 96.75 365 ASP A C 1
ATOM 2723 O O . ASP A 1 365 ? 4.223 -1.018 10.499 1.00 96.75 365 ASP A O 1
ATOM 2727 N N . GLY A 1 366 ? 3.451 -0.970 8.391 1.00 96.19 366 GLY A N 1
ATOM 2728 C CA . GLY A 1 366 ? 2.430 0.049 8.606 1.00 96.19 366 GLY A CA 1
ATOM 2729 C C . GLY A 1 366 ? 2.975 1.467 8.808 1.00 96.19 366 GLY A C 1
ATOM 2730 O O . GLY A 1 366 ? 2.204 2.334 9.219 1.00 96.19 366 GLY A O 1
ATOM 2731 N N . LEU A 1 367 ? 4.260 1.728 8.532 1.00 94.44 367 LEU A N 1
ATOM 2732 C CA . LEU A 1 367 ? 4.850 3.071 8.644 1.00 94.44 367 LEU A CA 1
ATOM 2733 C C . LEU A 1 367 ? 4.417 3.994 7.499 1.00 94.44 367 LEU A C 1
ATOM 2735 O O . LEU A 1 367 ? 4.404 5.217 7.646 1.00 94.44 367 LEU A O 1
ATOM 2739 N N . ASN A 1 368 ? 4.006 3.393 6.385 1.00 93.12 368 ASN A N 1
ATOM 2740 C CA . ASN A 1 368 ? 3.528 4.058 5.183 1.00 93.12 368 ASN A CA 1
ATOM 2741 C C . ASN A 1 368 ? 4.496 5.122 4.626 1.00 93.12 368 ASN A C 1
ATOM 2743 O O . ASN A 1 368 ? 4.080 6.158 4.101 1.00 93.12 368 ASN A O 1
ATOM 2747 N N . GLU A 1 369 ? 5.802 4.895 4.757 1.00 92.56 369 GLU A N 1
ATOM 2748 C CA . GLU A 1 369 ? 6.811 5.917 4.501 1.00 92.56 369 GLU A CA 1
ATOM 2749 C C . GLU A 1 369 ? 6.842 6.346 3.044 1.00 92.56 369 GLU A C 1
ATOM 2751 O O . GLU A 1 369 ? 7.023 7.526 2.793 1.00 92.56 369 GLU A O 1
ATOM 2756 N N . LEU A 1 370 ? 6.577 5.466 2.080 1.00 94.12 370 LEU A N 1
ATOM 2757 C CA . LEU A 1 370 ? 6.515 5.861 0.667 1.00 94.12 370 LEU A CA 1
ATOM 2758 C C . LEU A 1 370 ? 5.494 6.980 0.362 1.00 94.12 370 LEU A C 1
ATOM 2760 O O . LEU A 1 370 ? 5.698 7.744 -0.588 1.00 94.12 370 LEU A O 1
ATOM 2764 N N . LEU A 1 371 ? 4.441 7.122 1.178 1.00 92.56 371 LEU A N 1
ATOM 2765 C CA . LEU A 1 371 ? 3.383 8.128 1.021 1.00 92.56 371 LEU A CA 1
ATOM 2766 C C . LEU A 1 371 ? 3.573 9.375 1.897 1.00 92.56 371 LEU A C 1
ATOM 2768 O O . LEU A 1 371 ? 2.842 10.358 1.747 1.00 92.56 371 LEU A O 1
ATOM 2772 N N . VAL A 1 372 ? 4.538 9.372 2.819 1.00 90.75 372 VAL A N 1
ATOM 2773 C CA . VAL A 1 372 ? 4.769 10.513 3.713 1.00 90.75 372 VAL A CA 1
ATOM 2774 C C . VAL A 1 372 ? 5.436 11.651 2.941 1.00 90.75 372 VAL A C 1
ATOM 2776 O O . VAL A 1 372 ? 6.465 11.484 2.290 1.00 90.75 372 VAL A O 1
ATOM 2779 N N . GLN A 1 373 ? 4.880 12.861 3.014 1.00 89.00 373 GLN A N 1
ATOM 2780 C CA . GLN A 1 373 ? 5.477 13.983 2.293 1.00 89.00 373 GLN A CA 1
ATOM 2781 C C . GLN A 1 373 ? 6.857 14.352 2.842 1.00 89.00 373 GLN A C 1
ATOM 2783 O O . GLN A 1 373 ? 7.048 14.479 4.051 1.00 89.00 373 GLN A O 1
ATOM 2788 N N . GLY A 1 374 ? 7.820 14.562 1.944 1.00 77.12 374 GLY A N 1
ATOM 2789 C CA . GLY A 1 374 ? 9.175 14.989 2.303 1.00 77.12 374 GLY A CA 1
ATOM 2790 C C . GLY A 1 374 ? 10.059 13.899 2.918 1.00 77.12 374 GLY A C 1
ATOM 2791 O O . GLY A 1 374 ? 11.243 14.158 3.160 1.00 77.12 374 GLY A O 1
ATOM 2792 N N . THR A 1 375 ? 9.539 12.683 3.121 1.00 78.19 375 THR A N 1
ATOM 2793 C CA . THR A 1 375 ? 10.402 11.527 3.373 1.00 78.19 375 THR A CA 1
ATOM 2794 C C . THR A 1 375 ? 11.300 11.280 2.167 1.00 78.19 375 THR A C 1
ATOM 2796 O O . THR A 1 375 ? 10.958 11.595 1.025 1.00 78.19 375 THR A O 1
ATOM 2799 N N . ARG A 1 376 ? 12.470 10.708 2.426 1.00 78.25 376 ARG A N 1
ATOM 2800 C CA . ARG A 1 376 ? 13.404 10.253 1.393 1.00 78.25 376 ARG A CA 1
ATOM 2801 C C . ARG A 1 376 ? 13.599 8.736 1.437 1.00 78.25 376 ARG A C 1
ATOM 2803 O O . ARG A 1 376 ? 14.440 8.222 0.704 1.00 78.25 376 ARG A O 1
ATOM 2810 N N . ASN A 1 377 ? 12.823 8.032 2.269 1.00 88.06 377 ASN A N 1
ATOM 2811 C CA . ASN A 1 377 ? 12.811 6.577 2.313 1.00 88.06 377 ASN A CA 1
ATOM 2812 C C . ASN A 1 377 ? 12.162 6.034 1.032 1.00 88.06 377 ASN A C 1
ATOM 2814 O O . ASN A 1 377 ? 10.967 6.192 0.817 1.00 88.06 377 ASN A O 1
ATOM 2818 N N . ARG A 1 378 ? 12.967 5.407 0.169 1.00 90.88 378 ARG A N 1
ATOM 2819 C CA . ARG A 1 378 ? 12.548 4.792 -1.104 1.00 90.88 378 ARG A CA 1
ATOM 2820 C C . ARG A 1 378 ? 12.284 3.292 -0.935 1.00 90.88 378 ARG A C 1
ATOM 2822 O O . ARG A 1 378 ? 12.613 2.485 -1.813 1.00 90.88 378 ARG A O 1
ATOM 2829 N N . GLY A 1 379 ? 11.735 2.928 0.212 1.00 93.31 379 GLY A N 1
ATOM 2830 C CA . GLY A 1 379 ? 11.427 1.574 0.635 1.00 93.31 379 GLY A CA 1
ATOM 2831 C C . GLY A 1 379 ? 12.609 0.842 1.266 1.00 93.31 379 GLY A C 1
ATOM 2832 O O . GLY A 1 379 ? 13.769 1.025 0.867 1.00 93.31 379 GLY A O 1
ATOM 2833 N N . ASP A 1 380 ? 12.306 -0.040 2.207 1.00 94.12 380 ASP A N 1
ATOM 2834 C CA . ASP A 1 380 ? 13.270 -0.656 3.109 1.00 94.12 380 ASP A CA 1
ATOM 2835 C C . ASP A 1 380 ? 12.945 -2.124 3.456 1.00 94.12 380 ASP A C 1
ATOM 2837 O O . ASP A 1 380 ? 12.334 -2.859 2.680 1.00 94.12 380 ASP A O 1
ATOM 2841 N N . ARG A 1 381 ? 13.480 -2.616 4.579 1.00 95.31 381 ARG A N 1
ATOM 2842 C CA . ARG A 1 381 ? 13.326 -4.008 5.022 1.00 95.31 381 ARG A CA 1
ATOM 2843 C C . ARG A 1 381 ? 11.951 -4.305 5.630 1.00 95.31 381 ARG A C 1
ATOM 2845 O O . ARG A 1 381 ? 11.595 -5.485 5.691 1.00 95.31 381 ARG A O 1
ATOM 2852 N N . GLY A 1 382 ? 11.247 -3.285 6.111 1.00 95.56 382 GLY A N 1
ATOM 2853 C CA . GLY A 1 382 ? 9.947 -3.360 6.768 1.00 95.56 382 GLY A CA 1
ATOM 2854 C C . GLY A 1 382 ? 8.770 -3.435 5.801 1.00 95.56 382 GLY A C 1
ATOM 2855 O O . GLY A 1 382 ? 7.719 -3.932 6.193 1.00 95.56 382 GLY A O 1
ATOM 2856 N N . ASP A 1 383 ? 8.963 -3.055 4.535 1.00 97.19 383 ASP A N 1
ATOM 2857 C CA . ASP A 1 383 ? 7.883 -3.007 3.540 1.00 97.19 383 ASP A CA 1
ATOM 2858 C C . ASP A 1 383 ? 7.333 -4.379 3.124 1.00 97.19 383 ASP A C 1
ATOM 2860 O O . ASP A 1 383 ? 6.148 -4.508 2.821 1.00 97.19 383 ASP A O 1
ATOM 2864 N N . SER A 1 384 ? 8.184 -5.406 3.061 1.00 97.75 384 SER A N 1
ATOM 2865 C CA . SER A 1 384 ? 7.808 -6.749 2.595 1.00 97.75 384 SER A CA 1
ATOM 2866 C C . SER A 1 384 ? 7.223 -7.612 3.714 1.00 97.75 384 SER A C 1
ATOM 2868 O O . SER A 1 384 ? 7.686 -7.531 4.848 1.00 97.75 384 SER A O 1
ATOM 2870 N N . TYR A 1 385 ? 6.306 -8.530 3.397 1.00 98.69 385 TYR A N 1
ATOM 2871 C CA . TYR A 1 385 ? 5.778 -9.510 4.353 1.00 98.69 385 TYR A CA 1
ATOM 2872 C C . TYR A 1 385 ? 6.545 -10.850 4.292 1.00 98.69 385 TYR A C 1
ATOM 2874 O O . TYR A 1 385 ? 6.636 -11.443 3.218 1.00 98.69 385 TYR A O 1
ATOM 2882 N N . PRO A 1 386 ? 7.044 -11.413 5.409 1.00 97.88 386 PRO A N 1
ATOM 2883 C CA . PRO A 1 386 ? 7.074 -10.816 6.737 1.00 97.88 386 PRO A CA 1
ATOM 2884 C C . PRO A 1 386 ? 8.215 -9.812 6.945 1.00 97.88 386 PRO A C 1
ATOM 2886 O O . PRO A 1 386 ? 8.200 -9.103 7.951 1.00 97.88 386 PRO A O 1
ATOM 2889 N N . GLY A 1 387 ? 9.189 -9.764 6.026 1.00 93.81 387 GLY A N 1
ATOM 2890 C CA . GLY A 1 387 ? 10.284 -8.793 6.040 1.00 93.81 387 GLY A CA 1
ATOM 2891 C C . GLY A 1 387 ? 11.049 -8.769 7.360 1.00 93.81 387 GLY A C 1
ATOM 2892 O O . GLY A 1 387 ? 11.135 -9.772 8.071 1.00 93.81 387 GLY A O 1
ATOM 2893 N N . SER A 1 388 ? 11.605 -7.609 7.717 1.00 94.00 388 SER A N 1
ATOM 2894 C CA . SER A 1 388 ? 12.296 -7.441 9.002 1.00 94.00 388 SER A CA 1
ATOM 2895 C C . SER A 1 388 ? 11.366 -7.281 10.202 1.00 94.00 388 SER A C 1
ATOM 2897 O O . SER A 1 388 ? 11.830 -7.419 11.332 1.00 94.00 388 SER A O 1
ATOM 2899 N N . THR A 1 389 ? 10.082 -6.977 9.997 1.00 94.50 389 THR A N 1
ATOM 2900 C CA . THR A 1 389 ? 9.120 -6.793 11.098 1.00 94.50 389 THR A CA 1
ATOM 2901 C C . THR A 1 389 ? 8.492 -8.095 11.571 1.00 94.50 389 THR A C 1
ATOM 2903 O O . THR A 1 389 ? 7.888 -8.132 12.642 1.00 94.50 389 THR A O 1
ATOM 2906 N N . GLY A 1 390 ? 8.629 -9.178 10.802 1.00 96.81 390 GLY A N 1
ATOM 2907 C CA . GLY A 1 390 ? 7.965 -10.435 11.114 1.00 96.81 390 GLY A CA 1
ATOM 2908 C C . GLY A 1 390 ? 6.450 -10.373 10.897 1.00 96.81 390 GLY A C 1
ATOM 2909 O O . GLY A 1 390 ? 5.738 -11.223 11.435 1.00 96.81 390 GLY A O 1
ATOM 2910 N N . ASN A 1 391 ? 5.928 -9.379 10.162 1.00 98.19 391 ASN A N 1
ATOM 2911 C CA . ASN A 1 391 ? 4.486 -9.244 9.983 1.00 98.19 391 ASN A CA 1
ATOM 2912 C C . ASN A 1 391 ? 3.947 -10.341 9.058 1.00 98.19 391 ASN A C 1
ATOM 2914 O O . ASN A 1 391 ? 4.109 -10.310 7.845 1.00 98.19 391 ASN A O 1
ATOM 2918 N N . THR A 1 392 ? 3.258 -11.321 9.629 1.00 98.00 392 THR A N 1
ATOM 2919 C CA . THR A 1 392 ? 2.736 -12.472 8.882 1.00 98.00 392 THR A CA 1
ATOM 2920 C C . THR A 1 392 ? 1.280 -12.306 8.439 1.00 98.00 392 THR A C 1
ATOM 2922 O O . THR A 1 392 ? 0.662 -13.293 8.023 1.00 98.00 392 THR A O 1
ATOM 2925 N N . ARG A 1 393 ? 0.704 -11.097 8.561 1.00 97.56 393 ARG A N 1
ATOM 2926 C CA . ARG A 1 393 ? -0.732 -10.867 8.362 1.00 97.56 393 ARG A CA 1
ATOM 2927 C C . ARG A 1 393 ? -1.092 -9.498 7.765 1.00 97.56 393 ARG A C 1
ATOM 2929 O O . ARG A 1 393 ? -0.603 -8.456 8.187 1.00 97.56 393 ARG A O 1
ATOM 2936 N N . PHE A 1 394 ? -2.060 -9.527 6.860 1.00 98.25 394 PHE A N 1
ATOM 2937 C CA . PHE A 1 394 ? -2.808 -8.401 6.316 1.00 98.25 394 PHE A CA 1
ATOM 2938 C C . PHE A 1 394 ? -4.305 -8.726 6.441 1.00 98.25 394 PHE A C 1
ATOM 2940 O O . PHE A 1 394 ? -4.882 -9.460 5.639 1.00 98.25 394 PHE A O 1
ATOM 2947 N N . MET A 1 395 ? -4.898 -8.254 7.533 1.00 97.06 395 MET A N 1
ATOM 2948 C CA . MET A 1 395 ? -6.217 -8.597 8.070 1.00 97.06 395 MET A CA 1
ATOM 2949 C C . MET A 1 395 ? -6.929 -7.316 8.540 1.00 97.06 395 MET A C 1
ATOM 2951 O O . MET A 1 395 ? -6.338 -6.237 8.548 1.00 97.06 395 MET A O 1
ATOM 2955 N N . LEU A 1 396 ? -8.200 -7.384 8.934 1.00 96.69 396 LEU A N 1
ATOM 2956 C CA . LEU A 1 396 ? -8.984 -6.185 9.248 1.00 96.69 396 LEU A CA 1
ATOM 2957 C C . LEU A 1 396 ? -8.513 -5.479 10.532 1.00 96.69 396 LEU A C 1
ATOM 2959 O O . LEU A 1 396 ? -8.600 -4.253 10.613 1.00 96.69 396 LEU A O 1
ATOM 2963 N N . LEU A 1 397 ? -7.988 -6.231 11.509 1.00 95.56 397 LEU A N 1
ATOM 2964 C CA . LEU A 1 397 ? -7.429 -5.700 12.762 1.00 95.56 397 LEU A CA 1
ATOM 2965 C C . LEU A 1 397 ? -5.890 -5.674 12.781 1.00 95.56 397 LEU A C 1
ATOM 2967 O O . LEU A 1 397 ? -5.293 -5.442 13.837 1.00 95.56 397 LEU A O 1
ATOM 2971 N N . SER A 1 398 ? -5.214 -5.955 11.659 1.00 95.88 398 SER A N 1
ATOM 2972 C CA . SER A 1 398 ? -3.755 -5.810 11.578 1.00 95.88 398 SER A CA 1
ATOM 2973 C C . SER A 1 398 ? -3.331 -4.371 11.286 1.00 95.88 398 SER A C 1
ATOM 2975 O O . SER A 1 398 ? -4.148 -3.513 10.968 1.00 95.88 398 SER A O 1
ATOM 2977 N N . SER A 1 399 ? -2.027 -4.121 11.390 1.00 95.44 399 SER A N 1
ATOM 2978 C CA . SER A 1 399 ? -1.378 -2.908 10.898 1.00 95.44 399 SER A CA 1
ATOM 2979 C C . SER A 1 399 ? -0.326 -3.337 9.869 1.00 95.44 399 SER A C 1
ATOM 2981 O O . SER A 1 399 ? 0.567 -4.089 10.261 1.00 95.44 399 SER A O 1
ATOM 2983 N N . PRO A 1 400 ? -0.448 -2.949 8.587 1.00 97.25 400 PRO A N 1
ATOM 2984 C CA . PRO A 1 400 ? -1.587 -2.232 8.002 1.00 97.25 400 PRO A CA 1
ATOM 2985 C C . PRO A 1 400 ? -2.865 -3.090 7.992 1.00 97.25 400 PRO A C 1
ATOM 2987 O O . PRO A 1 400 ? -2.806 -4.323 8.051 1.00 97.25 400 PRO A O 1
ATOM 2990 N N . ALA A 1 401 ? -4.021 -2.427 7.959 1.00 97.69 401 ALA A N 1
ATOM 2991 C CA . ALA A 1 401 ? -5.331 -3.075 7.946 1.00 97.69 401 ALA A CA 1
ATOM 2992 C C . ALA A 1 401 ? -5.782 -3.365 6.510 1.00 97.69 401 ALA A C 1
ATOM 2994 O O . ALA A 1 401 ? -5.505 -2.575 5.611 1.00 97.69 401 ALA A O 1
ATOM 2995 N N . ALA A 1 402 ? -6.528 -4.453 6.309 1.00 97.44 402 ALA A N 1
ATOM 2996 C CA . ALA A 1 402 ? -7.086 -4.856 5.017 1.00 97.44 402 ALA A CA 1
ATOM 2997 C C . ALA A 1 402 ? -8.217 -3.924 4.546 1.00 97.44 402 ALA A C 1
ATOM 2999 O O . ALA A 1 402 ? -9.391 -4.306 4.527 1.00 97.44 402 ALA A O 1
ATOM 3000 N N . ARG A 1 403 ? -7.859 -2.687 4.187 1.00 96.06 403 ARG A N 1
ATOM 3001 C CA . ARG A 1 403 ? -8.769 -1.619 3.756 1.00 96.06 403 ARG A CA 1
ATOM 3002 C C . ARG A 1 403 ? -8.391 -1.056 2.389 1.00 96.06 403 ARG A C 1
ATOM 3004 O O . ARG A 1 403 ? -7.230 -1.125 1.999 1.00 96.06 403 ARG A O 1
ATOM 3011 N N . ASN A 1 404 ? -9.386 -0.551 1.668 1.00 94.69 404 ASN A N 1
ATOM 3012 C CA . ASN A 1 404 ? -9.197 0.123 0.384 1.00 94.69 404 ASN A CA 1
ATOM 3013 C C . ASN A 1 404 ? -8.988 1.637 0.566 1.00 94.69 404 ASN A C 1
ATOM 3015 O O . ASN A 1 404 ? -8.957 2.121 1.702 1.00 94.69 404 ASN A O 1
ATOM 3019 N N . ASN A 1 405 ? -8.922 2.403 -0.530 1.00 93.88 405 ASN A N 1
ATOM 3020 C CA . ASN A 1 405 ? -8.697 3.853 -0.467 1.00 93.88 405 ASN A CA 1
ATOM 3021 C C . ASN A 1 405 ? -9.842 4.624 0.214 1.00 93.88 405 ASN A C 1
ATOM 3023 O O . ASN A 1 405 ? -9.630 5.727 0.716 1.00 93.88 405 ASN A O 1
ATOM 3027 N N . SER A 1 406 ? -11.051 4.049 0.273 1.00 93.56 406 SER A N 1
ATOM 3028 C CA . SER A 1 406 ? -12.204 4.627 0.989 1.00 93.56 406 SER A CA 1
ATOM 3029 C C . SER A 1 406 ? -12.239 4.261 2.479 1.00 93.56 406 SER A C 1
ATOM 3031 O O . SER A 1 406 ? -13.075 4.768 3.225 1.00 93.56 406 SER A O 1
ATOM 3033 N N . GLY A 1 407 ? -11.324 3.400 2.935 1.00 94.00 407 GLY A N 1
ATOM 3034 C CA . GLY A 1 407 ? -11.276 2.903 4.307 1.00 94.00 407 GLY A CA 1
ATOM 3035 C C . GLY A 1 407 ? -12.203 1.715 4.578 1.00 94.00 407 GLY A C 1
ATOM 3036 O O . GLY A 1 407 ? -12.261 1.253 5.719 1.00 94.00 407 GLY A O 1
ATOM 3037 N N . ASP A 1 408 ? -12.886 1.179 3.569 1.00 95.12 408 ASP A N 1
ATOM 3038 C CA . ASP A 1 408 ? -13.754 0.008 3.690 1.00 95.12 408 ASP A CA 1
ATOM 3039 C C . ASP A 1 408 ? -12.947 -1.292 3.646 1.00 95.12 408 ASP A C 1
ATOM 3041 O O . ASP A 1 408 ? -11.843 -1.342 3.104 1.00 95.12 408 ASP A O 1
ATOM 3045 N N . TYR A 1 409 ? -13.491 -2.368 4.220 1.00 96.44 409 TYR A N 1
ATOM 3046 C CA . TYR A 1 409 ? -12.873 -3.692 4.137 1.00 96.44 409 TYR A CA 1
ATOM 3047 C C . TYR A 1 409 ? -12.735 -4.140 2.674 1.00 96.44 409 TYR A C 1
ATOM 3049 O O . TYR A 1 409 ? -13.708 -4.136 1.923 1.00 96.44 409 TYR A O 1
ATOM 3057 N N . ILE A 1 410 ? -11.544 -4.600 2.274 1.00 96.19 410 ILE A N 1
ATOM 3058 C CA . ILE A 1 410 ? -11.287 -4.968 0.869 1.00 96.19 410 ILE A CA 1
ATOM 3059 C C . ILE A 1 410 ? -11.979 -6.259 0.416 1.00 96.19 410 ILE A C 1
ATOM 3061 O O . ILE A 1 410 ? -11.902 -6.600 -0.760 1.00 96.19 410 ILE A O 1
ATOM 3065 N N . GLY A 1 411 ? -12.615 -7.019 1.310 1.00 96.00 411 GLY A N 1
ATOM 3066 C CA . GLY A 1 411 ? -13.295 -8.275 0.967 1.00 96.00 411 GLY A CA 1
ATOM 3067 C C . GLY A 1 411 ? -12.433 -9.541 1.079 1.00 96.00 411 GLY A C 1
ATOM 3068 O O . GLY A 1 411 ? -12.923 -10.640 0.804 1.00 96.00 411 GLY A O 1
ATOM 3069 N N . PHE A 1 412 ? -11.159 -9.427 1.466 1.00 97.69 412 PHE A N 1
ATOM 3070 C CA . PHE A 1 412 ? -10.304 -10.574 1.797 1.00 97.69 412 PHE A CA 1
ATOM 3071 C C . PHE A 1 412 ? -9.212 -10.219 2.820 1.00 97.69 412 PHE A C 1
ATOM 3073 O O . PHE A 1 412 ? -8.955 -9.052 3.094 1.00 97.69 412 PHE A O 1
ATOM 3080 N N . GLY A 1 413 ? -8.578 -11.242 3.391 1.00 97.81 413 GLY A N 1
ATOM 3081 C CA . GLY A 1 413 ? -7.364 -11.136 4.200 1.00 97.81 413 GLY A CA 1
ATOM 3082 C C . GLY A 1 413 ? -6.290 -12.121 3.732 1.00 97.81 413 GLY A C 1
ATOM 3083 O O . GLY A 1 413 ? -6.601 -13.137 3.097 1.00 97.81 413 GLY A O 1
ATOM 3084 N N . ILE A 1 414 ? -5.029 -11.816 4.035 1.00 98.62 414 ILE A N 1
ATOM 3085 C CA . ILE A 1 414 ? -3.865 -12.661 3.748 1.00 98.62 414 ILE A CA 1
ATOM 3086 C C . ILE A 1 414 ? -3.105 -12.893 5.050 1.00 98.62 414 ILE A C 1
ATOM 3088 O O . ILE A 1 414 ? -2.648 -11.947 5.682 1.00 98.62 414 ILE A O 1
ATOM 3092 N N . ASP A 1 415 ? -2.954 -14.146 5.464 1.00 98.19 415 ASP A N 1
ATOM 3093 C CA . ASP A 1 415 ? -2.261 -14.497 6.703 1.00 98.19 415 ASP A CA 1
ATOM 3094 C C . ASP A 1 415 ? -1.378 -15.737 6.549 1.00 98.19 415 ASP A C 1
ATOM 3096 O O . ASP A 1 415 ? -1.239 -16.297 5.457 1.00 98.19 415 ASP A O 1
ATOM 3100 N N . ARG A 1 416 ? -0.730 -16.144 7.650 1.00 97.31 416 ARG A N 1
ATOM 3101 C CA . ARG A 1 416 ? 0.261 -17.233 7.667 1.00 97.31 416 ARG A CA 1
ATOM 3102 C C . ARG A 1 416 ? 1.322 -17.042 6.575 1.00 97.31 416 ARG A C 1
ATOM 3104 O O . ARG A 1 416 ? 1.691 -17.998 5.894 1.00 97.31 416 ARG A O 1
ATOM 3111 N N . ILE A 1 417 ? 1.752 -15.793 6.391 1.00 98.62 417 ILE A N 1
ATOM 3112 C CA . ILE A 1 417 ? 2.782 -15.433 5.421 1.00 98.62 417 ILE A CA 1
ATOM 3113 C C . ILE A 1 417 ? 4.127 -15.921 5.955 1.00 98.62 417 ILE A C 1
ATOM 3115 O O . ILE A 1 417 ? 4.548 -15.531 7.042 1.00 98.62 417 ILE A O 1
ATOM 3119 N N . GLU A 1 418 ? 4.791 -16.789 5.204 1.00 97.81 418 GLU A N 1
ATOM 3120 C CA . GLU A 1 418 ? 5.967 -17.519 5.659 1.00 97.81 418 GLU A CA 1
ATOM 3121 C C . GLU A 1 418 ? 7.006 -17.634 4.545 1.00 97.81 418 GLU A C 1
ATOM 3123 O O . GLU A 1 418 ? 6.699 -18.071 3.432 1.00 97.81 418 GLU A O 1
ATOM 3128 N N . GLN A 1 419 ? 8.249 -17.286 4.880 1.00 97.06 419 GLN A N 1
ATOM 3129 C CA . GLN A 1 419 ? 9.418 -17.565 4.055 1.00 97.06 419 GLN A CA 1
ATOM 3130 C C . GLN A 1 419 ? 9.818 -19.032 4.212 1.00 97.06 419 GLN A C 1
ATOM 3132 O O . GLN A 1 419 ? 10.145 -19.489 5.305 1.00 97.06 419 GLN A O 1
ATOM 3137 N N . LEU A 1 420 ? 9.819 -19.760 3.100 1.00 96.75 420 LEU A N 1
ATOM 3138 C CA . LEU A 1 420 ? 10.268 -21.143 3.003 1.00 96.75 420 LEU A CA 1
ATOM 3139 C C . LEU A 1 420 ? 11.685 -21.217 2.413 1.00 96.75 420 LEU A C 1
ATOM 3141 O O . LEU A 1 420 ? 12.238 -20.235 1.904 1.00 96.75 420 LEU A O 1
ATOM 3145 N N . ALA A 1 421 ? 12.272 -22.415 2.460 1.00 94.19 421 ALA A N 1
ATOM 3146 C CA . ALA A 1 421 ? 13.558 -22.699 1.832 1.00 94.19 421 ALA A CA 1
ATOM 3147 C C . ALA A 1 421 ? 13.528 -22.435 0.314 1.00 94.19 421 ALA A C 1
ATOM 3149 O O . ALA A 1 421 ? 12.490 -22.556 -0.334 1.00 94.19 421 ALA A O 1
ATOM 3150 N N . GLY A 1 422 ? 14.684 -22.088 -0.261 1.00 91.50 422 GLY A N 1
ATOM 3151 C CA . GLY A 1 422 ? 14.824 -21.874 -1.707 1.00 91.50 422 GLY A CA 1
ATOM 3152 C C . GLY A 1 422 ? 14.119 -20.624 -2.248 1.00 91.50 422 GLY A C 1
ATOM 3153 O O . GLY A 1 422 ? 13.849 -20.562 -3.441 1.00 91.50 422 GLY A O 1
ATOM 3154 N N . GLY A 1 423 ? 13.791 -19.648 -1.393 1.00 93.38 423 GLY A N 1
ATOM 3155 C CA . GLY A 1 423 ? 13.130 -18.402 -1.807 1.00 93.38 423 GLY A CA 1
ATOM 3156 C C . GLY A 1 423 ? 11.623 -18.537 -2.058 1.00 93.38 423 GLY A C 1
ATOM 3157 O O . GLY A 1 423 ? 10.995 -17.601 -2.551 1.00 93.38 423 GLY A O 1
ATOM 3158 N N . PHE A 1 424 ? 11.021 -19.681 -1.722 1.00 97.19 424 PHE A N 1
ATOM 3159 C CA . PHE A 1 424 ? 9.572 -19.854 -1.801 1.00 97.19 424 PHE A CA 1
ATOM 3160 C C . PHE A 1 424 ? 8.864 -19.089 -0.681 1.00 97.19 424 PHE A C 1
ATOM 3162 O O . PHE A 1 424 ? 9.348 -19.039 0.447 1.00 97.19 424 PHE A O 1
ATOM 3169 N N . MET A 1 425 ? 7.683 -18.559 -0.979 1.00 98.12 425 MET A N 1
ATOM 3170 C CA . MET A 1 425 ? 6.769 -17.983 0.003 1.00 98.12 425 MET A CA 1
ATOM 3171 C C . MET A 1 425 ? 5.497 -18.815 0.077 1.00 98.12 425 MET A C 1
ATOM 3173 O O . MET A 1 425 ? 4.972 -19.257 -0.950 1.00 98.12 425 MET A O 1
ATOM 3177 N N . ARG A 1 426 ? 4.973 -18.989 1.290 1.00 98.38 426 ARG A N 1
ATOM 3178 C CA . ARG A 1 426 ? 3.640 -19.538 1.538 1.00 98.38 426 ARG A CA 1
ATOM 3179 C C . ARG A 1 426 ? 2.764 -18.489 2.198 1.00 98.38 426 ARG A C 1
ATOM 3181 O O . ARG A 1 426 ? 3.222 -17.768 3.072 1.00 98.38 426 ARG A O 1
ATOM 3188 N N . PHE A 1 427 ? 1.503 -18.426 1.794 1.00 98.62 427 PHE A N 1
ATOM 3189 C CA . PHE A 1 427 ? 0.486 -17.618 2.461 1.00 98.62 427 PHE A CA 1
ATOM 3190 C C . PHE A 1 427 ? -0.879 -18.284 2.350 1.00 98.62 427 PHE A C 1
ATOM 3192 O O . PHE A 1 427 ? -1.110 -19.148 1.498 1.00 98.62 427 PHE A O 1
ATOM 3199 N N . ARG A 1 428 ? -1.806 -17.887 3.213 1.00 98.31 428 ARG A N 1
ATOM 3200 C CA . ARG A 1 428 ? -3.216 -18.237 3.100 1.00 98.31 428 ARG A CA 1
ATOM 3201 C C . ARG A 1 428 ? -4.001 -17.002 2.693 1.00 98.31 428 ARG A C 1
ATOM 3203 O O . ARG A 1 428 ? -3.964 -15.978 3.360 1.00 98.31 428 ARG A O 1
ATOM 3210 N N . PHE A 1 429 ? -4.738 -17.134 1.602 1.00 98.56 429 PHE A N 1
ATOM 3211 C CA . PHE A 1 429 ? -5.705 -16.154 1.146 1.00 98.56 429 PHE A CA 1
ATOM 3212 C C . PHE A 1 429 ? -7.094 -16.546 1.651 1.00 98.56 429 PHE A C 1
ATOM 3214 O O . PHE A 1 429 ? -7.523 -17.686 1.454 1.00 98.56 429 PHE A O 1
ATOM 3221 N N . THR A 1 430 ? -7.801 -15.609 2.282 1.00 97.31 430 THR A N 1
ATOM 3222 C CA . THR A 1 430 ? -9.155 -15.817 2.808 1.00 97.31 430 THR A CA 1
ATOM 3223 C C . THR A 1 430 ? -10.089 -14.740 2.276 1.00 97.31 430 THR A C 1
ATOM 3225 O O . THR A 1 430 ? -10.022 -13.595 2.710 1.00 97.31 430 THR A O 1
ATOM 3228 N N . ARG A 1 431 ? -10.997 -15.113 1.372 1.00 95.38 431 ARG A N 1
ATOM 3229 C CA . ARG A 1 431 ? -12.074 -14.244 0.880 1.00 95.38 431 ARG A CA 1
ATOM 3230 C C . ARG A 1 431 ? -13.361 -14.568 1.625 1.00 95.38 431 ARG A C 1
ATOM 3232 O O . ARG A 1 431 ? -13.915 -15.655 1.453 1.00 95.38 431 ARG A O 1
ATOM 3239 N N . ARG A 1 432 ? -13.796 -13.653 2.490 1.00 93.56 432 ARG A N 1
ATOM 3240 C CA . ARG A 1 432 ? -14.966 -13.822 3.360 1.00 93.56 432 ARG A CA 1
ATOM 3241 C C . ARG A 1 432 ? -15.311 -12.489 4.012 1.00 93.56 432 ARG A C 1
ATOM 3243 O O . ARG A 1 432 ? -14.405 -11.767 4.398 1.00 93.56 432 ARG A O 1
ATOM 3250 N N . GLU A 1 433 ? -16.592 -12.222 4.224 1.00 95.56 433 GLU A N 1
ATOM 3251 C CA . GLU A 1 433 ? -17.006 -11.136 5.119 1.00 95.56 433 GLU A CA 1
ATOM 3252 C C . GLU A 1 433 ? -16.465 -11.334 6.553 1.00 95.56 433 GLU A C 1
ATOM 3254 O O . GLU A 1 433 ? -16.240 -12.481 6.969 1.00 95.56 433 GLU A O 1
ATOM 3259 N N . PRO A 1 434 ? -16.268 -10.259 7.336 1.00 96.75 434 PRO A N 1
ATOM 3260 C CA . PRO A 1 434 ? -15.785 -10.367 8.708 1.00 96.75 434 PRO A CA 1
ATOM 3261 C C . PRO A 1 434 ? -16.767 -11.115 9.622 1.00 96.75 434 PRO A C 1
ATOM 3263 O O . PRO A 1 434 ? -17.983 -10.931 9.555 1.00 96.75 434 PRO A O 1
ATOM 3266 N N . SER A 1 435 ? -16.233 -11.940 10.522 1.00 97.62 435 SER A N 1
ATOM 3267 C CA . SER A 1 435 ? -16.980 -12.452 11.671 1.00 97.62 435 SER A CA 1
ATOM 3268 C C . SER A 1 435 ? -17.042 -11.379 12.758 1.00 97.62 435 SER A C 1
ATOM 3270 O O . SER A 1 435 ? -16.072 -10.658 12.989 1.00 97.62 435 SER A O 1
ATOM 3272 N N . VAL A 1 436 ? -18.167 -11.312 13.466 1.00 98.00 436 VAL A N 1
ATOM 3273 C CA . VAL A 1 436 ? -18.432 -10.341 14.530 1.00 98.00 436 VAL A CA 1
ATOM 3274 C C . VAL A 1 436 ? -18.649 -11.066 15.852 1.00 98.00 436 VAL A C 1
ATOM 3276 O O . VAL A 1 436 ? -19.456 -11.991 15.933 1.00 98.00 436 VAL A O 1
ATOM 3279 N N . VAL A 1 437 ? -17.981 -10.605 16.909 1.00 98.19 437 VAL A N 1
ATOM 3280 C CA . VAL A 1 437 ? -18.241 -11.020 18.293 1.00 98.19 437 VAL A CA 1
ATOM 3281 C C . VAL A 1 437 ? -18.396 -9.776 19.162 1.00 98.19 437 VAL A C 1
ATOM 3283 O O . VAL A 1 437 ? -17.477 -8.965 19.267 1.00 98.19 437 VAL A O 1
ATOM 3286 N N . ALA A 1 438 ? -19.556 -9.596 19.787 1.00 98.00 438 ALA A N 1
ATOM 3287 C CA . ALA A 1 438 ? -19.838 -8.403 20.589 1.00 98.00 438 ALA A CA 1
ATOM 3288 C C . ALA A 1 438 ? -20.838 -8.680 21.717 1.00 98.00 438 ALA A C 1
ATOM 3290 O O . ALA A 1 438 ? -21.453 -9.745 21.780 1.00 98.00 438 ALA A O 1
ATOM 3291 N N . ALA A 1 439 ? -21.039 -7.707 22.606 1.00 95.88 439 ALA A N 1
ATOM 3292 C CA . ALA A 1 439 ? -22.227 -7.700 23.452 1.00 95.88 439 ALA A CA 1
ATOM 3293 C C . ALA A 1 439 ? -23.476 -7.396 22.603 1.00 95.88 439 ALA A C 1
ATOM 3295 O O . ALA A 1 439 ? -23.427 -6.580 21.685 1.00 95.88 439 ALA A O 1
ATOM 3296 N N . ALA A 1 440 ? -24.606 -8.035 22.917 1.00 93.00 440 ALA A N 1
ATOM 3297 C CA . ALA A 1 440 ? -25.859 -7.867 22.173 1.00 93.00 440 ALA A CA 1
ATOM 3298 C C . ALA A 1 440 ? -26.428 -6.438 22.264 1.00 93.00 440 ALA A C 1
ATOM 3300 O O . ALA A 1 440 ? -27.127 -5.977 21.367 1.00 93.00 440 ALA A O 1
ATOM 3301 N N . SER A 1 441 ? -26.156 -5.748 23.371 1.00 86.00 441 SER A N 1
ATOM 3302 C CA . SER A 1 441 ? -26.626 -4.392 23.652 1.00 86.00 441 SER A CA 1
ATOM 3303 C C . SER A 1 441 ? -25.815 -3.792 24.794 1.00 86.00 441 SER A C 1
ATOM 3305 O O . SER A 1 441 ? -25.271 -4.549 25.593 1.00 86.00 441 SER A O 1
ATOM 3307 N N . GLY A 1 442 ? -25.829 -2.467 24.937 1.00 85.12 442 GLY A N 1
ATOM 3308 C CA . GLY A 1 442 ? -25.221 -1.769 26.072 1.00 85.12 442 GLY A CA 1
ATOM 3309 C C . GLY A 1 442 ? -23.694 -1.679 25.998 1.00 85.12 442 GLY A C 1
ATOM 3310 O O . GLY A 1 442 ? -23.084 -1.956 24.973 1.00 85.12 442 GLY A O 1
ATOM 3311 N N . ALA A 1 443 ? -23.074 -1.252 27.098 1.00 88.25 443 ALA A N 1
ATOM 3312 C CA . ALA A 1 443 ? -21.638 -0.955 27.166 1.00 88.25 443 ALA A CA 1
ATOM 3313 C C . ALA A 1 443 ? -20.771 -2.143 27.628 1.00 88.25 443 ALA A C 1
ATOM 3315 O O . ALA A 1 443 ? -19.630 -1.945 28.040 1.00 88.25 443 ALA A O 1
ATOM 3316 N N . ALA A 1 444 ? -21.322 -3.363 27.641 1.00 94.88 444 ALA A N 1
ATOM 3317 C CA . ALA A 1 444 ? -20.547 -4.538 28.031 1.00 94.88 444 ALA A CA 1
ATOM 3318 C C . ALA A 1 444 ? -19.554 -4.918 26.926 1.00 94.88 444 ALA A C 1
ATOM 3320 O O . ALA A 1 444 ? -19.763 -4.643 25.747 1.00 94.88 444 ALA A O 1
ATOM 3321 N N . THR A 1 445 ? -18.479 -5.578 27.329 1.00 97.00 445 THR A N 1
ATOM 3322 C CA . THR A 1 445 ? -17.411 -6.047 26.448 1.00 97.00 445 THR A CA 1
ATOM 3323 C C . THR A 1 445 ? -17.324 -7.569 26.471 1.00 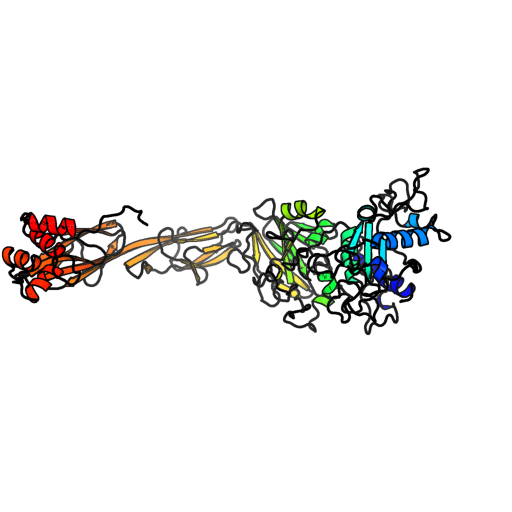97.00 445 THR A C 1
ATOM 3325 O O . THR A 1 445 ? -17.836 -8.239 27.374 1.00 97.00 445 THR A O 1
ATOM 3328 N N . VAL A 1 446 ? -16.669 -8.127 25.464 1.00 97.88 446 VAL A N 1
ATOM 3329 C CA . VAL A 1 446 ? -16.353 -9.552 25.347 1.00 97.88 446 VAL A CA 1
ATOM 3330 C C . VAL A 1 446 ? -14.846 -9.729 25.258 1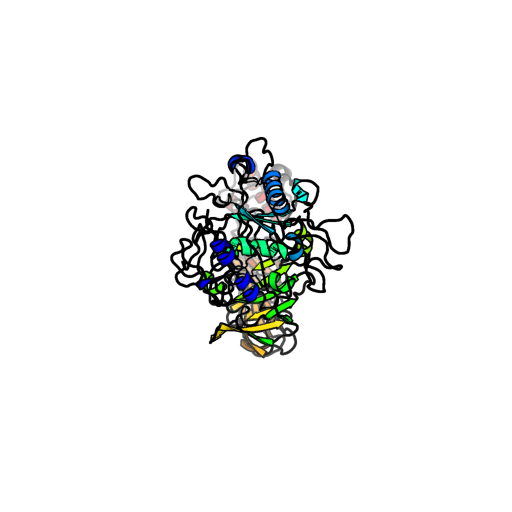.00 97.88 446 VAL A C 1
ATOM 3332 O O . VAL A 1 446 ? -14.121 -8.782 24.976 1.00 97.88 446 VAL A O 1
ATOM 3335 N N . ARG A 1 447 ? -14.357 -10.944 25.476 1.00 98.12 447 ARG A N 1
ATOM 3336 C CA . ARG A 1 447 ? -12.977 -11.331 25.218 1.00 98.12 447 ARG A CA 1
ATOM 3337 C C . ARG A 1 447 ? -12.907 -12.320 24.066 1.00 98.12 447 ARG A C 1
ATOM 3339 O O . ARG A 1 447 ? -13.616 -13.323 24.076 1.00 98.12 447 ARG A O 1
ATOM 3346 N N . VAL A 1 448 ? -12.024 -12.048 23.112 1.00 98.06 448 VAL A N 1
ATOM 3347 C CA . VAL A 1 448 ? -11.695 -12.941 21.995 1.00 98.06 448 VAL A CA 1
ATOM 3348 C C . VAL A 1 448 ? -10.187 -13.145 21.998 1.00 98.06 448 VAL A C 1
ATOM 3350 O O . VAL A 1 448 ? -9.435 -12.171 21.974 1.00 98.06 448 VAL A O 1
ATOM 3353 N N . ASN A 1 449 ? -9.741 -14.399 22.088 1.00 96.75 449 ASN A N 1
ATOM 3354 C CA . ASN A 1 449 ? -8.325 -14.776 22.195 1.00 96.75 449 ASN A CA 1
ATOM 3355 C C . ASN A 1 449 ? -7.595 -14.030 23.329 1.00 96.75 449 ASN A C 1
ATOM 3357 O O . ASN A 1 449 ? -6.467 -13.572 23.180 1.00 96.75 449 ASN A O 1
ATOM 3361 N N . GLY A 1 450 ? -8.282 -13.873 24.466 1.00 96.44 450 GLY A N 1
ATOM 3362 C CA . GLY A 1 450 ? -7.766 -13.199 25.662 1.00 96.44 450 GLY A CA 1
ATOM 3363 C C . GLY A 1 450 ? -7.817 -11.666 25.632 1.00 96.44 450 GLY A C 1
ATOM 3364 O O . GLY A 1 450 ? -7.665 -11.051 26.684 1.00 96.44 450 GLY A O 1
ATOM 3365 N N . GLN A 1 451 ? -8.085 -11.037 24.485 1.00 97.06 451 GLN A N 1
ATOM 3366 C CA . GLN A 1 451 ? -8.184 -9.578 24.363 1.00 97.06 451 GLN A CA 1
ATOM 3367 C C . GLN A 1 451 ? -9.621 -9.094 24.548 1.00 97.06 451 GLN A C 1
ATOM 3369 O O . GLN A 1 451 ? -10.542 -9.743 24.064 1.00 97.06 451 GLN A O 1
ATOM 3374 N N . THR A 1 452 ? -9.811 -7.959 25.226 1.00 97.19 452 THR A N 1
ATOM 3375 C CA . THR A 1 452 ? -11.129 -7.350 25.472 1.00 97.19 452 THR A CA 1
ATOM 3376 C C . THR A 1 452 ? -11.564 -6.463 24.308 1.00 97.19 452 THR A C 1
ATOM 3378 O O . THR A 1 452 ? -10.808 -5.605 23.862 1.00 97.19 452 THR A O 1
ATOM 3381 N N . TRP A 1 453 ? -12.814 -6.618 23.878 1.00 97.00 453 TRP A N 1
ATOM 3382 C CA . TRP A 1 453 ? -13.416 -5.922 22.748 1.00 97.00 453 TRP A CA 1
ATOM 3383 C C . TRP A 1 453 ? -14.818 -5.424 23.100 1.00 97.00 453 TRP A C 1
ATOM 3385 O O . TRP A 1 453 ? -15.643 -6.177 23.618 1.00 97.00 453 TRP A O 1
ATOM 3395 N N . ALA A 1 454 ? -15.125 -4.170 22.759 1.00 95.06 454 ALA A N 1
ATOM 3396 C CA . ALA A 1 454 ? -16.518 -3.721 22.667 1.00 95.06 454 ALA A CA 1
ATOM 3397 C C . ALA A 1 454 ? -17.226 -4.410 21.488 1.00 95.06 454 ALA A C 1
ATOM 3399 O O . ALA A 1 454 ? -18.364 -4.863 21.594 1.00 95.06 454 ALA A O 1
ATOM 3400 N N . ARG A 1 455 ? -16.496 -4.539 20.378 1.00 96.75 455 ARG A N 1
ATOM 3401 C CA . ARG A 1 455 ? -16.881 -5.270 19.179 1.00 96.75 455 ARG A CA 1
ATOM 3402 C C . ARG A 1 455 ? -15.612 -5.804 18.527 1.00 96.75 455 ARG A C 1
ATOM 3404 O O . ARG A 1 455 ? -14.743 -5.023 18.153 1.00 96.75 455 ARG A O 1
ATOM 3411 N N . PHE A 1 456 ? -15.496 -7.119 18.443 1.00 97.88 456 PHE A N 1
ATOM 3412 C CA . PHE A 1 456 ? -14.480 -7.792 17.646 1.00 97.88 456 PHE A CA 1
ATOM 3413 C C . PHE A 1 456 ? -15.055 -8.006 16.249 1.00 97.88 456 PHE A C 1
ATOM 3415 O O . PHE A 1 456 ? -16.126 -8.597 16.118 1.00 97.88 456 PHE A O 1
ATOM 3422 N N . GLU A 1 457 ? -14.369 -7.509 15.228 1.00 97.44 457 GLU A N 1
ATOM 3423 C CA . GLU A 1 457 ? -14.760 -7.649 13.827 1.00 97.44 457 GLU A CA 1
ATOM 3424 C C . GLU A 1 457 ? -13.509 -7.942 13.002 1.00 97.44 457 GLU A C 1
ATOM 3426 O O . GLU A 1 457 ? -12.616 -7.104 12.912 1.00 97.44 457 GLU A O 1
ATOM 3431 N N . GLU A 1 458 ? -13.408 -9.159 12.471 1.00 97.12 458 GLU A N 1
ATOM 3432 C CA . GLU A 1 458 ? -12.198 -9.648 11.806 1.00 97.12 458 GLU A CA 1
ATOM 3433 C C . GLU A 1 458 ? -12.535 -10.715 10.766 1.00 97.12 458 GLU A C 1
ATOM 3435 O O . GLU A 1 458 ? -13.502 -11.469 10.898 1.00 97.12 458 GLU A O 1
ATOM 3440 N N . VAL A 1 459 ? -11.695 -10.827 9.745 1.00 95.88 459 VAL A N 1
ATOM 3441 C CA . VAL A 1 459 ? -11.729 -11.920 8.780 1.00 95.88 459 VAL A CA 1
ATOM 3442 C C . VAL A 1 459 ? -11.251 -13.185 9.480 1.00 95.88 459 VAL A C 1
ATOM 3444 O O . VAL A 1 459 ? -10.056 -13.413 9.622 1.00 95.88 459 VAL A O 1
ATOM 3447 N N . VAL A 1 460 ? -12.175 -14.023 9.944 1.00 95.81 460 VAL A N 1
ATOM 3448 C CA . VAL A 1 460 ? -11.824 -15.301 10.578 1.00 95.81 460 VAL A CA 1
ATOM 3449 C C . VAL A 1 460 ? -11.941 -16.420 9.538 1.00 95.81 460 VAL A C 1
ATOM 3451 O O . VAL A 1 460 ? -13.053 -16.726 9.090 1.00 95.81 460 VAL A O 1
ATOM 3454 N N . PRO A 1 461 ? -10.824 -17.054 9.128 1.00 94.12 461 PRO A N 1
ATOM 3455 C CA . PRO A 1 461 ? -10.860 -18.211 8.237 1.00 94.12 461 PRO A CA 1
ATOM 3456 C C . PRO A 1 461 ? -11.718 -19.334 8.824 1.00 94.12 461 PRO A C 1
ATOM 3458 O O . PRO A 1 461 ? -11.821 -19.469 10.040 1.00 94.12 461 PRO A O 1
ATOM 3461 N N . GLY A 1 462 ? -12.370 -20.127 7.971 1.00 93.88 462 GLY A N 1
ATOM 3462 C CA . GLY A 1 462 ? -13.262 -21.196 8.426 1.00 93.88 462 GLY A CA 1
ATOM 3463 C C . GLY A 1 462 ? -12.508 -22.335 9.109 1.00 93.88 462 GLY A C 1
ATOM 3464 O O . GLY A 1 462 ? -11.452 -22.747 8.632 1.00 93.88 462 GLY A O 1
ATOM 3465 N N . GLY A 1 463 ? -13.060 -22.851 10.209 1.00 94.06 463 GLY A N 1
ATOM 3466 C CA . GLY A 1 463 ? -12.429 -23.900 11.012 1.00 94.06 463 GLY A CA 1
ATOM 3467 C C . GLY A 1 463 ? -11.335 -23.409 11.968 1.00 94.06 463 GLY A C 1
ATOM 3468 O O . GLY A 1 463 ? -10.649 -24.234 12.567 1.00 94.06 463 GLY A O 1
ATOM 3469 N N . GLU A 1 464 ? -11.157 -22.097 12.122 1.00 95.31 464 GLU A N 1
ATOM 3470 C CA . GLU A 1 464 ? -10.229 -21.513 13.095 1.00 95.31 464 GLU A CA 1
ATOM 3471 C C . GLU A 1 464 ? -10.792 -21.565 14.513 1.00 95.31 464 GLU A C 1
ATOM 3473 O O . GLU A 1 464 ? -12.000 -21.463 14.732 1.00 95.31 464 GLU A O 1
ATOM 3478 N N . LEU A 1 465 ? -9.899 -21.689 15.492 1.00 96.50 465 LEU A N 1
ATOM 3479 C CA . LEU A 1 465 ? -10.267 -21.684 16.903 1.00 96.50 465 LEU A CA 1
ATOM 3480 C C . LEU A 1 465 ? -10.271 -20.253 17.442 1.00 96.50 465 LEU A C 1
ATOM 3482 O O . LEU A 1 465 ? -9.270 -19.542 17.365 1.00 96.50 465 LEU A O 1
ATOM 3486 N N . LEU A 1 466 ? -11.386 -19.861 18.052 1.00 97.00 466 LEU A N 1
ATOM 3487 C CA . LEU A 1 466 ? -11.532 -18.626 18.811 1.00 97.00 466 LEU A CA 1
ATOM 3488 C C . LEU A 1 466 ? -11.755 -18.960 20.285 1.00 97.00 466 LEU A C 1
ATOM 3490 O O . LEU A 1 466 ? -12.657 -19.722 20.633 1.00 97.00 466 LEU A O 1
ATOM 3494 N N . GLN A 1 467 ? -10.966 -18.367 21.176 1.00 98.12 467 GLN A N 1
ATOM 3495 C CA . GLN A 1 467 ? -11.247 -18.407 22.609 1.00 98.12 467 GLN A CA 1
ATOM 3496 C C . GLN A 1 467 ? -12.202 -17.268 22.954 1.00 98.12 467 GLN A C 1
ATOM 3498 O O . GLN A 1 467 ? -11.803 -16.105 22.959 1.00 98.12 467 GLN A O 1
ATOM 3503 N N . LEU A 1 468 ? -13.459 -17.599 23.228 1.00 98.44 468 LEU A N 1
ATOM 3504 C CA . LEU A 1 468 ? -14.493 -16.640 23.592 1.00 98.44 468 LEU A CA 1
ATOM 3505 C C . LEU A 1 468 ? -14.649 -16.606 25.108 1.00 98.44 468 LEU A C 1
ATOM 3507 O O . LEU A 1 468 ? -14.742 -17.646 25.758 1.00 98.44 468 LEU A O 1
ATOM 3511 N N . ALA A 1 469 ? -14.717 -15.411 25.675 1.00 98.31 469 ALA A N 1
ATOM 3512 C CA . ALA A 1 469 ? -14.986 -15.213 27.088 1.00 98.31 469 ALA A CA 1
ATOM 3513 C C . ALA A 1 469 ? -15.780 -13.925 27.317 1.00 98.31 469 ALA A C 1
ATOM 3515 O O . ALA A 1 469 ? -15.771 -13.006 26.507 1.00 98.31 469 ALA A O 1
ATOM 3516 N N . ALA A 1 470 ? -16.481 -13.848 28.436 1.00 97.31 470 ALA A N 1
ATOM 3517 C CA . ALA A 1 470 ? -17.121 -12.630 28.917 1.00 97.31 470 ALA A CA 1
ATOM 3518 C C . ALA A 1 470 ? -17.006 -12.619 30.435 1.00 97.31 470 ALA A C 1
ATOM 3520 O O . ALA A 1 470 ? -17.103 -13.676 31.054 1.00 97.31 470 ALA A O 1
ATOM 3521 N N . ASP A 1 471 ? -16.797 -11.470 31.069 1.00 96.12 471 ASP A N 1
ATOM 3522 C CA . ASP A 1 471 ? -16.834 -11.421 32.533 1.00 96.12 471 ASP A CA 1
ATOM 3523 C C . ASP A 1 471 ? -18.239 -11.694 33.061 1.00 96.12 471 ASP A C 1
ATOM 3525 O O . ASP A 1 471 ? -19.225 -11.248 32.477 1.00 96.12 471 ASP A O 1
ATOM 3529 N N . SER A 1 472 ? -18.326 -12.443 34.166 1.00 96.00 472 SER A N 1
ATOM 3530 C CA . SER A 1 472 ? -19.609 -12.772 34.798 1.00 96.00 472 SER A CA 1
ATOM 3531 C C . SER A 1 472 ? -20.351 -11.512 35.240 1.00 96.00 472 SER A C 1
ATOM 3533 O O . SER A 1 472 ? -21.575 -11.447 35.129 1.00 96.00 472 SER A O 1
ATOM 3535 N N . VAL A 1 473 ? -19.602 -10.507 35.695 1.00 96.00 473 VAL A N 1
ATOM 3536 C CA . VAL A 1 473 ? -20.083 -9.184 36.078 1.00 96.00 473 VAL A CA 1
ATOM 3537 C C . VAL A 1 473 ? -19.114 -8.131 35.547 1.00 96.00 473 VAL A C 1
ATOM 3539 O O . VAL A 1 473 ? -17.909 -8.239 35.753 1.00 96.00 473 VAL A O 1
ATOM 3542 N N . GLN A 1 474 ? -19.644 -7.091 34.906 1.00 95.81 474 GLN A N 1
ATOM 3543 C CA . GLN A 1 474 ? -18.890 -5.932 34.432 1.00 95.81 474 GLN A CA 1
ATOM 3544 C C . GLN A 1 474 ? -19.486 -4.661 35.016 1.00 95.81 474 GLN A C 1
ATOM 3546 O O . GLN A 1 474 ? -20.698 -4.450 34.963 1.00 95.81 474 GLN A O 1
ATOM 3551 N N . LEU A 1 475 ? -18.636 -3.798 35.558 1.00 94.38 475 LEU A N 1
ATOM 3552 C CA . LEU A 1 475 ? -19.038 -2.468 35.990 1.00 94.38 475 LEU A CA 1
ATOM 3553 C C . LEU A 1 475 ? -18.795 -1.469 34.858 1.00 94.38 475 LEU A C 1
ATOM 3555 O O . LEU A 1 475 ? -17.731 -1.449 34.250 1.00 94.38 475 LEU A O 1
ATOM 3559 N N . THR A 1 476 ? -19.792 -0.636 34.579 1.00 90.25 476 THR A N 1
ATOM 3560 C CA . THR A 1 476 ? -19.779 0.381 33.519 1.00 90.25 476 THR A CA 1
ATOM 3561 C C . THR A 1 476 ? -20.217 1.734 34.086 1.00 90.25 476 THR A C 1
ATOM 3563 O O . THR A 1 476 ? -20.676 1.821 35.231 1.00 90.25 476 THR A O 1
ATOM 3566 N N . GLY A 1 477 ? -20.005 2.817 33.330 1.00 86.12 477 GLY A N 1
ATOM 3567 C CA . GLY A 1 477 ? -20.386 4.170 33.758 1.00 86.12 477 GLY A CA 1
ATOM 3568 C C . GLY A 1 477 ? -19.724 4.605 35.072 1.00 86.12 477 GLY A C 1
ATOM 3569 O O . GLY A 1 477 ? -20.398 5.132 35.952 1.00 86.12 477 GLY A O 1
ATOM 3570 N N . GLY A 1 478 ? -18.434 4.299 35.258 1.00 88.00 478 GLY A N 1
ATOM 3571 C CA . GLY A 1 478 ? -17.704 4.611 36.497 1.00 88.00 478 GLY A CA 1
ATOM 3572 C C . GLY A 1 478 ? -18.138 3.790 37.720 1.00 88.00 478 GLY A C 1
ATOM 3573 O O . GLY A 1 478 ? -17.949 4.231 38.848 1.00 88.00 478 GLY A O 1
ATOM 3574 N N . GLY A 1 479 ? -18.755 2.620 37.518 1.00 91.56 479 GLY A N 1
ATOM 3575 C CA . GLY A 1 479 ? -19.260 1.765 38.603 1.00 91.56 479 GLY A CA 1
ATOM 3576 C C . GLY A 1 479 ? -20.728 1.993 38.960 1.00 91.56 479 GLY A C 1
ATOM 3577 O O . GLY A 1 479 ? -21.255 1.316 39.843 1.00 91.56 479 GLY A O 1
ATOM 3578 N N . LYS A 1 480 ? -21.405 2.912 38.262 1.00 93.94 480 LYS A N 1
ATOM 3579 C CA . LYS A 1 480 ? -22.830 3.212 38.456 1.00 93.94 480 LYS A CA 1
ATOM 3580 C C . LYS A 1 480 ? -23.761 2.205 37.784 1.00 93.94 480 LYS A C 1
ATOM 3582 O O . LYS A 1 480 ? -24.931 2.133 38.147 1.00 93.94 480 LYS A O 1
ATOM 3587 N N . SER A 1 481 ? -23.258 1.410 36.847 1.00 94.69 481 SER A N 1
ATOM 3588 C CA . SER A 1 481 ? -24.034 0.380 36.158 1.00 94.69 481 SER A CA 1
ATOM 3589 C C . SER A 1 481 ? -23.301 -0.955 36.203 1.00 94.69 481 SER A C 1
ATOM 3591 O O . SER A 1 481 ? -22.073 -1.012 36.187 1.00 94.69 481 SER A O 1
ATOM 3593 N N . ARG A 1 482 ? -24.062 -2.043 36.271 1.00 95.00 482 ARG A N 1
ATOM 3594 C CA . ARG A 1 482 ? -23.574 -3.416 36.365 1.00 95.00 482 ARG A CA 1
ATOM 3595 C C . ARG A 1 482 ? -24.223 -4.254 35.274 1.00 95.00 482 ARG A C 1
ATOM 3597 O O . ARG A 1 482 ? -25.444 -4.367 35.239 1.00 95.00 482 ARG A O 1
ATOM 3604 N N . ALA A 1 483 ? -23.409 -4.831 34.402 1.00 96.06 483 ALA A N 1
ATOM 3605 C CA . ALA A 1 483 ? -23.826 -5.813 33.415 1.00 96.06 483 ALA A CA 1
ATOM 3606 C C . ALA A 1 483 ? -23.509 -7.213 33.949 1.00 96.06 483 ALA A C 1
ATOM 3608 O O . ALA A 1 483 ? -22.383 -7.459 34.379 1.00 96.06 483 ALA A O 1
ATOM 3609 N N . GLN A 1 484 ? -24.475 -8.123 33.931 1.00 96.06 484 GLN A N 1
ATOM 3610 C CA . GLN A 1 484 ? -24.292 -9.508 34.353 1.00 96.06 484 GLN A CA 1
ATOM 3611 C C . GLN A 1 484 ? -24.491 -10.434 33.157 1.00 96.06 484 GLN A C 1
ATOM 3613 O O . GLN A 1 484 ? -25.505 -10.346 32.467 1.00 96.06 484 GLN A O 1
ATOM 3618 N N . PHE A 1 485 ? -23.507 -11.293 32.890 1.00 97.44 485 PHE A N 1
ATOM 3619 C CA . PHE A 1 485 ? -23.549 -12.205 31.749 1.00 97.44 485 PHE A CA 1
ATOM 3620 C C . PHE A 1 485 ? -24.694 -13.211 31.894 1.00 97.44 485 PHE A C 1
ATOM 3622 O O . PHE A 1 485 ? -24.893 -13.782 32.968 1.00 97.44 485 PHE A O 1
ATOM 3629 N N . VAL A 1 486 ? -25.414 -13.445 30.798 1.00 97.19 486 VAL A N 1
ATOM 3630 C CA . VAL A 1 486 ? -26.519 -14.408 30.725 1.00 97.19 486 VAL A CA 1
ATOM 3631 C C . VAL A 1 486 ? -26.113 -15.611 29.888 1.00 97.19 486 VAL A C 1
ATOM 3633 O O . VAL A 1 486 ? -26.047 -16.727 30.397 1.00 97.19 486 VAL A O 1
ATOM 3636 N N . ALA A 1 487 ? -25.858 -15.390 28.600 1.00 97.75 487 ALA A N 1
ATOM 3637 C CA . ALA A 1 487 ? -25.590 -16.451 27.642 1.00 97.75 487 ALA A CA 1
ATOM 3638 C C . ALA A 1 487 ? -24.928 -15.900 26.378 1.00 97.75 487 ALA A C 1
ATOM 3640 O O . ALA A 1 487 ? -24.999 -14.707 26.079 1.00 97.75 487 ALA A O 1
ATOM 3641 N N . TRP A 1 488 ? -24.329 -16.806 25.616 1.00 98.12 488 TRP A N 1
ATOM 3642 C CA . TRP A 1 488 ? -23.931 -16.572 24.235 1.00 98.12 488 TRP A CA 1
ATOM 3643 C C . TRP A 1 488 ? -25.073 -16.936 23.277 1.00 98.12 488 TRP A C 1
ATOM 3645 O O . TRP A 1 488 ? -25.829 -17.868 23.553 1.00 98.12 488 TRP A O 1
ATOM 3655 N N . SER A 1 489 ? -25.173 -16.259 22.131 1.00 97.56 489 SER A N 1
ATOM 3656 C CA . SER A 1 489 ? -26.211 -16.501 21.114 1.00 97.56 489 SER A CA 1
ATOM 3657 C C . SER A 1 489 ? -26.209 -17.926 20.551 1.00 97.56 489 SER A C 1
ATOM 3659 O O . SER A 1 489 ? -27.259 -18.443 20.186 1.00 97.56 489 SER A O 1
ATOM 3661 N N . GLN A 1 490 ? -25.044 -18.571 20.500 1.00 95.12 490 GLN A N 1
ATOM 3662 C CA . GLN A 1 490 ? -24.864 -19.965 20.083 1.00 95.12 490 GLN A CA 1
ATOM 3663 C C . GLN A 1 490 ? -24.945 -20.974 21.244 1.00 95.12 490 GLN A C 1
ATOM 3665 O O . GLN A 1 490 ? -24.768 -22.172 21.034 1.00 95.12 490 GLN A O 1
ATOM 3670 N N . GLY A 1 491 ? -25.172 -20.507 22.475 1.00 95.56 491 GLY A N 1
ATOM 3671 C CA . GLY A 1 491 ? -25.065 -21.318 23.686 1.00 95.56 491 GLY A CA 1
ATOM 3672 C C . GLY A 1 491 ? -23.618 -21.598 24.116 1.00 95.56 491 GLY A C 1
ATOM 3673 O O . GLY A 1 491 ? -22.671 -20.929 23.695 1.00 95.56 491 GLY A O 1
ATOM 3674 N N . GLY A 1 492 ? -23.457 -22.587 24.998 1.00 95.25 492 GLY A N 1
ATOM 3675 C CA . GLY A 1 492 ? -22.169 -22.956 25.592 1.00 95.25 492 GLY A CA 1
ATOM 3676 C C . GLY A 1 492 ? -21.810 -22.169 26.863 1.00 95.25 492 GLY A C 1
ATOM 3677 O O . GLY A 1 492 ? -22.547 -21.268 27.279 1.00 95.25 492 GLY A O 1
ATOM 3678 N N . PRO A 1 493 ? -20.699 -22.534 27.530 1.00 97.38 493 PRO A N 1
ATOM 3679 C CA . PRO A 1 493 ? -20.255 -21.865 28.747 1.00 97.38 493 PRO A CA 1
ATOM 3680 C C . PRO A 1 493 ? -19.754 -20.435 28.478 1.00 97.38 493 PRO A C 1
ATOM 3682 O O . PRO A 1 493 ? -19.391 -20.072 27.360 1.00 97.38 493 PRO A O 1
ATOM 3685 N N . ARG A 1 494 ? -19.718 -19.612 29.537 1.00 97.25 494 ARG A N 1
ATOM 3686 C CA . ARG A 1 494 ? -19.248 -18.210 29.506 1.00 97.25 494 ARG A CA 1
ATOM 3687 C C . ARG A 1 494 ? -17.852 -18.072 28.893 1.00 97.25 494 ARG A C 1
ATOM 3689 O O . ARG A 1 494 ? -17.617 -17.132 28.141 1.00 97.25 494 ARG A O 1
ATOM 3696 N N . GLU A 1 495 ? -16.961 -19.001 29.223 1.00 98.25 495 GLU A N 1
ATOM 3697 C CA . GLU A 1 495 ? -15.627 -19.142 28.641 1.00 98.25 495 GLU A CA 1
ATOM 3698 C C . GLU A 1 495 ? -15.611 -20.435 27.829 1.00 98.25 495 GLU A C 1
ATOM 3700 O O . GLU A 1 495 ? -15.924 -21.499 28.364 1.00 98.25 495 GLU A O 1
ATOM 3705 N N . GLN A 1 496 ? -15.311 -20.341 26.536 1.00 97.81 496 GLN A N 1
ATOM 3706 C CA . GLN A 1 496 ? -15.389 -21.469 25.616 1.00 97.81 496 GLN A CA 1
ATOM 3707 C C . GLN A 1 496 ? -14.406 -21.342 24.456 1.00 97.81 496 GLN A C 1
ATOM 3709 O O . GLN A 1 496 ? -14.035 -20.247 24.037 1.00 97.81 496 GLN A O 1
ATOM 3714 N N . THR A 1 497 ? -14.027 -22.486 23.895 1.00 97.88 497 THR A N 1
ATOM 3715 C CA . THR A 1 497 ? -13.367 -22.549 22.593 1.00 97.88 497 THR A CA 1
ATOM 3716 C C . THR A 1 497 ? -14.427 -22.765 21.523 1.00 97.88 497 THR A C 1
ATOM 3718 O O . THR A 1 497 ? -15.163 -23.747 21.560 1.00 97.88 497 THR A O 1
ATOM 3721 N N . PHE A 1 498 ? -14.503 -21.837 20.579 1.00 97.25 498 PHE A N 1
ATOM 3722 C CA . PHE A 1 498 ? -15.418 -21.862 19.449 1.00 97.25 498 PHE A CA 1
ATOM 3723 C C . PHE A 1 498 ? -14.645 -22.159 18.164 1.00 97.25 498 PHE A C 1
ATOM 3725 O O . PHE A 1 498 ? -13.550 -21.638 17.970 1.00 97.25 498 PHE A O 1
ATOM 3732 N N . VAL A 1 499 ? -15.210 -22.987 17.288 1.00 97.38 499 VAL A N 1
ATOM 3733 C CA . VAL A 1 499 ? -14.666 -23.245 15.948 1.00 97.38 499 VAL A CA 1
ATOM 3734 C C . VAL A 1 499 ? -15.449 -22.386 14.964 1.00 97.38 499 VAL A C 1
ATOM 3736 O O . VAL A 1 499 ? -16.669 -22.526 14.882 1.00 97.38 499 VAL A O 1
ATOM 3739 N N . SER A 1 500 ? -14.769 -21.513 14.224 1.00 96.50 500 SER A N 1
ATOM 3740 C CA . SER A 1 500 ? -15.412 -20.638 13.244 1.00 96.50 500 SER A CA 1
ATOM 3741 C C . SER A 1 500 ? -16.121 -21.433 12.151 1.00 96.50 500 SER A C 1
ATOM 3743 O O . SER A 1 500 ? -15.650 -22.486 11.701 1.00 96.50 500 SER A O 1
ATOM 3745 N N . GLY A 1 501 ? -17.254 -20.909 11.681 1.00 94.06 501 GLY A N 1
ATOM 3746 C CA . GLY A 1 501 ? -18.043 -21.551 10.639 1.00 94.06 501 GLY A CA 1
ATOM 3747 C C . GLY A 1 501 ? -17.204 -21.813 9.386 1.00 94.06 501 GLY A C 1
ATOM 3748 O O . GLY A 1 501 ? -16.453 -20.945 8.937 1.00 94.06 501 GLY A O 1
ATOM 3749 N N . ALA A 1 502 ? -17.333 -23.001 8.790 1.00 89.44 502 ALA A N 1
ATOM 3750 C CA . ALA A 1 502 ? -16.524 -23.387 7.631 1.00 89.44 502 ALA A CA 1
ATOM 3751 C C . ALA A 1 502 ? -16.823 -22.543 6.376 1.00 89.44 502 ALA A C 1
ATOM 3753 O O . ALA A 1 502 ? -15.913 -22.248 5.608 1.00 89.44 502 ALA A O 1
ATOM 3754 N N . ALA A 1 503 ? -18.085 -22.138 6.180 1.00 86.12 503 ALA A N 1
ATOM 3755 C CA . ALA A 1 503 ? -18.551 -21.527 4.929 1.00 86.12 503 ALA A CA 1
ATOM 3756 C C . ALA A 1 503 ? -19.065 -20.078 5.045 1.00 86.12 503 ALA A C 1
ATOM 3758 O O . ALA A 1 503 ? -19.160 -19.400 4.026 1.00 86.12 503 ALA A O 1
ATOM 3759 N N . ARG A 1 504 ? -19.449 -19.596 6.237 1.00 91.19 504 ARG A N 1
ATOM 3760 C CA . ARG A 1 504 ? -20.118 -18.290 6.413 1.00 91.19 504 ARG A CA 1
ATOM 3761 C C . ARG A 1 504 ? -19.629 -17.571 7.660 1.00 91.19 504 ARG A C 1
ATOM 3763 O O . ARG A 1 504 ? -19.486 -18.263 8.663 1.00 91.19 504 ARG A O 1
ATOM 3770 N N . PRO A 1 505 ? -19.414 -16.240 7.631 1.00 95.25 505 PRO A N 1
ATOM 3771 C CA . PRO A 1 505 ? -19.007 -15.458 8.804 1.00 95.25 505 PRO A CA 1
ATOM 3772 C C . PRO A 1 505 ? -19.918 -15.709 10.001 1.00 95.25 505 PRO A C 1
ATOM 3774 O O . PRO A 1 505 ? -21.120 -15.931 9.853 1.00 95.25 505 PRO A O 1
ATOM 3777 N N . ASP A 1 506 ? -19.319 -15.673 11.181 1.00 97.31 506 ASP A N 1
ATOM 3778 C CA . ASP A 1 506 ? -20.017 -15.879 12.441 1.00 97.31 506 ASP A CA 1
ATOM 3779 C C . ASP A 1 506 ? -20.476 -14.526 12.990 1.00 97.31 506 ASP A C 1
ATOM 3781 O O . ASP A 1 506 ? -19.727 -13.555 12.964 1.00 97.31 506 ASP A O 1
ATOM 3785 N N . THR A 1 507 ? -21.704 -14.442 13.495 1.00 97.06 507 THR A N 1
ATOM 3786 C CA . THR A 1 507 ? -22.195 -13.274 14.242 1.00 97.06 507 THR A CA 1
ATOM 3787 C C . THR A 1 507 ? -22.600 -13.746 15.627 1.00 97.06 507 THR A C 1
ATOM 3789 O O . THR A 1 507 ? -23.673 -14.321 15.809 1.00 97.06 507 THR A O 1
ATOM 3792 N N . LEU A 1 508 ? -21.702 -13.563 16.592 1.00 97.56 508 LEU A N 1
ATOM 3793 C CA . LEU A 1 508 ? -21.845 -14.061 17.954 1.00 97.56 508 LEU A CA 1
ATOM 3794 C C . LEU A 1 508 ? -22.118 -12.900 18.908 1.00 97.56 508 LEU A C 1
ATOM 3796 O O . LEU A 1 508 ? -21.402 -11.896 18.915 1.00 97.56 508 LEU A O 1
ATOM 3800 N N . ALA A 1 509 ? -23.140 -13.052 19.742 1.00 97.69 509 ALA A N 1
ATOM 3801 C CA . ALA A 1 509 ? -23.537 -12.038 20.703 1.00 97.69 509 ALA A CA 1
ATOM 3802 C C . ALA A 1 509 ? -23.518 -12.593 22.132 1.00 97.69 509 ALA A C 1
ATOM 3804 O O . ALA A 1 509 ? -24.089 -13.650 22.401 1.00 97.69 509 ALA A O 1
ATOM 3805 N N . ALA A 1 510 ? -22.895 -11.865 23.058 1.00 98.06 510 ALA A N 1
ATOM 3806 C CA . ALA A 1 510 ? -23.046 -12.088 24.493 1.00 98.06 510 ALA A CA 1
ATOM 3807 C C . ALA A 1 510 ? -24.217 -11.253 25.022 1.00 98.06 510 ALA A C 1
ATOM 3809 O O . ALA A 1 510 ? -24.222 -10.024 24.916 1.00 98.06 510 ALA A O 1
ATOM 3810 N N . THR A 1 511 ? -25.210 -11.907 25.613 1.00 97.81 511 THR A N 1
ATOM 3811 C CA . THR A 1 511 ? -26.337 -11.237 26.262 1.00 97.81 511 THR A CA 1
ATOM 3812 C C . THR A 1 511 ? -26.001 -10.937 27.718 1.00 97.81 511 THR A C 1
ATOM 3814 O O . THR A 1 511 ? -25.521 -11.806 28.448 1.00 97.81 511 THR A O 1
ATOM 3817 N N . PHE A 1 512 ? -26.310 -9.714 28.149 1.00 96.56 512 PHE A N 1
ATOM 3818 C CA . PHE A 1 512 ? -26.156 -9.264 29.528 1.00 96.56 512 PHE A CA 1
ATOM 3819 C C . PHE A 1 512 ? -27.474 -8.696 30.053 1.00 96.56 512 PHE A C 1
ATOM 3821 O O . PHE A 1 512 ? -28.207 -8.036 29.314 1.00 96.56 512 PHE A O 1
ATOM 3828 N N . THR A 1 513 ? -27.758 -8.904 31.337 1.00 95.50 513 THR A N 1
ATOM 3829 C CA . THR A 1 513 ? -28.754 -8.106 32.061 1.00 95.50 513 THR A CA 1
ATOM 3830 C C . THR A 1 513 ? -28.085 -6.886 32.672 1.00 95.50 513 THR A C 1
ATOM 3832 O O . THR A 1 513 ? -26.941 -6.950 33.124 1.00 95.50 513 THR A O 1
ATOM 3835 N N . TYR A 1 514 ? -28.801 -5.764 32.692 1.00 94.38 514 TYR A N 1
ATOM 3836 C CA . TYR A 1 514 ? -28.285 -4.496 33.194 1.00 94.38 514 TYR A CA 1
ATOM 3837 C C . TYR A 1 514 ? -28.987 -4.081 34.476 1.00 94.38 514 TYR A C 1
ATOM 3839 O O . TYR A 1 514 ? -30.215 -4.123 34.592 1.00 94.38 514 TYR A O 1
ATOM 3847 N N . GLN A 1 515 ? -28.178 -3.645 35.431 1.00 95.94 515 GLN A N 1
ATOM 3848 C CA . GLN A 1 515 ? -28.611 -3.066 36.686 1.00 95.94 515 GLN A CA 1
ATOM 3849 C C . GLN A 1 515 ? -27.929 -1.720 36.898 1.00 95.94 515 GLN A C 1
ATOM 3851 O O . GLN A 1 515 ? -26.788 -1.513 36.489 1.00 95.94 515 GLN A O 1
ATOM 3856 N N . ASN A 1 516 ? -28.618 -0.815 37.574 1.00 96.19 516 ASN A N 1
ATOM 3857 C CA . ASN A 1 516 ? -28.149 0.526 37.865 1.00 96.19 516 ASN A CA 1
ATOM 3858 C C . ASN A 1 516 ? -28.078 0.730 39.375 1.00 96.19 516 ASN A C 1
ATOM 3860 O O . ASN A 1 516 ? -28.968 0.302 40.113 1.00 96.19 516 ASN A O 1
ATOM 3864 N N . ARG A 1 517 ? -26.993 1.351 39.830 1.00 96.81 517 ARG A N 1
ATOM 3865 C CA . ARG A 1 517 ? -26.747 1.607 41.243 1.00 96.81 517 ARG A CA 1
ATOM 3866 C C . ARG A 1 517 ? -27.587 2.782 41.717 1.00 96.81 517 ARG A C 1
ATOM 3868 O O . ARG A 1 517 ? -27.601 3.818 41.063 1.00 96.81 517 ARG A O 1
ATOM 3875 N N . LEU A 1 518 ? -28.223 2.639 42.867 1.00 97.38 518 LEU A N 1
ATOM 3876 C CA . LEU A 1 518 ? -28.759 3.733 43.659 1.00 97.38 518 LEU A CA 1
ATOM 3877 C C . LEU A 1 518 ? -27.928 3.838 44.935 1.00 97.38 518 LEU A C 1
ATOM 3879 O O . LEU A 1 518 ? -27.974 2.930 45.765 1.00 97.38 518 LEU A O 1
ATOM 3883 N N . LEU A 1 519 ? -27.160 4.917 45.057 1.00 97.38 519 LEU A N 1
ATOM 3884 C CA . LEU A 1 519 ? -26.391 5.273 46.243 1.00 97.38 519 LEU A CA 1
ATOM 3885 C C . LEU A 1 519 ? -26.956 6.571 46.814 1.00 97.38 519 LEU A C 1
ATOM 3887 O O . LEU A 1 519 ? -27.104 7.548 46.085 1.00 97.38 519 LEU A O 1
ATOM 3891 N N . LEU A 1 520 ? -27.271 6.585 48.104 1.00 96.81 520 LEU A N 1
ATOM 3892 C CA . LEU A 1 520 ? -27.864 7.734 48.774 1.00 96.81 520 LEU A CA 1
ATOM 3893 C C . LEU A 1 520 ? -27.075 8.093 50.033 1.00 96.81 520 LEU A C 1
ATOM 3895 O O . LEU A 1 520 ? -27.081 7.342 51.005 1.00 96.81 520 LEU A O 1
ATOM 3899 N N . SER A 1 521 ? -26.466 9.274 50.061 1.00 96.62 521 SER A N 1
ATOM 3900 C CA . SER A 1 521 ? -25.948 9.861 51.296 1.00 96.62 521 SER A CA 1
ATOM 3901 C C . SER A 1 521 ? -27.038 10.666 52.006 1.00 96.62 521 SER A C 1
ATOM 3903 O O . SER A 1 521 ? -27.895 11.288 51.379 1.00 96.62 521 SER A O 1
ATOM 3905 N N . THR A 1 522 ? -27.028 10.657 53.339 1.00 95.38 522 THR A N 1
ATOM 3906 C CA . THR A 1 522 ? -27.909 11.503 54.156 1.00 95.38 522 THR A CA 1
ATOM 3907 C C . THR A 1 522 ? -27.057 12.447 54.993 1.00 95.38 522 THR A C 1
ATOM 3909 O O . THR A 1 522 ? -26.116 12.009 55.652 1.00 95.38 522 THR A O 1
ATOM 3912 N N . VAL A 1 523 ? -27.383 13.739 54.965 1.00 93.06 523 VAL A N 1
ATOM 3913 C CA . VAL A 1 523 ? -26.678 14.788 55.712 1.00 93.06 523 VAL A CA 1
ATOM 3914 C C . VAL A 1 523 ? -27.644 15.443 56.693 1.00 93.06 523 VAL A C 1
ATOM 3916 O O . VAL A 1 523 ? -28.730 15.863 56.298 1.00 93.06 523 VAL A O 1
ATOM 3919 N N . GLY A 1 524 ? -27.233 15.567 57.958 1.00 91.44 524 GLY A N 1
ATOM 3920 C CA . GLY A 1 524 ? -28.030 16.158 59.037 1.00 91.44 524 GLY A CA 1
ATOM 3921 C C . GLY A 1 524 ? -28.994 15.180 59.718 1.00 91.44 524 GLY A C 1
ATOM 3922 O O . GLY A 1 524 ? -28.830 13.966 59.630 1.00 91.44 524 GLY A O 1
ATOM 3923 N N . GLY A 1 525 ? -29.975 15.712 60.452 1.00 87.69 525 GLY A N 1
ATOM 3924 C CA . GLY A 1 525 ? -30.916 14.928 61.257 1.00 87.69 525 GLY A CA 1
ATOM 3925 C C . GLY A 1 525 ? -32.164 14.513 60.481 1.00 87.69 525 GLY A C 1
ATOM 3926 O O . GLY A 1 525 ? -33.126 15.269 60.359 1.00 87.69 525 GLY A O 1
ATOM 3927 N N . GLY A 1 526 ? -32.169 13.284 59.979 1.00 92.00 526 GLY A N 1
ATOM 3928 C CA . GLY A 1 526 ? -33.301 12.699 59.270 1.00 92.00 526 GLY A CA 1
ATOM 3929 C C . GLY A 1 526 ? -32.996 11.284 58.799 1.00 92.00 526 GLY A C 1
ATOM 3930 O O . GLY A 1 526 ? -31.904 10.763 59.015 1.00 92.00 526 GLY A O 1
ATOM 3931 N N . SER A 1 527 ? -33.975 10.657 58.161 1.00 93.81 527 SER A N 1
ATOM 3932 C CA . SER A 1 527 ? -33.807 9.364 57.496 1.00 93.81 527 SER A CA 1
ATOM 3933 C C . SER A 1 527 ? -34.527 9.373 56.157 1.00 93.81 527 SER A C 1
ATOM 3935 O O . SER A 1 527 ? -35.411 10.195 55.923 1.00 93.81 527 SER A O 1
ATOM 3937 N N . VAL A 1 528 ? -34.164 8.458 55.267 1.00 96.19 528 VAL A N 1
ATOM 3938 C CA . VAL A 1 528 ? -34.872 8.260 54.002 1.00 96.19 528 VAL A CA 1
ATOM 3939 C C . VAL A 1 528 ? -35.407 6.840 53.957 1.00 96.19 528 VAL A C 1
ATOM 3941 O O . VAL A 1 528 ? -34.664 5.889 54.179 1.00 96.19 528 VAL A O 1
ATOM 3944 N N . ALA A 1 529 ? -36.696 6.706 53.658 1.00 95.38 529 ALA A N 1
ATOM 3945 C CA . ALA A 1 529 ? -37.299 5.434 53.293 1.00 95.38 529 ALA A CA 1
ATOM 3946 C C . ALA A 1 529 ? -37.238 5.266 51.768 1.00 95.38 529 ALA A C 1
ATOM 3948 O O . ALA A 1 529 ? -37.551 6.199 51.031 1.00 95.38 529 ALA A O 1
ATOM 3949 N N . ALA A 1 530 ? -36.850 4.083 51.296 1.00 96.00 530 ALA A N 1
ATOM 3950 C CA . ALA A 1 530 ? -36.867 3.731 49.880 1.00 96.00 530 ALA A CA 1
ATOM 3951 C C . ALA A 1 530 ? -37.937 2.665 49.619 1.00 96.00 530 ALA A C 1
ATOM 3953 O O . ALA A 1 530 ? -38.109 1.749 50.420 1.00 96.00 530 ALA A O 1
ATOM 3954 N N . SER A 1 531 ? -38.627 2.744 48.479 1.00 96.56 531 SER A N 1
ATOM 3955 C CA . SER A 1 531 ? -39.640 1.756 48.068 1.00 96.56 531 SER A CA 1
ATOM 3956 C C . SER A 1 531 ? -39.061 0.392 47.662 1.00 96.56 531 SER A C 1
ATOM 3958 O O . SER A 1 531 ? -39.801 -0.508 47.270 1.00 96.56 531 SER A O 1
ATOM 3960 N N . VAL A 1 532 ? -37.738 0.245 47.704 1.00 95.50 532 VAL A N 1
ATOM 3961 C CA . VAL A 1 532 ? -36.984 -0.937 47.280 1.00 95.50 532 VAL A CA 1
ATOM 3962 C C . VAL A 1 532 ? -36.254 -1.561 48.463 1.00 95.50 532 VAL A C 1
ATOM 3964 O O . VAL A 1 532 ? -35.907 -0.886 49.428 1.00 95.50 532 VAL A O 1
ATOM 3967 N N . VAL A 1 533 ? -36.004 -2.867 48.378 1.00 92.75 533 VAL A N 1
ATOM 3968 C CA . VAL A 1 533 ? -35.306 -3.619 49.425 1.00 92.75 533 VAL A CA 1
ATOM 3969 C C . VAL A 1 533 ? -33.793 -3.442 49.294 1.00 92.75 533 VAL A C 1
ATOM 3971 O O . VAL A 1 533 ? -33.235 -3.615 48.211 1.00 92.75 533 VAL A O 1
ATOM 3974 N N . GLY A 1 534 ? -33.131 -3.172 50.420 1.00 91.69 534 GLY A N 1
ATOM 3975 C CA . GLY A 1 534 ? -31.676 -3.095 50.540 1.00 91.69 534 GLY A CA 1
ATOM 3976 C C . GLY A 1 534 ? -31.194 -1.764 51.115 1.00 91.69 534 GLY A C 1
ATOM 3977 O O . GLY A 1 534 ? -31.963 -0.817 51.264 1.00 91.69 534 GLY A O 1
ATOM 3978 N N . ASP A 1 535 ? -29.909 -1.703 51.458 1.00 93.62 535 ASP A N 1
ATOM 3979 C CA . ASP A 1 535 ? -29.300 -0.514 52.055 1.00 93.62 535 ASP A CA 1
ATOM 3980 C C . ASP A 1 535 ? -28.796 0.454 50.974 1.00 93.62 535 ASP A C 1
ATOM 3982 O O . ASP A 1 535 ? -27.676 0.339 50.467 1.00 93.62 535 ASP A O 1
ATOM 3986 N N . VAL A 1 536 ? -29.636 1.429 50.618 1.00 94.75 536 VAL A N 1
ATOM 3987 C CA . VAL A 1 536 ? -29.304 2.478 49.638 1.00 94.75 536 VAL A CA 1
ATOM 3988 C C . VAL A 1 536 ? -28.111 3.344 50.059 1.00 94.75 536 VAL A C 1
ATOM 3990 O O . VAL A 1 536 ? -27.486 3.944 49.187 1.00 94.75 536 VAL A O 1
ATOM 3993 N N . ALA A 1 537 ? -27.744 3.391 51.345 1.00 93.62 537 ALA A N 1
ATOM 3994 C CA . ALA A 1 537 ? -26.576 4.140 51.807 1.00 93.62 537 ALA A CA 1
ATOM 3995 C C . ALA A 1 537 ? -25.253 3.426 51.495 1.00 93.62 537 ALA A C 1
ATOM 3997 O O . ALA A 1 537 ? -24.231 4.083 51.310 1.00 93.62 537 ALA A O 1
ATOM 3998 N N . GLN A 1 538 ? -25.276 2.096 51.370 1.00 94.19 538 GLN A N 1
ATOM 3999 C CA . GLN A 1 538 ? -24.140 1.299 50.881 1.00 94.19 538 GLN A CA 1
ATOM 4000 C C . GLN A 1 538 ? -24.135 1.145 49.353 1.00 94.19 538 GLN A C 1
ATOM 4002 O O . GLN A 1 538 ? -23.162 0.669 48.768 1.00 94.19 538 GLN A O 1
ATOM 4007 N N . GLY A 1 539 ? -25.211 1.577 48.694 1.00 94.44 539 GLY A N 1
ATOM 4008 C CA . GLY A 1 539 ? -25.400 1.444 47.260 1.00 94.44 539 GLY A CA 1
ATOM 4009 C C . GLY A 1 539 ? -25.995 0.089 46.891 1.00 94.44 539 GLY A C 1
ATOM 4010 O O . GLY A 1 539 ? -25.384 -0.960 47.091 1.00 94.44 539 GLY A O 1
ATOM 4011 N N . ILE A 1 540 ? -27.175 0.106 46.275 1.00 96.19 540 ILE A N 1
ATOM 4012 C CA . ILE A 1 540 ? -27.846 -1.105 45.784 1.00 96.19 540 ILE A CA 1
ATOM 4013 C C . ILE A 1 540 ? -27.942 -1.090 44.267 1.00 96.19 540 ILE A C 1
ATOM 4015 O O . ILE A 1 540 ? -28.133 -0.041 43.663 1.00 96.19 540 ILE A O 1
ATOM 4019 N N . PHE A 1 541 ? -27.832 -2.257 43.639 1.00 96.25 541 PHE A N 1
ATOM 4020 C CA . PHE A 1 541 ? -28.026 -2.409 42.198 1.00 96.25 541 PHE A CA 1
ATOM 4021 C C . PHE A 1 541 ? -29.436 -2.911 41.913 1.00 96.25 541 PHE A C 1
ATOM 4023 O O . PHE A 1 541 ? -29.812 -4.002 42.338 1.00 96.25 541 PHE A O 1
ATOM 4030 N N . LEU A 1 542 ? -30.191 -2.121 41.161 1.00 96.56 542 LEU A N 1
ATOM 4031 C CA . LEU A 1 542 ? -31.577 -2.390 40.791 1.00 96.56 542 LEU A CA 1
ATOM 4032 C C . LEU A 1 542 ? -31.660 -2.696 39.300 1.00 96.56 542 LEU A C 1
ATOM 4034 O O . LEU A 1 542 ? -30.854 -2.181 38.529 1.00 96.56 542 LEU A O 1
ATOM 4038 N N . ALA A 1 543 ? -32.614 -3.527 38.881 1.00 95.44 543 ALA A N 1
ATOM 4039 C CA . ALA A 1 543 ? -32.817 -3.809 37.461 1.00 95.44 543 ALA A CA 1
ATOM 4040 C C . ALA A 1 543 ? -33.054 -2.513 36.675 1.00 95.44 543 ALA A C 1
ATOM 4042 O O . ALA A 1 543 ? -33.689 -1.573 37.162 1.00 95.44 543 ALA A O 1
ATOM 4043 N N . SER A 1 544 ? -32.520 -2.448 35.455 1.00 93.94 544 SER A N 1
ATOM 4044 C CA . SER A 1 544 ? -32.756 -1.278 34.617 1.00 93.94 544 SER A CA 1
ATOM 4045 C C . SER A 1 544 ? -34.257 -1.098 34.368 1.00 93.94 544 SER A C 1
ATOM 4047 O O . SER A 1 544 ? -34.954 -2.061 34.060 1.00 93.94 544 SER A O 1
ATOM 4049 N N . GLY A 1 545 ? -34.751 0.132 34.510 1.00 94.62 545 GLY A N 1
ATOM 4050 C CA . GLY A 1 545 ? -36.177 0.454 34.388 1.00 94.62 545 GLY A CA 1
ATOM 4051 C C . GLY A 1 545 ? -36.995 0.279 35.674 1.00 94.62 545 GLY A C 1
ATOM 4052 O O . GLY A 1 545 ? -38.175 0.614 35.678 1.00 94.62 545 GLY A O 1
ATOM 4053 N N . THR A 1 546 ? -36.407 -0.192 36.783 1.00 97.38 546 THR A N 1
ATOM 4054 C CA . THR A 1 546 ? -37.096 -0.213 38.085 1.00 97.38 546 THR A CA 1
ATOM 4055 C C . THR A 1 546 ? -37.516 1.200 38.497 1.00 97.38 546 THR A C 1
ATOM 4057 O O . THR A 1 546 ? -36.699 2.121 38.489 1.00 97.38 546 THR A O 1
ATOM 4060 N N . HIS A 1 547 ? -38.778 1.363 38.891 1.00 97.44 547 HIS A N 1
ATOM 4061 C CA . HIS A 1 547 ? -39.274 2.592 39.505 1.00 97.44 547 HIS A CA 1
ATOM 4062 C C . HIS A 1 547 ? -38.975 2.587 41.008 1.00 97.44 547 HIS A C 1
ATOM 4064 O O . HIS A 1 547 ? -39.227 1.592 41.689 1.00 97.44 547 HIS A O 1
ATOM 4070 N N . VAL A 1 548 ? -38.425 3.688 41.517 1.00 97.62 548 VAL A N 1
ATOM 4071 C CA . VAL A 1 548 ? -38.044 3.860 42.923 1.00 97.62 548 VAL A CA 1
ATOM 4072 C C . VAL A 1 548 ? -38.647 5.148 43.452 1.00 97.62 548 VAL A C 1
ATOM 4074 O O . VAL A 1 548 ? -38.442 6.201 42.858 1.00 97.62 548 VAL A O 1
ATOM 4077 N N . THR A 1 549 ? -39.311 5.070 44.599 1.00 97.62 549 THR A N 1
ATOM 4078 C CA . THR A 1 549 ? -39.756 6.234 45.365 1.00 97.62 549 THR A CA 1
ATOM 4079 C C . THR A 1 549 ? -38.887 6.361 46.611 1.00 97.62 549 THR A C 1
ATOM 4081 O O . THR A 1 549 ? -38.747 5.408 47.382 1.00 97.62 549 THR A O 1
ATOM 4084 N N . LEU A 1 550 ? -38.290 7.535 46.807 1.00 97.75 550 LEU A N 1
ATOM 4085 C CA . LEU A 1 550 ? -37.546 7.907 48.007 1.00 97.75 550 LEU A CA 1
ATOM 4086 C C . LEU A 1 550 ? -38.358 8.920 48.812 1.00 97.75 550 LEU A C 1
ATOM 4088 O O . LEU A 1 550 ? -38.765 9.948 48.277 1.00 97.75 550 LEU A O 1
ATOM 4092 N N . THR A 1 551 ? -38.568 8.655 50.098 1.00 97.38 551 THR A N 1
ATOM 4093 C CA . THR A 1 551 ? -39.334 9.520 51.003 1.00 97.38 551 THR A CA 1
ATOM 4094 C C . THR A 1 551 ? -38.455 9.980 52.157 1.00 97.38 551 THR A C 1
ATOM 4096 O O . THR A 1 551 ? -37.993 9.176 52.967 1.00 97.38 551 THR A O 1
ATOM 4099 N N . ALA A 1 552 ? -38.218 11.287 52.233 1.00 96.50 552 ALA A N 1
ATOM 4100 C CA . ALA A 1 552 ? -37.466 11.913 53.307 1.00 96.50 552 ALA A CA 1
ATOM 4101 C C . ALA A 1 552 ? -38.325 12.049 54.573 1.00 96.50 552 ALA A C 1
ATOM 4103 O O . ALA A 1 552 ? -39.359 12.715 54.570 1.00 96.50 552 ALA A O 1
ATOM 4104 N N . ASN A 1 553 ? -37.855 11.461 55.671 1.00 94.81 553 ASN A N 1
ATOM 4105 C CA . ASN A 1 553 ? -38.457 11.537 56.996 1.00 94.81 553 ASN A CA 1
ATOM 4106 C C . ASN A 1 553 ? -37.608 12.454 57.882 1.00 94.81 553 ASN A C 1
ATOM 4108 O O . ASN A 1 553 ? -36.478 12.126 58.254 1.00 94.81 553 ASN A O 1
ATOM 4112 N N . THR A 1 554 ? -38.147 13.619 58.221 1.00 92.75 554 THR A N 1
ATOM 4113 C CA . THR A 1 554 ? -37.470 14.618 59.056 1.00 92.75 554 THR A CA 1
ATOM 4114 C C . THR A 1 554 ? -37.467 14.203 60.525 1.00 92.75 554 THR A C 1
ATOM 4116 O O . THR A 1 554 ? -38.519 13.869 61.071 1.00 92.75 554 THR A O 1
ATOM 4119 N N . ALA A 1 555 ? -36.309 14.271 61.187 1.00 92.94 555 ALA A N 1
ATOM 4120 C CA . ALA A 1 555 ? -36.242 14.136 62.639 1.00 92.94 555 ALA A CA 1
ATOM 4121 C C . ALA A 1 555 ? -36.755 15.411 63.334 1.00 92.94 555 ALA A C 1
ATOM 4123 O O . ALA A 1 555 ? -36.747 16.499 62.752 1.00 92.94 555 ALA A O 1
ATOM 4124 N N . ASN A 1 556 ? -37.162 15.297 64.601 1.00 91.12 556 ASN A N 1
ATOM 4125 C CA . ASN A 1 556 ? -37.552 16.465 65.395 1.00 91.12 556 ASN A CA 1
ATOM 4126 C C . ASN A 1 556 ? -36.420 17.501 65.439 1.00 91.12 556 ASN A C 1
ATOM 4128 O O . ASN A 1 556 ? -35.273 17.165 65.726 1.00 91.12 556 ASN A O 1
ATOM 4132 N N . GLY A 1 557 ? -36.761 18.765 65.177 1.00 90.50 557 GLY A N 1
ATOM 4133 C CA . GLY A 1 557 ? -35.797 19.866 65.130 1.00 90.50 557 GLY A CA 1
ATOM 4134 C C . GLY A 1 557 ? -35.051 20.011 63.801 1.00 90.50 557 GLY A C 1
ATOM 4135 O O . GLY A 1 557 ? -34.137 20.826 63.736 1.00 90.50 557 GLY A O 1
ATOM 4136 N N . PHE A 1 558 ? -35.431 19.281 62.746 1.00 93.38 558 PHE A N 1
ATOM 4137 C CA . PHE A 1 558 ? -34.844 19.393 61.406 1.00 93.38 558 PHE A CA 1
ATOM 4138 C C . PHE A 1 558 ? -35.901 19.655 60.321 1.00 93.38 558 PHE A C 1
ATOM 4140 O O . PHE A 1 558 ? -37.063 19.281 60.464 1.00 93.38 558 PHE A O 1
ATOM 4147 N N . ILE A 1 559 ? -35.487 20.277 59.213 1.00 91.56 559 ILE A N 1
ATOM 4148 C CA . ILE A 1 559 ? -36.278 20.461 57.988 1.00 91.56 559 ILE A CA 1
ATOM 4149 C C . ILE A 1 559 ? -35.590 19.772 56.807 1.00 91.56 559 ILE A C 1
ATOM 4151 O O . ILE A 1 559 ? -34.366 19.819 56.675 1.00 91.56 559 ILE A O 1
ATOM 4155 N N . PHE A 1 560 ? -36.369 19.153 55.918 1.00 93.56 560 PHE A N 1
ATOM 4156 C CA . PHE A 1 560 ? -35.840 18.598 54.675 1.00 93.56 560 PHE A CA 1
ATOM 4157 C C . PHE A 1 560 ? -35.534 19.719 53.672 1.00 93.56 560 PHE A C 1
ATOM 4159 O O . PHE A 1 560 ? -36.431 20.374 53.133 1.00 93.56 560 PHE A O 1
ATOM 4166 N N . ALA A 1 561 ? -34.248 19.943 53.412 1.00 90.94 561 ALA A N 1
ATOM 4167 C CA . ALA A 1 561 ? -33.777 20.981 52.505 1.00 90.94 561 ALA A CA 1
ATOM 4168 C C . ALA A 1 561 ? -33.789 20.546 51.036 1.00 90.94 561 ALA A C 1
ATOM 4170 O O . ALA A 1 561 ? -33.754 21.402 50.157 1.00 90.94 561 ALA A O 1
ATOM 4171 N N . GLY A 1 562 ? -33.892 19.254 50.739 1.00 92.69 562 GLY A N 1
ATOM 4172 C CA . GLY A 1 562 ? -34.016 18.756 49.372 1.00 92.69 562 GLY A CA 1
ATOM 4173 C C . GLY A 1 562 ? -33.003 17.675 49.020 1.00 92.69 562 GLY A C 1
ATOM 4174 O O . GLY A 1 562 ? -32.085 17.366 49.784 1.00 92.69 562 GLY A O 1
ATOM 4175 N N . TRP A 1 563 ? -33.193 17.134 47.826 1.00 94.62 563 TRP A N 1
ATOM 4176 C CA . TRP A 1 563 ? -32.326 16.175 47.160 1.00 94.62 563 TRP A CA 1
ATOM 4177 C C . TRP A 1 563 ? -31.232 16.902 46.369 1.00 94.62 563 TRP A C 1
ATOM 4179 O O . TRP A 1 563 ? -31.492 17.945 45.761 1.00 94.62 563 TRP A O 1
ATOM 4189 N N . GLY A 1 564 ? -30.023 16.350 46.376 1.00 92.69 564 GLY A N 1
ATOM 4190 C CA . GLY A 1 564 ? -28.872 16.782 45.584 1.00 92.69 564 GLY A CA 1
ATOM 4191 C C . GLY A 1 564 ? -28.119 15.597 44.968 1.00 92.69 564 GLY A C 1
ATOM 4192 O O . GLY A 1 564 ? -28.556 14.450 45.069 1.00 92.69 564 GLY A O 1
ATOM 4193 N N . GLY A 1 565 ? -26.971 15.876 44.344 1.00 93.81 565 GLY A N 1
ATOM 4194 C CA . GLY A 1 565 ? -26.173 14.886 43.612 1.00 93.81 565 GLY A CA 1
ATOM 4195 C C . GLY A 1 565 ? -26.604 14.792 42.149 1.00 93.81 565 GLY A C 1
ATOM 4196 O O . GLY A 1 565 ? -26.732 15.809 41.470 1.00 93.81 565 GLY A O 1
ATOM 4197 N N . ASP A 1 566 ? -26.868 13.578 41.668 1.00 93.44 566 ASP A N 1
ATOM 4198 C CA . ASP A 1 566 ? -27.289 13.317 40.284 1.00 93.44 566 ASP A CA 1
ATOM 4199 C C . ASP A 1 566 ? -28.703 13.840 39.951 1.00 93.44 566 ASP A C 1
ATOM 4201 O O . ASP A 1 566 ? -29.159 13.721 38.808 1.00 93.44 566 ASP A O 1
ATOM 4205 N N . THR A 1 567 ? -29.436 14.383 40.929 1.00 92.50 567 THR A N 1
ATOM 4206 C CA . THR A 1 567 ? -30.760 15.009 40.772 1.00 92.50 567 THR A CA 1
ATOM 4207 C C . THR A 1 567 ? -30.956 16.108 41.819 1.00 92.50 567 THR A C 1
ATOM 4209 O O . THR A 1 567 ? -30.452 15.998 42.932 1.00 92.50 567 THR A O 1
ATOM 4212 N N . VAL A 1 568 ? -31.708 17.163 41.476 1.00 90.56 568 VAL A N 1
ATOM 4213 C CA . VAL A 1 568 ? -32.073 18.250 42.398 1.00 90.56 568 VAL A CA 1
ATOM 4214 C C . VAL A 1 568 ? -33.592 18.351 42.489 1.00 90.56 568 VAL A C 1
ATOM 4216 O O . VAL A 1 568 ? -34.263 18.531 41.475 1.00 90.56 568 VAL A O 1
ATOM 4219 N N . ALA A 1 569 ? -34.134 18.244 43.701 1.00 91.31 569 ALA A N 1
ATOM 4220 C CA . ALA A 1 569 ? -35.569 18.358 43.961 1.00 91.31 569 ALA A CA 1
ATOM 4221 C C . ALA A 1 569 ? -35.833 18.809 45.403 1.00 91.31 569 ALA A C 1
ATOM 4223 O O . ALA A 1 569 ? -35.071 18.492 46.309 1.00 91.31 569 ALA A O 1
ATOM 4224 N N . THR A 1 570 ? -36.926 19.534 45.639 1.00 88.31 570 THR A N 1
ATOM 4225 C CA . THR A 1 570 ? -37.291 20.039 46.978 1.00 88.31 570 THR A CA 1
ATOM 4226 C C . THR A 1 570 ? -38.465 19.298 47.613 1.00 88.31 570 THR A C 1
ATOM 4228 O O . THR A 1 570 ? -38.675 19.423 48.818 1.00 88.31 570 THR A O 1
ATOM 4231 N N . ALA A 1 571 ? -39.214 18.514 46.833 1.00 91.44 571 ALA A N 1
ATOM 4232 C CA . ALA A 1 571 ? -40.293 17.677 47.342 1.00 91.44 571 ALA A CA 1
ATOM 4233 C C . ALA A 1 571 ? -39.737 16.559 48.239 1.00 91.44 571 ALA A C 1
ATOM 4235 O O . ALA A 1 571 ? -38.738 15.928 47.900 1.00 91.44 571 ALA A O 1
ATOM 4236 N N . ALA A 1 572 ? -40.395 16.292 49.371 1.00 92.31 572 ALA A N 1
ATOM 4237 C CA . ALA A 1 572 ? -39.979 15.245 50.311 1.00 92.31 572 ALA A CA 1
ATOM 4238 C C . ALA A 1 572 ? -40.089 13.822 49.729 1.00 92.31 572 ALA A C 1
ATOM 4240 O O . ALA A 1 572 ? -39.430 12.913 50.224 1.00 92.31 572 ALA A O 1
ATOM 4241 N N . SER A 1 573 ? -40.892 13.642 48.676 1.00 96.62 573 SER A N 1
ATOM 4242 C CA . SER A 1 573 ? -40.957 12.416 47.878 1.00 96.62 573 SER A CA 1
ATOM 4243 C C . SER A 1 573 ? -40.267 12.632 46.531 1.00 96.62 573 SER A C 1
ATOM 4245 O O . SER A 1 573 ? -40.532 13.638 45.869 1.00 96.62 573 SER A O 1
ATOM 4247 N N . LEU A 1 574 ? -39.402 11.702 46.128 1.00 97.31 574 LEU A N 1
ATOM 4248 C CA . LEU A 1 574 ? -38.691 11.709 44.851 1.00 97.31 574 LEU A CA 1
ATOM 4249 C C . LEU A 1 574 ? -38.905 10.381 44.125 1.00 97.31 574 LEU A C 1
ATOM 4251 O O . LEU A 1 574 ? -38.490 9.335 44.619 1.00 97.31 574 LEU A O 1
ATOM 4255 N N . ASP A 1 575 ? -39.501 10.449 42.937 1.00 96.94 575 ASP A N 1
ATOM 4256 C CA . ASP A 1 575 ? -39.691 9.298 42.057 1.00 96.94 575 ASP A CA 1
ATOM 4257 C C . ASP A 1 575 ? -38.602 9.247 40.983 1.00 96.94 575 ASP A C 1
ATOM 4259 O O . ASP A 1 575 ? -38.329 10.226 40.285 1.00 96.94 575 ASP A O 1
ATOM 4263 N N . LEU A 1 576 ? -37.984 8.079 40.840 1.00 96.38 576 LEU A N 1
ATOM 4264 C CA . LEU A 1 576 ? -36.894 7.805 39.915 1.00 96.38 576 LEU A CA 1
ATOM 4265 C C . LEU A 1 576 ? -37.225 6.578 39.075 1.00 96.38 576 LEU A C 1
ATOM 4267 O O . LEU A 1 576 ? -37.844 5.627 39.542 1.00 96.38 576 LEU A O 1
ATOM 4271 N N . THR A 1 577 ? -36.757 6.576 37.831 1.00 96.75 577 THR A N 1
ATOM 4272 C CA . THR A 1 577 ? -36.706 5.365 37.004 1.00 96.75 577 THR A CA 1
ATOM 4273 C C . THR A 1 577 ? -35.243 5.014 36.795 1.00 96.75 577 THR A C 1
ATOM 4275 O O . THR A 1 577 ? -34.478 5.841 36.296 1.00 96.75 577 THR A O 1
ATOM 4278 N N . MET A 1 578 ? -34.839 3.801 37.169 1.00 95.94 578 MET A N 1
ATOM 4279 C CA . MET A 1 578 ? -33.448 3.336 37.143 1.00 95.94 578 MET A CA 1
ATOM 4280 C C . MET A 1 578 ? -32.959 3.042 35.716 1.00 95.94 578 MET A C 1
ATOM 4282 O O . MET A 1 578 ? -32.587 1.916 35.401 1.00 95.94 578 MET A O 1
ATOM 4286 N N . ASN A 1 579 ? -32.956 4.042 34.833 1.00 93.00 579 ASN A N 1
ATOM 4287 C CA . ASN A 1 579 ? -32.410 3.962 33.468 1.00 93.00 579 ASN A CA 1
ATOM 4288 C C . ASN A 1 579 ? -30.903 4.268 33.412 1.00 93.00 579 ASN A C 1
ATOM 4290 O O . ASN A 1 579 ? -30.239 3.977 32.423 1.00 93.00 579 ASN A O 1
ATOM 4294 N N . ARG A 1 580 ? -30.366 4.837 34.493 1.00 93.81 580 ARG A N 1
ATOM 4295 C CA . ARG A 1 580 ? -28.940 5.027 34.777 1.00 93.81 580 ARG A CA 1
ATOM 4296 C C . ARG A 1 580 ? -28.716 4.874 36.279 1.00 93.81 580 ARG A C 1
ATOM 4298 O O . ARG A 1 580 ? -29.689 4.836 37.034 1.00 93.81 580 ARG A O 1
ATOM 4305 N N . GLY A 1 581 ? -27.464 4.782 36.718 1.00 95.19 581 GLY A N 1
ATOM 4306 C CA . GLY A 1 581 ? -27.162 4.856 38.148 1.00 95.19 581 GLY A CA 1
ATOM 4307 C C . GLY A 1 581 ? -27.266 6.284 38.692 1.00 95.19 581 GLY A C 1
ATOM 4308 O O . GLY A 1 581 ? -27.035 7.248 37.959 1.00 95.19 581 GLY A O 1
ATOM 4309 N N . TYR A 1 582 ? -27.615 6.389 39.971 1.00 96.50 582 TYR A N 1
ATOM 4310 C CA . TYR A 1 582 ? -27.813 7.628 40.710 1.00 96.50 582 TYR A CA 1
ATOM 4311 C C . TYR A 1 582 ? -26.987 7.611 41.997 1.00 96.50 582 TYR A C 1
ATOM 4313 O O . TYR A 1 582 ? -27.148 6.717 42.828 1.00 96.50 582 TYR A O 1
ATOM 4321 N N . ASP A 1 583 ? -26.158 8.633 42.169 1.00 96.88 583 ASP A N 1
ATOM 4322 C CA . ASP A 1 583 ? -25.561 9.021 43.439 1.00 96.88 583 ASP A CA 1
ATOM 4323 C C . ASP A 1 583 ? -26.303 10.273 43.926 1.00 96.88 583 ASP A C 1
ATOM 4325 O O . ASP A 1 583 ? -26.229 11.343 43.315 1.00 96.88 583 ASP A O 1
ATOM 4329 N N . LEU A 1 584 ? -27.080 10.119 44.990 1.00 97.12 584 LEU A N 1
ATOM 4330 C CA . LEU A 1 584 ? -27.977 11.136 45.522 1.00 97.12 584 LEU A CA 1
ATOM 4331 C C . LEU A 1 584 ? -27.568 11.534 46.928 1.00 97.12 584 LEU A C 1
ATOM 4333 O O . LEU A 1 584 ? -26.937 10.772 47.656 1.00 97.12 584 LEU A O 1
ATOM 4337 N N . GLU A 1 585 ? -28.020 12.712 47.327 1.00 96.50 585 GLU A N 1
ATOM 4338 C CA . GLU A 1 585 ? -27.849 13.218 48.677 1.00 96.50 585 GLU A CA 1
ATOM 4339 C C . GLU A 1 585 ? -29.168 13.779 49.208 1.00 96.50 585 GLU A C 1
ATOM 4341 O O . GLU A 1 585 ? -29.764 14.663 48.594 1.00 96.50 585 GLU A O 1
ATOM 4346 N N . ALA A 1 586 ? -29.620 13.292 50.361 1.00 96.62 586 ALA A N 1
ATOM 4347 C CA . ALA A 1 586 ? -30.743 13.851 51.104 1.00 96.62 586 ALA A CA 1
ATOM 4348 C C . ALA A 1 586 ? -30.224 14.794 52.191 1.00 96.62 586 ALA A C 1
ATOM 4350 O O . ALA A 1 586 ? -29.489 14.371 53.087 1.00 96.62 586 ALA A O 1
ATOM 4351 N N . ARG A 1 587 ? -30.615 16.070 52.138 1.00 94.31 587 ARG A N 1
ATOM 4352 C CA . ARG A 1 587 ? -30.166 17.068 53.118 1.00 94.31 587 ARG A CA 1
ATOM 4353 C C . ARG A 1 587 ? -31.258 17.438 54.109 1.00 94.31 587 ARG A C 1
ATOM 4355 O O . ARG A 1 587 ? -32.343 17.876 53.724 1.00 94.31 587 ARG A O 1
ATOM 4362 N N . PHE A 1 588 ? -30.914 17.357 55.386 1.00 95.31 588 PHE A N 1
ATOM 4363 C CA . PHE A 1 588 ? -31.715 17.790 56.519 1.00 95.31 588 PHE A CA 1
ATOM 4364 C C . PHE A 1 588 ? -30.960 18.887 57.267 1.00 95.31 588 PHE A C 1
ATOM 4366 O O . PHE A 1 588 ? -29.809 18.709 57.655 1.00 95.31 588 PHE A O 1
ATOM 4373 N N . LEU A 1 589 ? -31.596 20.033 57.474 1.00 92.81 589 LEU A N 1
ATOM 4374 C CA . LEU A 1 589 ? -30.992 21.165 58.176 1.00 92.81 589 LEU A CA 1
ATOM 4375 C C . LEU A 1 589 ? -31.625 21.297 59.552 1.00 92.81 589 LEU A C 1
ATOM 4377 O O . LEU A 1 589 ? -32.842 21.172 59.671 1.00 92.81 589 LEU A O 1
ATOM 4381 N N . ALA A 1 590 ? -30.817 21.541 60.584 1.00 92.06 590 ALA A N 1
ATOM 4382 C CA . ALA A 1 590 ? -31.349 21.869 61.902 1.00 92.06 590 ALA A CA 1
ATOM 4383 C C . ALA A 1 590 ? -32.196 23.143 61.781 1.00 92.06 590 ALA A C 1
ATOM 4385 O O . ALA A 1 590 ? -31.767 24.115 61.160 1.00 92.06 590 ALA A O 1
ATOM 4386 N N . VAL A 1 591 ? -33.411 23.125 62.326 1.00 89.69 591 VAL A N 1
ATOM 4387 C CA . VAL A 1 591 ? -34.342 24.248 62.229 1.00 89.69 591 VAL A CA 1
ATOM 4388 C C . VAL A 1 591 ? -33.769 25.425 63.002 1.00 89.69 591 VAL A C 1
ATOM 4390 O O . VAL A 1 591 ? -33.614 25.370 64.222 1.00 89.69 591 VAL A O 1
ATOM 4393 N N . VAL A 1 592 ? -33.514 26.513 62.286 1.00 90.19 592 VAL A N 1
ATOM 4394 C CA . VAL A 1 592 ? -33.206 27.811 62.875 1.00 90.19 592 VAL A CA 1
ATOM 4395 C C . VAL A 1 592 ? -34.446 28.682 62.739 1.00 90.19 592 VAL A C 1
ATOM 4397 O O . VAL A 1 592 ? -34.989 28.837 61.646 1.00 90.19 592 VAL A O 1
ATOM 4400 N N . GLN A 1 593 ? -34.919 29.238 63.854 1.00 87.69 593 GLN A N 1
ATOM 4401 C CA . GLN A 1 593 ? -36.052 30.159 63.831 1.00 87.69 593 GLN A CA 1
ATOM 4402 C C . GLN A 1 593 ? -35.625 31.467 63.162 1.00 87.69 593 GLN A C 1
ATOM 4404 O O . GLN A 1 593 ? -34.673 32.125 63.591 1.00 87.69 593 GLN A O 1
ATOM 4409 N N . VAL A 1 594 ? -36.337 31.834 62.102 1.00 87.31 594 VAL A N 1
ATOM 4410 C CA . VAL A 1 594 ? -36.131 33.080 61.370 1.00 87.31 594 VAL A CA 1
ATOM 4411 C C . VAL A 1 594 ? -37.481 33.753 61.185 1.00 87.31 594 VAL A C 1
ATOM 4413 O O . VAL A 1 594 ? -38.386 33.174 60.590 1.00 87.31 594 VAL A O 1
ATOM 4416 N N . ALA A 1 595 ? -37.623 34.982 61.682 1.00 87.56 595 ALA A N 1
ATOM 4417 C CA . ALA A 1 595 ? -38.791 35.789 61.368 1.00 87.56 595 ALA A CA 1
ATOM 4418 C C . ALA A 1 595 ? -38.690 36.277 59.917 1.00 87.56 595 ALA A C 1
ATOM 4420 O O . ALA A 1 595 ? -37.680 36.863 59.522 1.00 87.56 595 ALA A O 1
ATOM 4421 N N . ALA A 1 596 ? -39.749 36.084 59.126 1.00 84.75 596 ALA A N 1
ATOM 4422 C CA . ALA A 1 596 ? -39.779 36.520 57.729 1.00 84.75 596 ALA A CA 1
ATOM 4423 C C . ALA A 1 596 ? -39.498 38.030 57.584 1.00 84.75 596 ALA A C 1
ATOM 4425 O O . ALA A 1 596 ? -38.819 38.449 56.649 1.00 84.75 596 ALA A O 1
ATOM 4426 N N . SER A 1 597 ? -39.943 38.839 58.554 1.00 84.62 597 SER A N 1
ATOM 4427 C CA . SER A 1 597 ? -39.644 40.273 58.627 1.00 84.62 597 SER A CA 1
ATOM 4428 C C . SER A 1 597 ? -38.154 40.570 58.783 1.00 84.62 597 SER A C 1
ATOM 4430 O O . SER A 1 597 ? -37.667 41.524 58.183 1.00 84.62 597 SER A O 1
ATOM 4432 N N . ASP A 1 598 ? -37.427 39.763 59.556 1.00 89.81 598 ASP A N 1
ATOM 4433 C CA . ASP A 1 598 ? -35.995 39.958 59.785 1.00 89.81 598 ASP A CA 1
ATOM 4434 C C . ASP A 1 598 ? -35.188 39.534 58.558 1.00 89.81 598 ASP A C 1
ATOM 4436 O O . ASP A 1 598 ? -34.268 40.246 58.168 1.00 89.81 598 ASP A O 1
ATOM 4440 N N . ALA A 1 599 ? -35.593 38.455 57.880 1.00 87.75 599 ALA A N 1
ATOM 4441 C CA . ALA A 1 599 ? -34.973 38.029 56.626 1.00 87.75 599 ALA A CA 1
ATOM 4442 C C . ALA A 1 599 ? -35.173 39.045 55.484 1.00 87.75 599 ALA A C 1
ATOM 4444 O O . ALA A 1 599 ? -34.256 39.291 54.702 1.00 87.75 599 ALA A O 1
ATOM 4445 N N . VAL A 1 600 ? -36.346 39.688 55.416 1.00 86.69 600 VAL A N 1
ATOM 4446 C CA . VAL A 1 600 ? -36.606 40.801 54.484 1.00 86.69 600 VAL A CA 1
ATOM 4447 C C . VAL A 1 600 ? -35.780 42.038 54.857 1.00 86.69 600 VAL A C 1
ATOM 4449 O O . VAL A 1 600 ? -35.196 42.662 53.976 1.00 86.69 600 VAL A O 1
ATOM 4452 N N . SER A 1 601 ? -35.707 42.391 56.146 1.00 85.50 601 SER A N 1
ATOM 4453 C CA . SER A 1 601 ? -34.924 43.536 56.644 1.00 85.50 601 SER A CA 1
ATOM 4454 C C . SER A 1 601 ? -33.443 43.402 56.276 1.00 85.50 601 SER A C 1
ATOM 4456 O O . SER A 1 601 ? -32.836 44.370 55.810 1.00 85.50 601 SER A O 1
ATOM 4458 N N . ASP A 1 602 ? -32.886 42.199 56.444 1.00 88.06 602 ASP A N 1
ATOM 4459 C CA . ASP A 1 602 ? -31.481 41.903 56.165 1.00 88.06 602 ASP A CA 1
ATOM 4460 C C . ASP A 1 602 ? -31.154 42.071 54.678 1.00 88.06 602 ASP A C 1
ATOM 4462 O O . ASP A 1 602 ? -30.252 42.827 54.318 1.00 88.06 602 ASP A O 1
ATOM 4466 N N . LEU A 1 603 ? -31.992 41.497 53.807 1.00 85.75 603 LEU A N 1
ATOM 4467 C CA . LEU A 1 603 ? -31.858 41.631 52.356 1.00 85.75 603 LEU A CA 1
ATOM 4468 C C . LEU A 1 603 ? -31.983 43.089 51.873 1.00 85.75 603 LEU A C 1
ATOM 4470 O O . LEU A 1 603 ? -31.346 43.476 50.896 1.00 85.75 603 LEU A O 1
ATOM 4474 N N . LEU A 1 604 ? -32.794 43.909 52.553 1.00 83.50 604 LEU A N 1
ATOM 4475 C CA . LEU A 1 604 ? -33.005 45.327 52.231 1.00 83.50 604 LEU A CA 1
ATOM 4476 C C . LEU A 1 604 ? -31.950 46.268 52.848 1.00 83.50 604 LEU A C 1
ATOM 4478 O O . LEU A 1 604 ? -32.127 47.486 52.819 1.00 83.50 604 LEU A O 1
ATOM 4482 N N . GLY A 1 605 ? -30.845 45.732 53.380 1.00 80.25 605 GLY A N 1
ATOM 4483 C CA . GLY A 1 605 ? -29.713 46.527 53.869 1.00 80.25 605 GLY A CA 1
ATOM 4484 C C . GLY A 1 605 ? -29.846 46.997 55.318 1.00 80.25 605 GLY A C 1
ATOM 4485 O O . GLY A 1 605 ? -29.140 47.913 55.738 1.00 80.25 605 GLY A O 1
ATOM 4486 N N . THR A 1 606 ? -30.726 46.366 56.097 1.00 85.50 606 THR A N 1
ATOM 4487 C CA . THR A 1 606 ? -30.858 46.572 57.549 1.00 85.50 606 THR A CA 1
ATOM 4488 C C . THR A 1 606 ? -30.657 45.235 58.274 1.00 85.50 606 THR A C 1
ATOM 4490 O O . THR A 1 606 ? -31.643 44.588 58.633 1.00 85.50 606 THR A O 1
ATOM 4493 N N . PRO A 1 607 ? -29.398 44.782 58.455 1.00 82.25 607 PRO A N 1
ATOM 4494 C CA . PRO A 1 607 ? -29.091 43.430 58.918 1.00 82.25 607 PRO A CA 1
ATOM 4495 C C . PRO A 1 607 ? -29.686 43.125 60.292 1.00 82.25 607 PRO A C 1
ATOM 4497 O O . PRO A 1 607 ? -29.505 43.891 61.241 1.00 82.25 607 PRO A O 1
ATOM 4500 N N . LYS A 1 608 ? -30.387 41.997 60.396 1.00 88.88 608 LYS A N 1
ATOM 4501 C CA . LYS A 1 608 ? -31.026 41.501 61.628 1.00 88.88 608 LYS A CA 1
ATOM 4502 C C . LYS A 1 608 ? -30.808 40.007 61.852 1.00 88.88 608 LYS A C 1
ATOM 4504 O O . LYS A 1 608 ? -30.988 39.529 62.969 1.00 88.88 608 LYS A O 1
ATOM 4509 N N . LEU A 1 609 ? -30.412 39.275 60.816 1.00 91.38 609 LEU A N 1
ATOM 4510 C CA . LEU A 1 609 ? -30.064 37.870 60.882 1.00 91.38 609 LEU A CA 1
ATOM 4511 C C . LEU A 1 609 ? -28.636 37.699 61.412 1.00 91.38 609 LEU A C 1
ATOM 4513 O O . LEU A 1 609 ? -27.670 38.307 60.938 1.00 91.38 609 LEU A O 1
ATOM 4517 N N . SER A 1 610 ? -28.491 36.784 62.364 1.00 92.88 610 SER A N 1
ATOM 4518 C CA . SER A 1 610 ? -27.191 36.235 62.751 1.00 92.88 610 SER A CA 1
ATOM 4519 C C . SER A 1 610 ? -26.529 35.476 61.593 1.00 92.88 610 SER A C 1
ATOM 4521 O O . SER A 1 610 ? -27.198 35.026 60.659 1.00 92.88 610 SER A O 1
ATOM 4523 N N . ASP A 1 611 ? -25.212 35.259 61.678 1.00 90.06 611 ASP A N 1
ATOM 4524 C CA . ASP A 1 611 ? -24.472 34.464 60.685 1.00 90.06 611 ASP A CA 1
ATOM 4525 C C . ASP A 1 611 ? -25.049 33.044 60.534 1.00 90.06 611 ASP A C 1
ATOM 4527 O O . ASP A 1 611 ? -25.128 32.513 59.425 1.00 90.06 611 ASP A O 1
ATOM 4531 N N . VAL A 1 612 ? -25.529 32.451 61.634 1.00 90.88 612 VAL A N 1
ATOM 4532 C CA . VAL A 1 612 ? -26.179 31.130 61.645 1.00 90.88 612 VAL A CA 1
ATOM 4533 C C . VAL A 1 612 ? -27.500 31.153 60.872 1.00 90.88 612 VAL A C 1
ATOM 4535 O O . VAL A 1 612 ? -27.777 30.231 60.109 1.00 90.88 612 VAL A O 1
ATOM 4538 N N . GLN A 1 613 ? -28.302 32.212 61.022 1.00 93.12 613 GLN A N 1
ATOM 4539 C CA . GLN A 1 613 ? -29.564 32.369 60.292 1.00 93.12 613 GLN A CA 1
ATOM 4540 C C . GLN A 1 613 ? -29.332 32.617 58.797 1.00 93.12 613 GLN A C 1
ATOM 4542 O O . GLN A 1 613 ? -30.013 32.003 57.978 1.00 93.12 613 GLN A O 1
ATOM 4547 N N . ARG A 1 614 ? -28.341 33.443 58.428 1.00 91.88 614 ARG A N 1
ATOM 4548 C CA . ARG A 1 614 ? -27.951 33.646 57.020 1.00 91.88 614 ARG A CA 1
ATOM 4549 C C . ARG A 1 614 ? -27.469 32.346 56.377 1.00 91.88 614 ARG A C 1
ATOM 4551 O O . ARG A 1 614 ? -27.937 31.993 55.301 1.00 91.88 614 ARG A O 1
ATOM 4558 N N . THR A 1 615 ? -26.616 31.597 57.076 1.00 92.06 615 THR A N 1
ATOM 4559 C CA . THR A 1 615 ? -26.121 30.290 56.613 1.00 92.06 615 THR A CA 1
ATOM 4560 C C . THR A 1 615 ? -27.255 29.275 56.453 1.00 92.06 615 THR A C 1
ATOM 4562 O O . THR A 1 615 ? -27.292 28.538 55.473 1.00 92.06 615 THR A O 1
ATOM 4565 N N . PHE A 1 616 ? -28.205 29.233 57.392 1.00 92.19 616 PHE A N 1
ATOM 4566 C CA . PHE A 1 616 ? -29.368 28.348 57.304 1.00 92.19 616 PHE A CA 1
ATOM 4567 C C . PHE A 1 616 ? -30.240 28.652 56.075 1.00 92.19 616 PHE A C 1
ATOM 4569 O O . PHE A 1 616 ? -30.644 27.722 55.376 1.00 92.19 616 PHE A O 1
ATOM 4576 N N . LEU A 1 617 ? -30.508 29.932 55.793 1.00 91.56 617 LEU A N 1
ATOM 4577 C CA . LEU A 1 617 ? -31.312 30.337 54.636 1.00 91.56 617 LEU A CA 1
ATOM 4578 C C . LEU A 1 617 ? -30.603 30.058 53.305 1.00 91.56 617 LEU A C 1
ATOM 4580 O O . LEU A 1 617 ? -31.240 29.490 52.421 1.00 91.56 617 LEU A O 1
ATOM 4584 N N . ASP A 1 618 ? -29.304 30.356 53.193 1.00 90.69 618 ASP A N 1
ATOM 4585 C CA . ASP A 1 618 ? -28.487 30.003 52.017 1.00 90.69 618 ASP A CA 1
ATOM 4586 C C . ASP A 1 618 ? -28.510 28.487 51.754 1.00 90.69 618 ASP A C 1
ATOM 4588 O O . ASP A 1 618 ? -28.798 28.024 50.647 1.00 90.69 618 ASP A O 1
ATOM 4592 N N . GLN A 1 619 ? -28.331 27.676 52.803 1.00 88.94 619 GLN A N 1
ATOM 4593 C CA . GLN A 1 619 ? -28.370 26.215 52.690 1.00 88.94 619 GLN A CA 1
ATOM 4594 C C . GLN A 1 619 ? -29.749 25.664 52.279 1.00 88.94 619 GLN A C 1
ATOM 4596 O O . GLN A 1 619 ? -29.826 24.629 51.596 1.00 88.94 619 GLN A O 1
ATOM 4601 N N . LEU A 1 620 ? -30.830 26.331 52.697 1.00 88.31 620 LEU A N 1
ATOM 4602 C CA . LEU A 1 620 ? -32.218 26.002 52.351 1.00 88.31 620 LEU A CA 1
ATOM 4603 C C . LEU A 1 620 ? -32.599 26.457 50.927 1.00 88.31 620 LEU A C 1
ATOM 4605 O O . LEU A 1 620 ? -33.531 25.890 50.333 1.00 88.31 620 LEU A O 1
ATOM 4609 N N . GLY A 1 621 ? -31.886 27.465 50.418 1.00 87.00 621 GLY A N 1
ATOM 4610 C CA . GLY A 1 621 ? -32.070 28.134 49.140 1.00 87.00 621 GLY A CA 1
ATOM 4611 C C . GLY A 1 621 ? -31.104 27.681 48.048 1.00 87.00 621 GLY A C 1
ATOM 4612 O O . GLY A 1 621 ? -31.113 26.508 47.661 1.00 87.00 621 GLY A O 1
ATOM 4613 N N . ASN A 1 622 ? -30.358 28.627 47.469 1.00 84.75 622 ASN A N 1
ATOM 4614 C CA . ASN A 1 622 ? -29.559 28.412 46.257 1.00 84.75 622 ASN A CA 1
ATOM 4615 C C . ASN A 1 622 ? -28.107 27.975 46.531 1.00 84.75 622 ASN A C 1
ATOM 4617 O O . ASN A 1 622 ? -27.455 27.471 45.612 1.00 84.75 622 ASN A O 1
ATOM 4621 N N . ARG A 1 623 ? -27.649 28.074 47.786 1.00 86.75 623 ARG A N 1
ATOM 4622 C CA . ARG A 1 623 ? -26.341 27.603 48.266 1.00 86.75 623 ARG A CA 1
ATOM 4623 C C . ARG A 1 623 ? -25.154 28.241 47.553 1.00 86.75 623 ARG A C 1
ATOM 4625 O O . ARG A 1 623 ? -24.178 27.551 47.243 1.00 86.75 623 ARG A O 1
ATOM 4632 N N . ASN A 1 624 ? -25.232 29.529 47.252 1.00 88.31 624 ASN A N 1
ATOM 4633 C CA . ASN A 1 624 ? -24.108 30.249 46.661 1.00 88.31 624 ASN A CA 1
ATOM 4634 C C . ASN A 1 624 ? -23.117 30.781 47.717 1.00 88.31 624 ASN A C 1
ATOM 4636 O O . ASN A 1 624 ? -22.090 31.357 47.354 1.00 88.31 624 ASN A O 1
ATOM 4640 N N . GLY A 1 625 ? -23.390 30.532 49.002 1.00 89.75 625 GLY A N 1
ATOM 4641 C CA . GLY A 1 625 ? -22.545 30.902 50.133 1.00 89.75 625 GLY A CA 1
ATOM 4642 C C . GLY A 1 625 ? -22.863 32.280 50.710 1.00 89.75 625 GLY A C 1
ATOM 4643 O O . GLY A 1 625 ? -22.159 32.727 51.618 1.00 89.75 625 GLY A O 1
ATOM 4644 N N . VAL A 1 626 ? -23.896 32.960 50.206 1.00 90.44 626 VAL A N 1
ATOM 4645 C CA . VAL A 1 626 ? -24.318 34.289 50.653 1.00 90.44 626 VAL A CA 1
ATOM 4646 C C . VAL A 1 626 ? -25.839 34.346 50.694 1.00 90.44 626 VAL A C 1
ATOM 4648 O O . VAL A 1 626 ? -26.493 34.077 49.701 1.00 90.44 626 VAL A O 1
ATOM 4651 N N . PHE A 1 627 ? -26.400 34.797 51.819 1.00 90.19 627 PHE A N 1
ATOM 4652 C CA . PHE A 1 627 ? -27.840 35.032 51.901 1.00 90.19 627 PHE A CA 1
ATOM 4653 C C . PHE A 1 627 ? -28.285 36.100 50.891 1.00 90.19 627 PHE A C 1
ATOM 4655 O O . PHE A 1 627 ? -27.889 37.264 50.999 1.00 90.19 627 PHE A O 1
ATOM 4662 N N . ASP A 1 628 ? -29.122 35.708 49.933 1.00 89.44 628 ASP A N 1
ATOM 4663 C CA . ASP A 1 628 ? -29.607 36.581 48.871 1.00 89.44 628 ASP A CA 1
ATOM 4664 C C . ASP A 1 628 ? -31.117 36.450 48.593 1.00 89.44 628 ASP A C 1
ATOM 4666 O O . ASP A 1 628 ? -31.894 35.808 49.309 1.00 89.44 628 ASP A O 1
ATOM 4670 N N . VAL A 1 629 ? -31.571 37.125 47.532 1.00 87.75 629 VAL A N 1
ATOM 4671 C CA . VAL A 1 629 ? -32.983 37.130 47.133 1.00 87.75 629 VAL A CA 1
ATOM 4672 C C . VAL A 1 629 ? -33.487 35.717 46.800 1.00 87.75 629 VAL A C 1
ATOM 4674 O O . VAL A 1 629 ? -34.648 35.396 47.057 1.00 87.75 629 VAL A O 1
ATOM 4677 N N . GLY A 1 630 ? -32.638 34.869 46.218 1.00 85.50 630 GLY A N 1
ATOM 4678 C CA . GLY A 1 630 ? -32.956 33.488 45.871 1.00 85.50 630 GLY A CA 1
ATOM 4679 C C . GLY A 1 630 ? -33.263 32.635 47.099 1.00 85.50 630 GLY A C 1
ATOM 4680 O O . GLY A 1 630 ? -34.212 31.847 47.066 1.00 85.50 630 GLY A O 1
ATOM 4681 N N . ASP A 1 631 ? -32.543 32.852 48.195 1.00 89.69 631 ASP A N 1
ATOM 4682 C CA . ASP A 1 631 ? -32.768 32.152 49.463 1.00 89.69 631 ASP A CA 1
ATOM 4683 C C . ASP A 1 631 ? -34.059 32.590 50.137 1.00 89.69 631 ASP A C 1
ATOM 4685 O O . ASP A 1 631 ? -34.857 31.763 50.590 1.00 89.69 631 ASP A O 1
ATOM 4689 N N . LEU A 1 632 ? -34.319 33.899 50.130 1.00 88.00 632 LEU A N 1
ATOM 4690 C CA . LEU A 1 632 ? -35.555 34.447 50.669 1.00 88.00 632 LEU A CA 1
ATOM 4691 C C . LEU A 1 632 ? -36.777 33.943 49.884 1.00 88.00 632 LEU A C 1
ATOM 4693 O O . LEU A 1 632 ? -37.788 33.558 50.472 1.00 88.00 632 LEU A O 1
ATOM 4697 N N . LEU A 1 633 ? -36.681 33.875 48.553 1.00 86.81 633 LEU A N 1
ATOM 4698 C CA . LEU A 1 633 ? -37.727 33.285 47.716 1.00 86.81 633 LEU A CA 1
ATOM 4699 C C . LEU A 1 633 ? -37.913 31.786 47.980 1.00 86.81 633 LEU A C 1
ATOM 4701 O O . LEU A 1 633 ? -39.046 31.301 47.965 1.00 86.81 633 LEU A O 1
ATOM 4705 N N . ALA A 1 634 ? -36.831 31.041 48.216 1.00 85.19 634 ALA A N 1
ATOM 4706 C CA . ALA A 1 634 ? -36.910 29.627 48.570 1.00 85.19 634 ALA A CA 1
ATOM 4707 C C . ALA A 1 634 ? -37.599 29.413 49.927 1.00 85.19 634 ALA A C 1
ATOM 4709 O O . ALA A 1 634 ? -38.395 28.482 50.058 1.00 85.19 634 ALA A O 1
ATOM 4710 N N . MET A 1 635 ? -37.357 30.295 50.900 1.00 87.25 635 MET A N 1
ATOM 4711 C CA . MET A 1 635 ? -38.040 30.299 52.196 1.00 87.25 635 MET A CA 1
ATOM 4712 C C . MET A 1 635 ? -39.557 30.500 52.035 1.00 87.25 635 MET A C 1
ATOM 4714 O O . MET A 1 635 ? -40.324 29.656 52.493 1.00 87.25 635 MET A O 1
ATOM 4718 N N . TYR A 1 636 ? -39.994 31.541 51.311 1.00 86.62 636 TYR A N 1
ATOM 4719 C CA . TYR A 1 636 ? -41.424 31.814 51.075 1.00 86.62 636 TYR A CA 1
ATOM 4720 C C . TYR A 1 636 ? -42.135 30.678 50.325 1.00 86.62 636 TYR A C 1
ATOM 4722 O O . TYR A 1 636 ? -43.233 30.261 50.691 1.00 86.62 636 TYR A O 1
ATOM 4730 N N . ARG A 1 637 ? -41.483 30.095 49.309 1.00 83.25 637 ARG A N 1
ATOM 4731 C CA . ARG A 1 637 ? -42.037 28.935 48.586 1.00 83.25 637 ARG A CA 1
ATOM 4732 C C . ARG A 1 637 ? -42.288 27.733 49.497 1.00 83.25 637 ARG A C 1
ATOM 4734 O O . ARG A 1 637 ? -43.180 26.944 49.205 1.00 83.25 637 ARG A O 1
ATOM 4741 N N . ARG A 1 638 ? -41.508 27.572 50.569 1.00 79.25 638 ARG A N 1
ATOM 4742 C CA . ARG A 1 638 ? -41.642 26.456 51.518 1.00 79.25 638 ARG A CA 1
ATOM 4743 C C . ARG A 1 638 ? -42.695 26.701 52.588 1.00 79.25 638 ARG A C 1
ATOM 4745 O O . ARG A 1 638 ? -43.329 25.739 53.006 1.00 79.25 638 ARG A O 1
ATOM 4752 N N . THR A 1 639 ? -42.888 27.945 53.023 1.00 79.25 639 THR A N 1
ATOM 4753 C CA . THR A 1 639 ? -43.964 28.299 53.965 1.00 79.25 639 THR A CA 1
ATOM 4754 C C . THR A 1 639 ? -45.333 28.363 53.286 1.00 79.25 639 THR A C 1
ATOM 4756 O O . THR A 1 639 ? -46.353 28.377 53.968 1.00 79.25 639 THR A O 1
ATOM 4759 N N . GLY A 1 640 ? -45.371 28.364 51.946 1.00 76.62 640 GLY A N 1
ATOM 4760 C CA . GLY A 1 640 ? -46.602 28.525 51.169 1.00 76.62 640 GLY A CA 1
ATOM 4761 C C . GLY A 1 640 ? -47.122 29.965 51.173 1.00 76.62 640 GLY A C 1
ATOM 4762 O O . GLY A 1 640 ? -48.229 30.225 50.706 1.00 76.62 640 GLY A O 1
ATOM 4763 N N . GLU A 1 641 ? -46.328 30.901 51.692 1.00 81.56 641 GLU A N 1
ATOM 4764 C CA . GLU A 1 641 ? -46.656 32.317 51.770 1.00 81.56 641 GLU A CA 1
ATOM 4765 C C . GLU A 1 641 ? -46.222 33.044 50.490 1.00 81.56 641 GLU A C 1
ATOM 4767 O O . GLU A 1 641 ? -45.228 32.704 49.842 1.00 81.56 641 GLU A O 1
ATOM 4772 N N . LEU A 1 642 ? -46.965 34.087 50.120 1.00 80.06 642 LEU A N 1
ATOM 4773 C CA . LEU A 1 642 ? -46.585 34.952 49.008 1.00 80.06 642 LEU A CA 1
ATOM 4774 C C . LEU A 1 642 ? -45.432 35.862 49.437 1.00 80.06 642 LEU A C 1
ATOM 4776 O O . LEU A 1 642 ? -45.552 36.615 50.402 1.00 80.06 642 LEU A O 1
ATOM 4780 N N . ALA A 1 643 ? -44.333 35.828 48.681 1.00 81.00 643 ALA A N 1
ATOM 4781 C CA . ALA A 1 643 ? -43.231 36.757 48.889 1.00 81.00 643 ALA A CA 1
ATOM 4782 C C . ALA A 1 643 ? -43.722 38.212 48.707 1.00 81.00 643 ALA A C 1
ATOM 4784 O O . ALA A 1 643 ? -44.432 38.493 47.735 1.00 81.00 643 ALA A O 1
ATOM 4785 N N . PRO A 1 644 ? -43.337 39.155 49.590 1.00 80.62 644 PRO A N 1
ATOM 4786 C CA . PRO A 1 644 ? -43.685 40.565 49.450 1.00 80.62 644 PRO A CA 1
ATOM 4787 C C . PRO A 1 644 ? -43.270 41.127 48.087 1.00 80.62 644 PRO A C 1
ATOM 4789 O O . PRO A 1 644 ? -42.205 40.790 47.566 1.00 80.62 644 PRO A O 1
ATOM 4792 N N . GLN A 1 645 ? -44.065 42.045 47.533 1.00 76.44 645 GLN A N 1
ATOM 4793 C CA . GLN A 1 645 ? -43.841 42.593 46.190 1.00 76.44 645 GLN A CA 1
ATOM 4794 C C . GLN A 1 645 ? -42.435 43.201 46.014 1.00 76.44 645 GLN A C 1
ATOM 4796 O O . GLN A 1 645 ? -41.801 42.985 44.987 1.00 76.44 645 GLN A O 1
ATOM 4801 N N . ALA A 1 646 ? -41.895 43.856 47.047 1.00 72.00 646 ALA A N 1
ATOM 4802 C CA . ALA A 1 646 ? -40.533 44.399 47.041 1.00 72.00 646 ALA A CA 1
ATOM 4803 C C . ALA A 1 646 ? -39.438 43.323 46.864 1.00 72.00 646 ALA A C 1
ATOM 4805 O O . ALA A 1 646 ? -38.431 43.566 46.203 1.00 72.00 646 ALA A O 1
ATOM 4806 N N . VAL A 1 647 ? -39.644 42.118 47.409 1.00 73.19 647 VAL A N 1
ATOM 4807 C CA . VAL A 1 647 ? -38.731 40.970 47.256 1.00 73.19 647 VAL A CA 1
ATOM 4808 C C . VAL A 1 647 ? -38.832 40.393 45.843 1.00 73.19 647 VAL A C 1
ATOM 4810 O O . VAL A 1 647 ? -37.817 40.075 45.226 1.00 73.19 647 VAL A O 1
ATOM 4813 N N . VAL A 1 648 ? -40.050 40.306 45.300 1.00 73.25 648 VAL A N 1
ATOM 4814 C CA . VAL A 1 648 ? -40.297 39.857 43.919 1.00 73.25 648 VAL A CA 1
ATOM 4815 C C . VAL A 1 648 ? -39.669 40.826 42.907 1.00 73.25 648 VAL A C 1
ATOM 4817 O O . VAL A 1 648 ? -39.007 40.395 41.965 1.00 73.25 648 VAL A O 1
ATOM 4820 N N . GLU A 1 649 ? -39.801 42.136 43.123 1.00 73.25 649 GLU A N 1
ATOM 4821 C CA . GLU A 1 649 ? -39.181 43.172 42.288 1.00 73.25 649 GLU A CA 1
ATOM 4822 C C . GLU A 1 649 ? -37.647 43.167 42.382 1.00 73.25 649 GLU A C 1
ATOM 4824 O O . GLU A 1 649 ? -36.973 43.324 41.361 1.00 73.25 649 GLU A O 1
ATOM 4829 N N . ALA A 1 650 ? -37.078 42.926 43.570 1.00 68.56 650 ALA A N 1
ATOM 4830 C CA . ALA A 1 650 ? -35.635 42.745 43.745 1.00 68.56 650 ALA A CA 1
ATOM 4831 C C . ALA A 1 650 ? -35.112 41.502 42.997 1.00 68.56 650 ALA A C 1
ATOM 4833 O O . ALA A 1 650 ? -34.068 41.566 42.348 1.00 68.56 650 ALA A O 1
ATOM 4834 N N . ALA A 1 651 ? -35.868 40.398 42.995 1.00 64.50 651 ALA A N 1
ATOM 4835 C CA . ALA A 1 651 ? -35.516 39.170 42.275 1.00 64.50 651 ALA A CA 1
ATOM 4836 C C . ALA A 1 651 ? -35.537 39.343 40.748 1.00 64.50 651 ALA A C 1
ATOM 4838 O O . ALA A 1 651 ? -34.684 38.807 40.034 1.00 64.50 651 ALA A O 1
ATOM 4839 N N . LEU A 1 652 ? -36.504 40.117 40.246 1.00 63.88 652 LEU A N 1
ATOM 4840 C CA . LEU A 1 652 ? -36.622 40.465 38.829 1.00 63.88 652 LEU A CA 1
ATOM 4841 C C . LEU A 1 652 ? -35.474 41.369 38.356 1.00 63.88 652 LEU A C 1
ATOM 4843 O O . LEU A 1 652 ? -35.081 41.284 37.195 1.00 63.88 652 LEU A O 1
ATOM 4847 N N . ARG A 1 653 ? -34.908 42.199 39.244 1.00 65.81 653 ARG A N 1
ATOM 4848 C CA . ARG A 1 653 ? -33.711 43.014 38.960 1.00 65.81 653 ARG A CA 1
ATOM 4849 C C . ARG A 1 653 ? -32.403 42.217 39.043 1.00 65.81 653 ARG A C 1
ATOM 4851 O O . ARG A 1 653 ? -31.459 42.565 38.343 1.00 65.81 653 ARG A O 1
ATOM 4858 N N . ALA A 1 654 ? -32.350 41.172 39.871 1.00 56.59 654 ALA A N 1
ATOM 4859 C CA . ALA A 1 654 ? -31.165 40.333 40.081 1.00 56.59 654 ALA A CA 1
ATOM 4860 C C . ALA A 1 654 ? -31.039 39.146 39.098 1.00 56.59 654 ALA A C 1
ATOM 4862 O O . ALA A 1 654 ? -29.971 38.548 38.993 1.00 56.59 654 ALA A O 1
ATOM 4863 N N . SER A 1 655 ? -32.100 38.793 38.361 1.00 44.72 655 SER A N 1
ATOM 4864 C CA . SER A 1 655 ? -32.050 37.724 37.353 1.00 44.72 655 SER A CA 1
ATOM 4865 C C . SER A 1 655 ? -31.322 38.193 36.080 1.00 44.72 655 SER A C 1
ATOM 4867 O O . SER A 1 655 ? -31.768 39.162 35.460 1.00 44.72 655 SER A O 1
ATOM 4869 N N . PRO A 1 656 ? -30.258 37.513 35.608 1.00 44.28 656 PRO A N 1
ATOM 4870 C CA . PRO A 1 656 ? -29.700 37.805 34.296 1.00 44.28 656 PRO A CA 1
ATOM 4871 C C . PRO A 1 656 ? -30.747 37.494 33.220 1.00 44.28 656 PRO A C 1
ATOM 4873 O O . PRO A 1 656 ? -31.371 36.429 33.230 1.00 44.28 656 PRO A O 1
ATOM 4876 N N . ARG A 1 657 ? -30.950 38.427 32.279 1.00 37.41 657 ARG A N 1
ATOM 4877 C CA . ARG A 1 657 ? -31.749 38.190 31.068 1.00 37.41 657 ARG A CA 1
ATOM 4878 C C . ARG A 1 657 ? -31.272 36.884 30.424 1.00 37.41 657 ARG A C 1
ATOM 4880 O O . ARG A 1 657 ? -30.126 36.804 29.996 1.00 37.41 657 ARG A O 1
ATOM 4887 N N . ARG A 1 658 ? -32.151 35.880 30.320 1.00 38.28 658 ARG A N 1
ATOM 4888 C CA . ARG A 1 658 ? -31.942 34.733 29.426 1.00 38.28 658 ARG A CA 1
ATOM 4889 C C . ARG A 1 658 ? -31.874 35.263 27.994 1.00 38.28 658 ARG A C 1
ATOM 4891 O O . ARG A 1 658 ? -32.908 35.480 27.369 1.00 38.28 658 ARG A O 1
ATOM 4898 N N . THR A 1 659 ? -30.672 35.480 27.476 1.00 34.75 659 THR A N 1
ATOM 4899 C CA . THR A 1 659 ? -30.432 35.403 26.036 1.00 34.75 659 THR A CA 1
ATOM 4900 C C . THR A 1 659 ? -30.609 33.941 25.660 1.00 34.75 659 THR A C 1
ATOM 4902 O O . THR A 1 659 ? -29.896 33.071 26.159 1.00 34.75 659 THR A O 1
ATOM 4905 N N . GLY A 1 660 ? -31.645 33.656 24.877 1.00 42.44 660 GLY A N 1
ATOM 4906 C CA . GLY A 1 660 ? -31.834 32.333 24.314 1.00 42.44 660 GLY A CA 1
ATOM 4907 C C . GLY A 1 660 ? -30.738 32.070 23.298 1.00 42.44 660 GLY A C 1
ATOM 4908 O O . GLY A 1 660 ? -30.753 32.691 22.247 1.00 42.44 660 GLY A O 1
ATOM 4909 N N . GLU A 1 661 ? -29.838 31.146 23.607 1.00 32.47 661 GLU A N 1
ATOM 4910 C CA . GLU A 1 661 ? -29.106 30.370 22.615 1.00 32.47 661 GLU A CA 1
ATOM 4911 C C . GLU A 1 661 ? -28.941 28.932 23.116 1.00 32.47 661 GLU A C 1
ATOM 4913 O O . GLU A 1 661 ? -28.998 28.643 24.313 1.00 32.47 661 GLU A O 1
ATOM 4918 N N . GLY A 1 662 ? -28.895 28.035 22.138 1.00 31.42 662 GLY A N 1
ATOM 4919 C CA . GLY A 1 662 ? -29.175 26.612 22.217 1.00 31.42 662 GLY A CA 1
ATOM 4920 C C . GLY A 1 662 ? -28.265 25.788 23.125 1.00 31.42 662 GLY A C 1
ATOM 4921 O O . GLY A 1 662 ? -27.073 26.026 23.263 1.00 31.42 662 GLY A O 1
ATOM 4922 N N . ARG A 1 663 ? -28.920 24.770 23.684 1.00 32.72 663 ARG A N 1
ATOM 4923 C CA . ARG A 1 663 ? -28.435 23.557 24.353 1.00 32.72 663 ARG A CA 1
ATOM 4924 C C . ARG A 1 663 ? -27.336 22.786 23.585 1.00 32.72 663 ARG A C 1
ATOM 4926 O O . ARG A 1 663 ? -27.363 22.824 22.356 1.00 32.72 663 ARG A O 1
ATOM 4933 N N . PRO A 1 664 ? -26.513 21.967 24.272 1.00 34.31 664 PRO A N 1
ATOM 4934 C CA . PRO A 1 664 ? -26.102 20.657 23.767 1.00 34.31 664 PRO A CA 1
ATOM 4935 C C . PRO A 1 664 ? -27.222 19.607 23.882 1.00 34.31 664 PR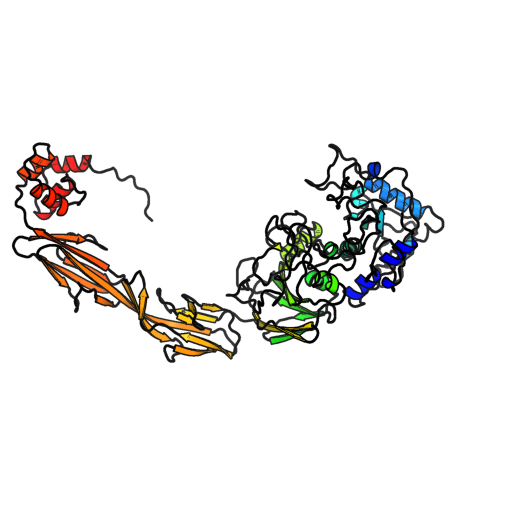O A C 1
ATOM 4937 O O . PRO A 1 664 ? -28.000 19.653 24.869 1.00 34.31 664 PRO A O 1
#

Secondary structure (DSSP, 8-state):
---HHHHHHHHH-S-GGG---SS-SS-----HHHHHHHHTTSS-------PPPPPPSS-HHHHHTTTTTS--TTTS---SS----HHHHHHHHHHHHHTSTTTTTGGGGG---STT--TT-SSS-SB-S--EEEESSPPTT-TTSSSPP-SPPPEEEEHHHHHSSPEEEEEEPTTSTT-EEEE-EEEEEESEEGGGT-EEEEEPPHHHHHHHHHHHTTPPP-S-TTSSS-TTGGGSIIIIIHHHSTTSPPPPPHHHHHHHT-SEEEE--S-EEEEE--HHHH-EEEEEE-SSSSEEEEEEEE-S-GGGGGTT-TTS-SS--SSS-PPP--EEEEEEEEHHHHHHHGGGT-TTSSSS-SEEE--TTS--GGGSTT------SSSSEETTTT---BBTTSSSBSB-TTSSB-SEEEEEEEEPGGG-EEEEEEE-PPEEEEESSSS--EEETTEEESEEEE---TT-EEEEE--SEEEEGGGTEEEEEEEETT-S-SSEEEEPPSSS--EEEEEEEEEEEEEEEEESSEEEEESSSS-TTT-EEEETT-EEEEEEEEPTTEEEEEEEES--B-SSEEEEE-SS-EEEEEEEEE-----HHHHHHHHTT---S-HHHHHHHHHHTT-SSS--HHHHHHHHHHHTPPPPHHHHHHHHHHSPP-------